Protein AF-0000000067282959 (afdb_homodimer)

InterPro domains:
  IPR001647 DNA-binding HTH domain, TetR-type [PF00440] (21-67)
  IPR001647 DNA-binding HTH domain, TetR-type [PR00455] (21-34)
  IPR001647 DNA-binding HTH domain, TetR-type [PR00455] (42-65)
  IPR001647 DNA-binding HTH domain, TetR-type [PS50977] (15-75)
  IPR009057 Homedomain-like superfamily [SSF46689] (12-81)
  IPR023772 DNA-binding HTH domain, TetR-type, conserved site [PS01081] (33-63)
  IPR036271 Tetracyclin repressor-like, C-terminal domain superfamily [SSF48498] (87-200)
  IPR039536 Transcriptional regulator TetR, C-terminal, Proteobacteria type [PF14246] (91-198)
  IPR050109 HTH-type, TetR-like transcriptional regulator [PTHR30055] (11-174)

pLDDT: mean 89.41, std 13.39, range [33.91, 98.31]

Nearest PDB structures (foldseek):
  5gpa-assembly1_A  TM=7.848E-01  e=2.564E-06  Halalkalibacterium halodurans C-125
  3ppb-assembly1_B  TM=7.524E-01  e=2.164E-05  Shewanella loihica PV-4
  2g3b-assembly1_B  TM=7.820E-01  e=7.244E-04  Rhodococcus jostii RHA1
  3qkx-assembly1_A  TM=7.216E-01  e=2.281E-04  Haemophilus influenzae
  4m3g-assembly1_A-2  TM=6.776E-01  e=3.114E-04  Mycobacterium tuberculosis H37Rv

Secondary structure (DSSP, 8-state):
--HHHHHHHH---HHHHHHHHHHHHHHHHHHHTTTT--HHHHHHHHTS-HHHHHHH-SSHHHHHHHHHHHHHHHHHHHHH-SS---S-HHHHHHHHHHHHHHHHHH-HHHHHHHHHHHHHTTT-HHHHHHHIIIIIHHHHHHHHHHHHT-GGG--S-HHHHHHHHHHHHHHHHIIIIIS--TTTS---HHHHHHHHHHHHHHHHHT-/--HHHHHHHH---HHHHHHHHHHHHHHHHHHHTTTT--HHHHHHHHTS-HHHHHHH-SSHHHHHHHHHHHHHHHHHHHHH-SS---S-HHHHHHHHHHHHHHHHHH-HHHHHHHHHHHHHTTT-HHHHHHHIIIIIHHHHHHHHHHHHT-GGG--S-HHHHHHHHHHHHHHHHIIIIIS--TTTS---HHHHHHHHHHHHHHHHHT-

Organism: NCBI:txid741277

Foldseek 3Di:
DVVVVCVVVVPPDPVNLLVLLLVLLLVQCLVQNLVGDALCSSCVSSVHDSVSSCVNAVGSLSSLLVSLLVVQVVLCCQQCNPDHQDDDLLVSLLSSLVSNLVVLQPCVSVLSNVVRCVVCCVVPVPSVVSNCVRHVVVQLVVQLVSVVVCCLLVDPRSSVLSCVSVVLSVVVSCCCPSVVCCVVDNDDSSVVSVVSSVVSVVSNVVD/DVVVVVVVVVPPDPVNLLVLLLVLLLVQCLVQNLVGHALCSSCVSSVHDSVSSCVNAVGSLSSLLVSLLVVQVVLCCQLCNPDHQDDDLLVSLLSSLVSNLVCLQPCVSVLSNVVRCVVCCVVPVPSVVSNCVRHVVVQLVVQLVSVVVCCLLVDPRSSVLSCVSVVLSVVVSCCCPSVVCCVVDPDDSSVVSVVSSVVSVVSNVVD

Solvent-accessible surface area (backbone atoms only — not comparable to full-atom values): 21634 Å² total; per-residue (Å²): 121,69,67,61,54,52,58,60,66,63,59,59,44,73,65,60,52,48,49,35,41,45,51,14,37,51,53,37,36,68,74,43,30,73,86,64,40,46,68,62,55,22,14,59,62,32,72,48,51,54,67,58,48,39,72,76,26,81,41,68,66,53,42,51,49,51,45,49,43,50,54,24,52,55,51,47,38,70,36,58,44,92,53,82,90,73,70,60,66,69,59,44,51,48,50,37,54,52,40,42,53,52,51,61,71,68,34,60,67,57,54,52,46,48,22,45,46,50,36,39,10,82,83,35,45,68,62,22,29,48,46,36,62,48,42,50,44,54,52,41,52,51,44,18,52,55,49,59,72,39,66,76,44,58,66,91,50,32,61,41,50,27,48,38,57,51,17,20,55,51,35,48,47,40,44,36,59,56,27,51,17,40,86,78,65,66,73,64,69,63,52,46,53,50,51,53,50,50,45,48,50,22,33,39,56,46,105,121,69,67,60,54,55,60,60,67,63,61,59,46,73,64,59,52,47,49,35,42,46,52,14,37,50,54,37,35,66,73,42,32,72,85,64,40,47,68,63,57,22,14,59,62,32,72,47,50,54,67,58,48,40,73,77,27,81,43,68,65,53,42,50,49,52,44,49,44,51,54,25,52,54,50,48,39,69,36,58,44,91,53,82,89,72,73,60,65,68,58,45,50,50,51,36,52,52,39,41,54,52,51,61,72,69,34,61,67,56,53,52,46,48,23,47,45,49,35,40,11,82,85,35,44,68,61,22,30,46,47,36,62,47,43,50,44,54,53,41,51,52,44,17,52,53,50,60,72,38,66,75,42,61,64,91,51,32,61,42,49,27,47,39,57,51,16,19,53,51,36,48,45,40,44,37,59,59,27,51,17,40,85,80,63,68,73,66,68,63,52,46,51,50,50,51,51,51,45,46,50,24,33,39,55,44,104

Radius of gyration: 24.62 Å; Cα contacts (8 Å, |Δi|>4): 498; chains: 2; bounding box: 97×61×43 Å

Structure (mmCIF, N/CA/C/O backbone):
data_AF-0000000067282959-model_v1
#
loop_
_entity.id
_entity.type
_entity.pdbx_description
1 polymer 'Regulatory protein TetR'
#
loop_
_atom_site.group_PDB
_atom_site.id
_atom_site.type_symbol
_atom_site.label_atom_id
_atom_site.label_alt_id
_atom_site.label_comp_id
_atom_site.label_asym_id
_atom_site.label_entity_id
_atom_site.label_seq_id
_atom_site.pdbx_PDB_ins_code
_atom_site.Cartn_x
_atom_site.Cartn_y
_atom_site.Cartn_z
_atom_site.occupancy
_atom_site.B_iso_or_equiv
_atom_site.auth_seq_id
_atom_site.auth_comp_id
_atom_site.auth_asym_id
_atom_site.auth_atom_id
_atom_site.pdbx_PDB_model_num
ATOM 1 N N . MET A 1 1 ? -53 25.094 -0.575 1 33.97 1 MET A N 1
ATOM 2 C CA . MET A 1 1 ? -51.969 25.016 -1.603 1 33.97 1 MET A CA 1
ATOM 3 C C . MET A 1 1 ? -50.594 24.984 -0.975 1 33.97 1 MET A C 1
ATOM 5 O O . MET A 1 1 ? -49.625 24.578 -1.612 1 33.97 1 MET A O 1
ATOM 9 N N . ILE A 1 2 ? -50.281 25.75 0.121 1 44.06 2 ILE A N 1
ATOM 10 C CA . ILE A 1 2 ? -49.062 25.891 0.924 1 44.06 2 ILE A CA 1
ATOM 11 C C . ILE A 1 2 ? -48.781 24.562 1.648 1 44.06 2 ILE A C 1
ATOM 13 O O . ILE A 1 2 ? -47.625 24.281 2.014 1 44.06 2 ILE A O 1
ATOM 17 N N . ARG A 1 3 ? -49.812 23.953 2.193 1 44.62 3 ARG A N 1
ATOM 18 C CA . ARG A 1 3 ? -49.562 22.75 2.973 1 44.62 3 ARG A CA 1
ATOM 19 C C . ARG A 1 3 ? -48.906 21.672 2.119 1 44.62 3 ARG A C 1
ATOM 21 O O . ARG A 1 3 ? -48.25 20.766 2.643 1 44.62 3 ARG A O 1
ATOM 28 N N . ALA A 1 4 ? -49.375 21.516 0.912 1 46.69 4 ALA A N 1
ATOM 29 C CA . ALA A 1 4 ? -48.906 20.453 0.039 1 46.69 4 ALA A CA 1
ATOM 30 C C . ALA A 1 4 ? -47.406 20.625 -0.295 1 46.69 4 ALA A C 1
ATOM 32 O O . ALA A 1 4 ? -46.719 19.656 -0.626 1 46.69 4 ALA A O 1
ATOM 33 N N . LYS A 1 5 ? -46.906 21.891 -0.565 1 44.25 5 LYS A N 1
ATOM 34 C CA . LYS A 1 5 ? -45.5 22.141 -0.796 1 44.25 5 LYS A CA 1
ATOM 35 C C . LYS A 1 5 ? -44.656 21.688 0.404 1 44.25 5 LYS A C 1
ATOM 37 O O . LYS A 1 5 ? -43.469 21.438 0.275 1 44.25 5 LYS A O 1
ATOM 42 N N . THR A 1 6 ? -45.125 21.984 1.667 1 42.59 6 THR A N 1
ATOM 43 C CA . THR A 1 6 ? -44.406 21.625 2.887 1 42.59 6 THR A CA 1
ATOM 44 C C . THR A 1 6 ? -44.219 20.125 2.977 1 42.59 6 THR A C 1
ATOM 46 O O . THR A 1 6 ? -43.156 19.656 3.43 1 42.59 6 THR A O 1
ATOM 49 N N . ASN A 1 7 ? -45.25 19.328 2.697 1 42.03 7 ASN A N 1
ATOM 50 C CA . ASN A 1 7 ? -45.125 17.875 2.77 1 42.03 7 ASN A CA 1
ATOM 51 C C . ASN A 1 7 ? -44.156 17.328 1.727 1 42.03 7 ASN A C 1
ATOM 53 O O . ASN A 1 7 ? -43.625 16.234 1.89 1 42.03 7 ASN A O 1
ATOM 57 N N . GLU A 1 8 ? -44.25 17.781 0.452 1 39.84 8 GLU A N 1
ATOM 58 C CA . GLU A 1 8 ? -43.438 17.344 -0.681 1 39.84 8 GLU A CA 1
ATOM 59 C C . GLU A 1 8 ? -41.969 17.672 -0.462 1 39.84 8 GLU A C 1
ATOM 61 O O . GLU A 1 8 ? -41.094 16.953 -0.921 1 39.84 8 GLU A O 1
ATOM 66 N N . MET A 1 9 ? -41.5 18.984 -0.172 1 39.31 9 MET A N 1
ATOM 67 C CA . MET A 1 9 ? -40.156 19.391 0.233 1 39.31 9 MET A CA 1
ATOM 68 C C . MET A 1 9 ? -39.688 18.578 1.428 1 39.31 9 MET A C 1
ATOM 70 O O . MET A 1 9 ? -38.469 18.547 1.721 1 39.31 9 MET A O 1
ATOM 74 N N . GLU A 1 10 ? -40.531 18.312 2.484 1 41.09 10 GLU A N 1
ATOM 75 C CA . GLU A 1 10 ? -40.219 17.562 3.699 1 41.09 10 GLU A CA 1
ATOM 76 C C . GLU A 1 10 ? -39.438 16.281 3.375 1 41.09 10 GLU A C 1
ATOM 78 O O . GLU A 1 10 ? -38.5 15.922 4.082 1 41.09 10 GLU A O 1
ATOM 83 N N . ARG A 1 11 ? -40.281 15.32 2.631 1 40.22 11 ARG A N 1
ATOM 84 C CA . ARG A 1 11 ? -39.688 14.008 2.436 1 40.22 11 ARG A CA 1
ATOM 85 C C . ARG A 1 11 ? -38.531 14.07 1.45 1 40.22 11 ARG A C 1
ATOM 87 O O . ARG A 1 11 ? -38.688 13.758 0.269 1 40.22 11 ARG A O 1
ATOM 94 N N . GLU A 1 12 ? -38.094 15.094 0.81 1 46.28 12 GLU A N 1
ATOM 95 C CA . GLU A 1 12 ? -36.781 14.922 0.191 1 46.28 12 GLU A CA 1
ATOM 96 C C . GLU A 1 12 ? -36.062 13.68 0.729 1 46.28 12 GLU A C 1
ATOM 98 O O . GLU A 1 12 ? -35.75 13.609 1.916 1 46.28 12 GLU A O 1
ATOM 103 N N . SER A 1 13 ? -36.312 12.594 0.156 1 57.47 13 SER A N 1
ATOM 104 C CA . SER A 1 13 ? -36.188 11.18 0.492 1 57.47 13 SER A CA 1
ATOM 105 C C . SER A 1 13 ? -34.812 10.883 1.084 1 57.47 13 SER A C 1
ATOM 107 O O . SER A 1 13 ? -33.844 11.578 0.791 1 57.47 13 SER A O 1
ATOM 109 N N . SER A 1 14 ? -34.906 10.141 2.209 1 77.12 14 SER A N 1
ATOM 110 C CA . SER A 1 14 ? -33.875 9.625 3.105 1 77.12 14 SER A CA 1
ATOM 111 C C . SER A 1 14 ? -32.625 9.211 2.334 1 77.12 14 SER A C 1
ATOM 113 O O . SER A 1 14 ? -31.516 9.617 2.67 1 77.12 14 SER A O 1
ATOM 115 N N . PRO A 1 15 ? -33.031 8.82 1.094 1 81.06 15 PRO A N 1
ATOM 116 C CA . PRO A 1 15 ? -31.828 8.359 0.393 1 81.06 15 PRO A CA 1
ATOM 117 C C . PRO A 1 15 ? -31.109 9.477 -0.344 1 81.06 15 PRO A C 1
ATOM 119 O O . PRO A 1 15 ? -29.875 9.484 -0.413 1 81.06 15 PRO A O 1
ATOM 122 N N . GLU A 1 16 ? -31.812 10.484 -0.873 1 87.44 16 GLU A N 1
ATOM 123 C CA . GLU A 1 16 ? -31.203 11.594 -1.593 1 87.44 16 GLU A CA 1
ATOM 124 C C . GLU A 1 16 ? -30.406 12.492 -0.647 1 87.44 16 GLU A C 1
ATOM 126 O O . GLU A 1 16 ? -29.312 12.945 -0.984 1 87.44 16 GLU A O 1
ATOM 131 N N . LYS A 1 17 ? -31.016 12.734 0.451 1 90.5 17 LYS A N 1
ATOM 132 C CA . LYS A 1 17 ? -30.344 13.562 1.444 1 90.5 17 LYS A CA 1
ATOM 133 C C . LYS A 1 17 ? -29.062 12.883 1.946 1 90.5 17 LYS A C 1
ATOM 135 O O . LYS A 1 17 ? -28.047 13.547 2.152 1 90.5 17 LYS A O 1
ATOM 140 N N . VAL A 1 18 ? -29.234 11.617 2.117 1 93 18 VAL A N 1
ATOM 141 C CA . VAL A 1 18 ? -28.078 10.852 2.564 1 93 18 VAL A CA 1
ATOM 142 C C . VAL A 1 18 ? -26.938 10.969 1.545 1 93 18 VAL A C 1
ATOM 144 O O . VAL A 1 18 ? -25.797 11.211 1.911 1 93 18 VAL A O 1
ATOM 147 N N . GLU A 1 19 ? -27.297 10.891 0.319 1 93.31 19 GLU A N 1
ATOM 148 C CA . GLU A 1 19 ? -26.297 10.992 -0.741 1 93.31 19 GLU A CA 1
ATOM 149 C C . GLU A 1 19 ? -25.688 12.391 -0.786 1 93.31 19 GLU A C 1
ATOM 151 O O . GLU A 1 19 ? -24.484 12.531 -0.993 1 93.31 19 GLU A O 1
ATOM 156 N N . GLN A 1 20 ? -26.438 13.32 -0.613 1 94.31 20 GLN A N 1
ATOM 157 C CA . GLN A 1 20 ? -25.969 14.703 -0.584 1 94.31 20 GLN A CA 1
ATOM 158 C C . GLN A 1 20 ? -24.984 14.922 0.562 1 94.31 20 GLN A C 1
ATOM 160 O O . GLN A 1 20 ? -23.953 15.57 0.381 1 94.31 20 GLN A O 1
ATOM 165 N N . ILE A 1 21 ? -25.375 14.406 1.649 1 96 21 ILE A N 1
ATOM 166 C CA . ILE A 1 21 ? -24.531 14.555 2.828 1 96 21 ILE A CA 1
ATOM 167 C C . ILE A 1 21 ? -23.203 13.82 2.607 1 96 21 ILE A C 1
ATOM 169 O O . ILE A 1 21 ? -22.141 14.359 2.906 1 96 21 ILE A O 1
ATOM 173 N N . LEU A 1 22 ? -23.297 12.648 2.076 1 95.31 22 LEU A N 1
ATOM 174 C CA . LEU A 1 22 ? -22.078 11.867 1.842 1 95.31 22 LEU A CA 1
ATOM 175 C C . LEU A 1 22 ? -21.188 12.547 0.82 1 95.31 22 LEU A C 1
ATOM 177 O O . LEU A 1 22 ? -19.953 12.531 0.961 1 95.31 22 LEU A O 1
ATOM 181 N N . GLN A 1 23 ? -21.75 13.164 -0.131 1 94.62 23 GLN A N 1
ATOM 182 C CA . GLN A 1 23 ? -20.969 13.891 -1.121 1 94.62 23 GLN A CA 1
ATOM 183 C C . GLN A 1 23 ? -20.297 15.117 -0.501 1 94.62 23 GLN A C 1
ATOM 185 O O . GLN A 1 23 ? -19.141 15.406 -0.779 1 94.62 23 GLN A O 1
ATOM 190 N N . GLY A 1 24 ? -21.031 15.82 0.273 1 95.44 24 GLY A N 1
ATOM 191 C CA . GLY A 1 24 ? -20.453 16.938 1.002 1 95.44 24 GLY A CA 1
ATOM 192 C C . GLY A 1 24 ? -19.344 16.516 1.946 1 95.44 24 GLY A C 1
ATOM 193 O O . GLY A 1 24 ? -18.312 17.188 2.045 1 95.44 24 GLY A O 1
ATOM 194 N N . ALA A 1 25 ? -19.578 15.422 2.621 1 95.81 25 ALA A N 1
ATOM 195 C CA . ALA A 1 25 ? -18.562 14.875 3.525 1 95.81 25 ALA A CA 1
ATOM 196 C C . ALA A 1 25 ? -17.281 14.523 2.771 1 95.81 25 ALA A C 1
ATOM 198 O O . ALA A 1 25 ? -16.188 14.844 3.227 1 95.81 25 ALA A O 1
ATOM 199 N N . MET A 1 26 ? -17.469 13.867 1.649 1 94.25 26 MET A N 1
ATOM 200 C CA . MET A 1 26 ? -16.328 13.508 0.814 1 94.25 26 MET A CA 1
ATOM 201 C C . MET A 1 26 ? -15.5 14.742 0.462 1 94.25 26 MET A C 1
ATOM 203 O O . MET A 1 26 ? -14.281 14.75 0.615 1 94.25 26 MET A O 1
ATOM 207 N N . GLN A 1 27 ? -16.125 15.742 0.069 1 94.19 27 GLN A N 1
ATOM 208 C CA . GLN A 1 27 ? -15.445 16.984 -0.304 1 94.19 27 GLN A CA 1
ATOM 209 C C . GLN A 1 27 ? -14.664 17.562 0.873 1 94.19 27 GLN A C 1
ATOM 211 O O . GLN A 1 27 ? -13.508 17.953 0.723 1 94.19 27 GLN A O 1
ATOM 216 N N . GLU A 1 28 ? -15.289 17.594 2.033 1 95.38 28 GLU A N 1
ATOM 217 C CA . GLU A 1 28 ? -14.664 18.188 3.213 1 95.38 28 GLU A CA 1
ATOM 218 C C . GLU A 1 28 ? -13.5 17.344 3.711 1 95.38 28 GLU A C 1
ATOM 220 O O . GLU A 1 28 ? -12.438 17.875 4.055 1 95.38 28 GLU A O 1
ATOM 225 N N . PHE A 1 29 ? -13.688 16.031 3.717 1 93.12 29 PHE A N 1
ATOM 226 C CA . PHE A 1 29 ? -12.625 15.133 4.168 1 93.12 29 PHE A CA 1
ATOM 227 C C . PHE A 1 29 ? -11.422 15.203 3.227 1 93.12 29 PHE A C 1
ATOM 229 O O . PHE A 1 29 ? -10.273 15.148 3.67 1 93.12 29 PHE A O 1
ATOM 236 N N . LEU A 1 30 ? -11.68 15.336 1.94 1 91.25 30 LEU A N 1
ATOM 237 C CA . LEU A 1 30 ? -10.594 15.414 0.968 1 91.25 30 LEU A CA 1
ATOM 238 C C . LEU A 1 30 ? -9.844 16.734 1.099 1 91.25 30 LEU A C 1
ATOM 240 O O . LEU A 1 30 ? -8.617 16.781 0.959 1 91.25 30 LEU A O 1
ATOM 244 N N . ALA A 1 31 ? -10.57 17.766 1.458 1 89.44 31 ALA A N 1
ATOM 245 C CA . ALA A 1 31 ? -9.992 19.109 1.501 1 89.44 31 ALA A CA 1
ATOM 246 C C . ALA A 1 31 ? -9.266 19.344 2.82 1 89.44 31 ALA A C 1
ATOM 248 O O . ALA A 1 31 ? -8.227 20.016 2.852 1 89.44 31 ALA A O 1
ATOM 249 N N . HIS A 1 32 ? -9.82 18.766 3.953 1 89.5 32 HIS A N 1
ATOM 250 C CA . HIS A 1 32 ? -9.352 19.219 5.258 1 89.5 32 HIS A CA 1
ATOM 251 C C . HIS A 1 32 ? -8.883 18.047 6.109 1 89.5 32 HIS A C 1
ATOM 253 O O . HIS A 1 32 ? -8.359 18.234 7.211 1 89.5 32 HIS A O 1
ATOM 259 N N . GLY A 1 33 ? -9 16.891 5.547 1 88.12 33 GLY A N 1
ATOM 260 C CA . GLY A 1 33 ? -8.734 15.734 6.391 1 88.12 33 GLY A CA 1
ATOM 261 C C . GLY A 1 33 ? -9.828 15.477 7.41 1 88.12 33 GLY A C 1
ATOM 262 O O . GLY A 1 33 ? -10.82 16.203 7.457 1 88.12 33 GLY A O 1
ATOM 263 N N . PHE A 1 34 ? -9.625 14.406 8.164 1 88.56 34 PHE A N 1
ATOM 264 C CA . PHE A 1 34 ? -10.625 14.023 9.156 1 88.56 34 PHE A CA 1
ATOM 265 C C . PHE A 1 34 ? -10.648 15.023 10.305 1 88.56 34 PHE A C 1
ATOM 267 O O . PHE A 1 34 ? -11.711 15.492 10.703 1 88.56 34 PHE A O 1
ATOM 274 N N . ALA A 1 35 ? -9.492 15.312 10.766 1 85.56 35 ALA A N 1
ATOM 275 C CA . ALA A 1 35 ? -9.398 16.219 11.922 1 85.56 35 ALA A CA 1
ATOM 276 C C . ALA A 1 35 ? -9.883 17.609 11.562 1 85.56 35 ALA A C 1
ATOM 278 O O . ALA A 1 35 ? -10.578 18.266 12.352 1 85.56 35 ALA A O 1
ATOM 279 N N . GLY A 1 36 ? -9.625 18.016 10.391 1 89.12 36 GLY A N 1
ATOM 280 C CA . GLY A 1 36 ? -9.93 19.391 9.984 1 89.12 36 GLY A CA 1
ATOM 281 C C . GLY A 1 36 ? -11.367 19.562 9.516 1 89.12 36 GLY A C 1
ATOM 282 O O . GLY A 1 36 ? -11.797 20.688 9.25 1 89.12 36 GLY A O 1
ATOM 283 N N . THR A 1 37 ? -12.031 18.5 9.438 1 94.44 37 THR A N 1
ATOM 284 C CA . THR A 1 37 ? -13.414 18.547 9 1 94.44 37 THR A CA 1
ATOM 285 C C . THR A 1 37 ? -14.359 18.641 10.195 1 94.44 37 THR A C 1
ATOM 287 O O . THR A 1 37 ? -14.141 18 11.219 1 94.44 37 THR A O 1
ATOM 290 N N . SER A 1 38 ? -15.406 19.516 10.039 1 95.5 38 SER A N 1
ATOM 291 C CA . SER A 1 38 ? -16.453 19.594 11.055 1 95.5 38 SER A CA 1
ATOM 292 C C . SER A 1 38 ? -17.812 19.281 10.461 1 95.5 38 SER A C 1
ATOM 294 O O . SER A 1 38 ? -18.016 19.375 9.25 1 95.5 38 SER A O 1
ATOM 296 N N . MET A 1 39 ? -18.703 18.938 11.406 1 96.19 39 MET A N 1
ATOM 297 C CA . MET A 1 39 ? -20.062 18.656 10.961 1 96.19 39 MET A CA 1
ATOM 298 C C . MET A 1 39 ? -20.719 19.906 10.375 1 96.19 39 MET A C 1
ATOM 300 O O . MET A 1 39 ? -21.531 19.812 9.453 1 96.19 39 MET A O 1
ATOM 304 N N . ASP A 1 40 ? -20.312 21.031 10.828 1 96.62 40 ASP A N 1
ATOM 305 C CA . ASP A 1 40 ? -20.797 22.297 10.281 1 96.62 40 ASP A CA 1
ATOM 306 C C . ASP A 1 40 ? -20.344 22.484 8.836 1 96.62 40 ASP A C 1
ATOM 308 O O . ASP A 1 40 ? -21.125 22.875 7.973 1 96.62 40 ASP A O 1
ATOM 312 N N . ARG A 1 41 ? -19.125 22.234 8.57 1 96.5 41 ARG A N 1
ATOM 313 C CA . ARG A 1 41 ? -18.578 22.344 7.227 1 96.5 41 ARG A CA 1
ATOM 314 C C . ARG A 1 41 ? -19.266 21.359 6.273 1 96.5 41 ARG A C 1
ATOM 316 O O . ARG A 1 41 ? -19.547 21.703 5.121 1 96.5 41 ARG A O 1
ATOM 323 N N . VAL A 1 42 ? -19.484 20.156 6.785 1 97.5 42 VAL A N 1
ATOM 324 C CA . VAL A 1 42 ? -20.141 19.141 5.973 1 97.5 42 VAL A CA 1
ATOM 325 C C . VAL A 1 42 ? -21.547 19.594 5.613 1 97.5 42 VAL A C 1
ATOM 327 O O . VAL A 1 42 ? -21.984 19.453 4.465 1 97.5 42 VAL A O 1
ATOM 330 N N . ALA A 1 43 ? -22.234 20.094 6.594 1 97.31 43 ALA A N 1
ATOM 331 C CA . ALA A 1 43 ? -23.594 20.594 6.371 1 97.31 43 ALA A CA 1
ATOM 332 C C . ALA A 1 43 ? -23.609 21.672 5.297 1 97.31 43 ALA A C 1
ATOM 334 O O . ALA A 1 43 ? -24.438 21.641 4.383 1 97.31 43 ALA A O 1
ATOM 335 N N . ALA A 1 44 ? -22.719 22.594 5.402 1 97.62 44 ALA A N 1
ATOM 336 C CA . ALA A 1 44 ? -22.609 23.688 4.441 1 97.62 44 ALA A CA 1
ATOM 337 C C . ALA A 1 44 ? -22.297 23.156 3.043 1 97.62 44 ALA A C 1
ATOM 339 O O . ALA A 1 44 ? -22.938 23.547 2.066 1 97.62 44 ALA A O 1
ATOM 340 N N . ALA A 1 45 ? -21.391 22.266 2.938 1 96.75 45 ALA A N 1
ATOM 341 C CA . ALA A 1 45 ? -20.984 21.688 1.655 1 96.75 45 ALA A CA 1
ATOM 342 C C . ALA A 1 45 ? -22.109 20.891 1.025 1 96.75 45 ALA A C 1
ATOM 344 O O . ALA A 1 45 ? -22.25 20.859 -0.199 1 96.75 45 ALA A O 1
ATOM 345 N N . ALA A 1 46 ? -22.844 20.219 1.847 1 96.31 46 ALA A N 1
ATOM 346 C CA . ALA A 1 46 ? -23.922 19.359 1.392 1 96.31 46 ALA A CA 1
ATOM 347 C C . ALA A 1 46 ? -25.172 20.172 1.08 1 96.31 46 ALA A C 1
ATOM 349 O O . ALA A 1 46 ? -26.109 19.672 0.448 1 96.31 46 ALA A O 1
ATOM 350 N N . GLY A 1 47 ? -25.234 21.375 1.514 1 96.38 47 GLY A N 1
ATOM 351 C CA . GLY A 1 47 ? -26.406 22.219 1.309 1 96.38 47 GLY A CA 1
ATOM 352 C C . GLY A 1 47 ? -27.594 21.812 2.16 1 96.38 47 GLY A C 1
ATOM 353 O O . GLY A 1 47 ? -28.734 21.828 1.693 1 96.38 47 GLY A O 1
ATOM 354 N N . VAL A 1 48 ? -27.312 21.328 3.326 1 95.69 48 VAL A N 1
ATOM 355 C CA . VAL A 1 48 ? -28.359 20.938 4.266 1 95.69 48 VAL A CA 1
ATOM 356 C C . VAL A 1 48 ? -28.078 21.547 5.637 1 95.69 48 VAL A C 1
ATOM 358 O O . VAL A 1 48 ? -27.016 22.141 5.855 1 95.69 48 VAL A O 1
ATOM 361 N N . SER A 1 49 ? -29.047 21.406 6.504 1 94.5 49 SER A N 1
ATOM 362 C CA . SER A 1 49 ? -28.859 21.922 7.855 1 94.5 49 SER A CA 1
ATOM 363 C C . SER A 1 49 ? -28 20.969 8.688 1 94.5 49 SER A C 1
ATOM 365 O O . SER A 1 49 ? -27.922 19.781 8.398 1 94.5 49 SER A O 1
ATOM 367 N N . LYS A 1 50 ? -27.359 21.531 9.695 1 94.75 50 LYS A N 1
ATOM 368 C CA . LYS A 1 50 ? -26.609 20.703 10.656 1 94.75 50 LYS A CA 1
ATOM 369 C C . LYS A 1 50 ? -27.516 19.656 11.297 1 94.75 50 LYS A C 1
ATOM 371 O O . LYS A 1 50 ? -27.094 18.516 11.492 1 94.75 50 LYS A O 1
ATOM 376 N N . ALA A 1 51 ? -28.7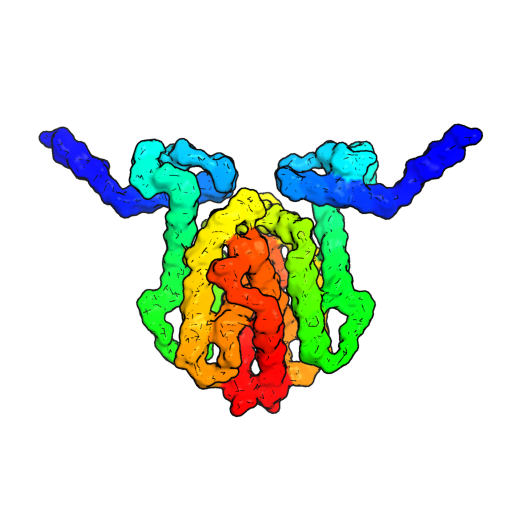19 20.062 11.617 1 94.25 51 ALA A N 1
ATOM 377 C CA . ALA A 1 51 ? -29.688 19.141 12.227 1 94.25 51 ALA A CA 1
ATOM 378 C C . ALA A 1 51 ? -29.969 17.953 11.312 1 94.25 51 ALA A C 1
ATOM 380 O O . ALA A 1 51 ? -30.109 16.828 11.781 1 94.25 51 ALA A O 1
ATOM 381 N N . THR A 1 52 ? -30.047 18.219 10.078 1 93.88 52 THR A N 1
ATOM 382 C CA . THR A 1 52 ? -30.281 17.172 9.102 1 93.88 52 THR A CA 1
ATOM 383 C C . THR A 1 52 ? -29.109 16.203 9.062 1 93.88 52 THR A C 1
ATOM 385 O O . THR A 1 52 ? -29.312 14.977 9.016 1 93.88 52 THR A O 1
ATOM 388 N N . VAL A 1 53 ? -27.844 16.656 9.07 1 95.69 53 VAL A N 1
ATOM 389 C CA . VAL A 1 53 ? -26.656 15.805 9.062 1 95.69 53 VAL A CA 1
ATOM 390 C C . VAL A 1 53 ? -26.656 14.93 10.312 1 95.69 53 VAL A C 1
ATOM 392 O O . VAL A 1 53 ? -26.453 13.711 10.227 1 95.69 53 VAL A O 1
ATOM 395 N N . TYR A 1 54 ? -27 15.555 11.438 1 94.94 54 TYR A N 1
ATOM 396 C CA . TYR A 1 54 ? -26.953 14.844 12.711 1 94.94 54 TYR A CA 1
ATOM 397 C C . TYR A 1 54 ? -28.078 13.82 12.805 1 94.94 54 TYR A C 1
ATOM 399 O O . TYR A 1 54 ? -27.922 12.773 13.445 1 94.94 54 TYR A O 1
ATOM 407 N N . SER A 1 55 ? -29.141 14.141 12.203 1 94.06 55 SER A N 1
ATOM 408 C CA . SER A 1 55 ? -30.266 13.219 12.234 1 94.06 55 SER A CA 1
ATOM 409 C C . SER A 1 55 ? -29.938 11.922 11.5 1 94.06 55 SER A C 1
ATOM 411 O O . SER A 1 55 ? -30.422 10.852 11.867 1 94.06 55 SER A O 1
ATOM 413 N N . HIS A 1 56 ? -29.062 12.039 10.547 1 94.19 56 HIS A N 1
ATOM 414 C CA . HIS A 1 56 ? -28.719 10.867 9.742 1 94.19 56 HIS A CA 1
ATOM 415 C C . HIS A 1 56 ? -27.453 10.195 10.25 1 94.19 56 HIS A C 1
ATOM 417 O O . HIS A 1 56 ? -27.297 8.977 10.141 1 94.19 56 HIS A O 1
ATOM 423 N N . PHE A 1 57 ? -26.469 11.156 10.672 1 94.25 57 PHE A N 1
ATOM 424 C CA . PHE A 1 57 ? -25.156 10.641 11.047 1 94.25 57 PHE A CA 1
ATOM 425 C C . PHE A 1 57 ? -24.766 11.148 12.43 1 94.25 57 PHE A C 1
ATOM 427 O O . PHE A 1 57 ? -24.562 12.352 12.625 1 94.25 57 PHE A O 1
ATOM 434 N N . ALA A 1 58 ? -25.094 10.664 13.461 1 92.31 58 ALA A N 1
ATOM 435 C CA . ALA A 1 58 ? -24.906 10.969 14.883 1 92.31 58 ALA A CA 1
ATOM 436 C C . ALA A 1 58 ? -23.656 11.82 15.109 1 92.31 58 ALA A C 1
ATOM 438 O O . ALA A 1 58 ? -23.719 12.836 15.797 1 92.31 58 ALA A O 1
ATOM 439 N N . ASP A 1 59 ? -22.5 11.422 14.523 1 94 59 ASP A N 1
ATOM 440 C CA . ASP A 1 59 ? -21.25 12.141 14.711 1 94 59 ASP A CA 1
ATOM 441 C C . ASP A 1 59 ? -20.328 11.992 13.5 1 94 59 ASP A C 1
ATOM 443 O O . ASP A 1 59 ? -20.703 11.336 12.523 1 94 59 ASP A O 1
ATOM 447 N N . LYS A 1 60 ? -19.25 12.625 13.562 1 94 60 LYS A N 1
ATOM 448 C CA . LYS A 1 60 ? -18.297 12.648 12.453 1 94 60 LYS A CA 1
ATOM 449 C C . LYS A 1 60 ? -17.781 11.25 12.141 1 94 60 LYS A C 1
ATOM 451 O O . LYS A 1 60 ? -17.594 10.891 10.977 1 94 60 LYS A O 1
ATOM 456 N N . GLU A 1 61 ? -17.547 10.523 13.164 1 91.94 61 GLU A N 1
ATOM 457 C CA . GLU A 1 61 ? -17.062 9.156 12.969 1 91.94 61 GLU A CA 1
ATOM 458 C C . GLU A 1 61 ? -18.094 8.297 12.25 1 91.94 61 GLU A C 1
ATOM 460 O O . GLU A 1 61 ? -17.75 7.531 11.352 1 91.94 61 GLU A O 1
ATOM 465 N N . GLY A 1 62 ? -19.234 8.438 12.711 1 93.44 62 GLY A N 1
ATOM 466 C CA . GLY A 1 62 ? -20.312 7.727 12.039 1 93.44 62 GLY A CA 1
ATOM 467 C C . GLY A 1 62 ? -20.469 8.117 10.586 1 93.44 62 GLY A C 1
ATOM 468 O O . GLY A 1 62 ? -20.719 7.27 9.727 1 93.44 62 GLY A O 1
ATOM 469 N N . LEU A 1 63 ? -20.375 9.375 10.328 1 95 63 LEU A N 1
ATOM 470 C CA . LEU A 1 63 ? -20.438 9.875 8.961 1 95 63 LEU A CA 1
ATOM 471 C C . LEU A 1 63 ? -19.297 9.32 8.125 1 95 63 LEU A C 1
ATOM 473 O O . LEU A 1 63 ? -19.5 8.883 6.988 1 95 63 LEU A O 1
ATOM 477 N N . PHE A 1 64 ? -18.188 9.32 8.672 1 92.38 64 PHE A N 1
ATOM 478 C CA . PHE A 1 64 ? -17.016 8.812 7.988 1 92.38 64 PHE A CA 1
ATOM 479 C C . PHE A 1 64 ? -17.172 7.328 7.672 1 92.38 64 PHE A C 1
ATOM 481 O O . PHE A 1 64 ? -16.875 6.891 6.555 1 92.38 64 PHE A O 1
ATOM 488 N N . LYS A 1 65 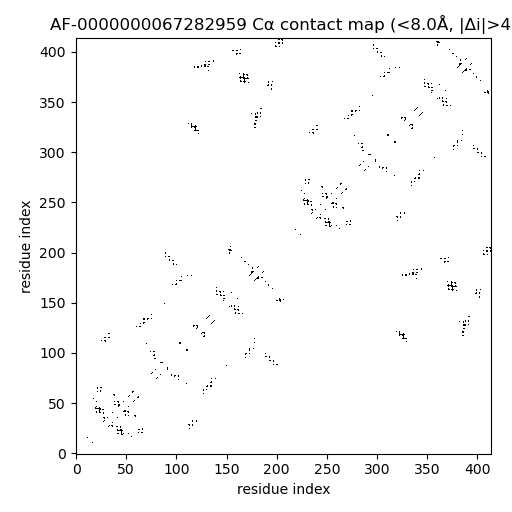? -17.594 6.617 8.617 1 92.5 65 LYS A N 1
ATOM 489 C CA . LYS A 1 65 ? -17.844 5.191 8.445 1 92.5 65 LYS A CA 1
ATOM 490 C C . LYS A 1 65 ? -18.844 4.934 7.32 1 92.5 65 LYS A C 1
ATOM 492 O O . LYS A 1 65 ? -18.625 4.066 6.473 1 92.5 65 LYS A O 1
ATOM 497 N N . ALA A 1 66 ? -19.859 5.648 7.328 1 93.94 66 ALA A N 1
ATOM 498 C CA . ALA A 1 66 ? -20.891 5.492 6.301 1 93.94 66 ALA A CA 1
ATOM 499 C C . ALA A 1 66 ? -20.328 5.793 4.914 1 93.94 66 ALA A C 1
ATOM 501 O O . ALA A 1 66 ? -20.672 5.125 3.939 1 93.94 66 ALA A O 1
ATOM 502 N N . LEU A 1 67 ? -19.531 6.781 4.855 1 93.88 67 LEU A N 1
ATOM 503 C CA . LEU A 1 67 ? -18.891 7.145 3.592 1 93.88 67 LEU A CA 1
ATOM 504 C C . LEU A 1 67 ? -18 6.012 3.088 1 93.88 67 LEU A C 1
ATOM 506 O O . LEU A 1 67 ? -18.078 5.641 1.915 1 93.88 67 LEU A O 1
ATOM 510 N N . ILE A 1 68 ? -17.219 5.418 3.926 1 91.88 68 ILE A N 1
ATOM 511 C CA . ILE A 1 68 ? -16.328 4.324 3.564 1 91.88 68 ILE A CA 1
ATOM 512 C C . ILE A 1 68 ? -17.141 3.117 3.107 1 91.88 68 ILE A C 1
ATOM 514 O O . ILE A 1 68 ? -16.812 2.479 2.105 1 91.88 68 ILE A O 1
ATOM 518 N N . GLU A 1 69 ? -18.125 2.863 3.848 1 92.31 69 GLU A N 1
ATOM 519 C CA . GLU A 1 69 ? -18.969 1.72 3.516 1 92.31 69 GLU A CA 1
ATOM 520 C C . GLU A 1 69 ? -19.641 1.897 2.15 1 92.31 69 GLU A C 1
ATOM 522 O O . GLU A 1 69 ? -19.75 0.94 1.383 1 92.31 69 GLU A O 1
ATOM 527 N N . ARG A 1 70 ? -20.016 3.092 1.921 1 91.31 70 ARG A N 1
ATOM 528 C CA . ARG A 1 70 ? -20.609 3.389 0.618 1 91.31 70 ARG A CA 1
ATOM 529 C C . ARG A 1 70 ? -19.578 3.193 -0.499 1 91.31 70 ARG A C 1
ATOM 531 O O . ARG A 1 70 ? -19.891 2.588 -1.528 1 91.31 70 ARG A O 1
ATOM 538 N N . LEU A 1 71 ? -18.438 3.693 -0.339 1 89.62 71 LEU A N 1
ATOM 539 C CA . LEU A 1 71 ? -17.359 3.549 -1.324 1 89.62 71 LEU A CA 1
ATOM 540 C C . LEU A 1 71 ? -17 2.08 -1.52 1 89.62 71 LEU A C 1
ATOM 542 O O . LEU A 1 71 ? -16.797 1.632 -2.65 1 89.62 71 LEU A O 1
ATOM 546 N N . ALA A 1 72 ? -16.953 1.397 -0.422 1 89.88 72 ALA A N 1
ATOM 547 C CA . ALA A 1 72 ? -16.594 -0.02 -0.443 1 89.88 72 ALA A CA 1
ATOM 548 C C . ALA A 1 72 ? -17.625 -0.831 -1.225 1 89.88 72 ALA A C 1
ATOM 550 O O . ALA A 1 72 ? -17.266 -1.674 -2.051 1 89.88 72 ALA A O 1
ATOM 551 N N . ARG A 1 73 ? -18.828 -0.582 -0.974 1 89.5 73 ARG A N 1
ATOM 552 C CA . ARG A 1 73 ? -19.906 -1.311 -1.642 1 89.5 73 ARG A CA 1
ATOM 553 C C . ARG A 1 73 ? -19.891 -1.051 -3.145 1 89.5 73 ARG A C 1
ATOM 555 O O . ARG A 1 73 ? -20.031 -1.98 -3.941 1 89.5 73 ARG A O 1
ATOM 562 N N . LYS A 1 74 ? -19.734 0.144 -3.461 1 88.75 74 LYS A N 1
ATOM 563 C CA . LYS A 1 74 ? -19.688 0.518 -4.871 1 88.75 74 LYS A CA 1
ATOM 564 C C . LYS A 1 74 ? -18.516 -0.168 -5.582 1 88.75 74 LYS A C 1
ATOM 566 O O . LYS A 1 74 ? -18.703 -0.743 -6.66 1 88.75 74 LYS A O 1
ATOM 571 N N . LYS A 1 75 ? -17.422 -0.155 -4.996 1 88.88 75 LYS A N 1
ATOM 572 C CA . LYS A 1 75 ? -16.219 -0.739 -5.605 1 88.88 75 LYS A CA 1
ATOM 573 C C . LYS A 1 75 ? -16.344 -2.258 -5.695 1 88.88 75 LYS A C 1
ATOM 575 O O . LYS A 1 75 ? -15.977 -2.855 -6.711 1 88.88 75 LYS A O 1
ATOM 580 N N . PHE A 1 76 ? -16.828 -2.836 -4.664 1 89.75 76 PHE A N 1
ATOM 581 C CA . PHE A 1 76 ? -17 -4.281 -4.637 1 89.75 76 PHE A CA 1
ATOM 582 C C . PHE A 1 76 ? -17.922 -4.734 -5.766 1 89.75 76 PHE A C 1
ATOM 584 O O . PHE A 1 76 ? -17.609 -5.688 -6.48 1 89.75 76 PHE A O 1
ATOM 591 N N . GLN A 1 77 ? -18.906 -3.973 -5.941 1 89.06 77 GLN A N 1
ATOM 592 C CA . GLN A 1 77 ? -19.875 -4.309 -6.977 1 89.06 77 GLN A CA 1
ATOM 593 C C . GLN A 1 77 ? -19.281 -4.148 -8.367 1 89.06 77 GLN A C 1
ATOM 595 O O . GLN A 1 77 ? -19.562 -4.949 -9.266 1 89.06 77 GLN A O 1
ATOM 600 N N . LEU A 1 78 ? -18.5 -3.197 -8.508 1 87.44 78 LEU A N 1
ATOM 601 C CA . LEU A 1 78 ? -17.875 -2.934 -9.805 1 87.44 78 LEU A CA 1
ATOM 602 C C . LEU A 1 78 ? -16.844 -4.004 -10.141 1 87.44 78 LEU A C 1
ATOM 604 O O . LEU A 1 78 ? -16.656 -4.348 -11.312 1 87.44 78 LEU A O 1
ATOM 608 N N . ILE A 1 79 ? -16.25 -4.574 -9.172 1 87.75 79 ILE A N 1
ATOM 609 C CA . ILE A 1 79 ? -15.148 -5.512 -9.383 1 87.75 79 ILE A CA 1
ATOM 610 C C . ILE A 1 79 ? -15.695 -6.934 -9.469 1 87.75 79 ILE A C 1
ATOM 612 O O . ILE A 1 79 ? -15.352 -7.68 -10.391 1 87.75 79 ILE A O 1
ATOM 616 N N . PHE A 1 80 ? -16.547 -7.289 -8.555 1 86.44 80 PHE A N 1
ATOM 617 C CA . PHE A 1 80 ? -17 -8.672 -8.461 1 86.44 80 PHE A CA 1
ATOM 618 C C . PHE A 1 80 ? -18.359 -8.844 -9.125 1 86.44 80 PHE A C 1
ATOM 620 O O . PHE A 1 80 ? -18.75 -9.961 -9.461 1 86.44 80 PHE A O 1
ATOM 627 N N . GLY A 1 81 ? -18.922 -7.758 -9.461 1 78.56 81 GLY A N 1
ATOM 628 C CA . GLY A 1 81 ? -20.25 -7.824 -10.055 1 78.56 81 GLY A CA 1
ATOM 629 C C . GLY A 1 81 ? -21.312 -8.289 -9.086 1 78.56 81 GLY A C 1
ATOM 630 O O . GLY A 1 81 ? -21.047 -8.492 -7.902 1 78.56 81 GLY A O 1
ATOM 631 N N . SER A 1 82 ? -22.484 -8.234 -9.648 1 73.88 82 SER A N 1
ATOM 632 C CA . SER A 1 82 ? -23.641 -8.648 -8.859 1 73.88 82 SER A CA 1
ATOM 633 C C . SER A 1 82 ? -23.984 -10.109 -9.133 1 73.88 82 SER A C 1
ATOM 635 O O . SER A 1 82 ? -24.797 -10.703 -8.414 1 73.88 82 SER A O 1
ATOM 637 N N . GLU A 1 83 ? -23.375 -10.57 -10.125 1 70.38 83 GLU A N 1
ATOM 638 C CA . GLU A 1 83 ? -23.656 -11.945 -10.523 1 70.38 83 GLU A CA 1
ATOM 639 C C . GLU A 1 83 ? -22.5 -12.867 -10.125 1 70.38 83 GLU A C 1
ATOM 641 O O . GLU A 1 83 ? -21.359 -12.43 -10.008 1 70.38 83 GLU A O 1
ATOM 646 N N . PRO A 1 84 ? -22.984 -14.148 -9.891 1 74.75 84 PRO A N 1
ATOM 647 C CA . PRO A 1 84 ? -21.922 -15.125 -9.625 1 74.75 84 PRO A CA 1
ATOM 648 C C . PRO A 1 84 ? -20.875 -15.18 -10.734 1 74.75 84 PRO A C 1
ATOM 650 O O . PRO A 1 84 ? -21.203 -15.016 -11.914 1 74.75 84 PRO A O 1
ATOM 653 N N . LEU A 1 85 ? -19.672 -15.312 -10.305 1 79.38 85 LEU A N 1
ATOM 654 C CA . LEU A 1 85 ? -18.562 -15.453 -11.242 1 79.38 85 LEU A CA 1
ATOM 655 C C . LEU A 1 85 ? -18.625 -16.797 -11.961 1 79.38 85 LEU A C 1
ATOM 657 O O . LEU A 1 85 ? -18.531 -17.844 -11.32 1 79.38 85 LEU A O 1
ATOM 661 N N . GLU A 1 86 ? -18.984 -16.797 -13.242 1 83.06 86 GLU A N 1
ATOM 662 C CA . GLU A 1 86 ? -19.125 -18.016 -14.016 1 83.06 86 GLU A CA 1
ATOM 663 C C . GLU A 1 86 ? -18.062 -18.109 -15.109 1 83.06 86 GLU A C 1
ATOM 665 O O . GLU A 1 86 ? -17.625 -17.078 -15.641 1 83.06 86 GLU A O 1
ATOM 670 N N . GLY A 1 87 ? -17.578 -19.328 -15.289 1 89.62 87 GLY A N 1
ATOM 671 C CA . GLY A 1 87 ? -16.594 -19.531 -16.328 1 89.62 87 GLY A CA 1
ATOM 672 C C . GLY A 1 87 ? -15.375 -20.297 -15.859 1 89.62 87 GLY A C 1
ATOM 673 O O . GLY A 1 87 ? -15.352 -20.812 -14.742 1 89.62 87 GLY A O 1
ATOM 674 N N . GLU A 1 88 ? -14.438 -20.547 -16.844 1 94.06 88 GLU A N 1
ATOM 675 C CA . GLU A 1 88 ? -13.164 -21.156 -16.469 1 94.06 88 GLU A CA 1
ATOM 676 C C . GLU A 1 88 ? -12.445 -20.344 -15.414 1 94.06 88 GLU A C 1
ATOM 678 O O . GLU A 1 88 ? -12.312 -19.125 -15.547 1 94.06 88 GLU A O 1
ATOM 683 N N . PRO A 1 89 ? -12.023 -20.938 -14.328 1 94.56 89 PRO A N 1
ATOM 684 C CA . PRO A 1 89 ? -11.547 -20.219 -13.141 1 94.56 89 PRO A CA 1
ATOM 685 C C . PRO A 1 89 ? -10.422 -19.234 -13.469 1 94.56 89 PRO A C 1
ATOM 687 O O . PRO A 1 89 ? -10.422 -18.109 -12.961 1 94.56 89 PRO A O 1
ATOM 690 N N . LEU A 1 90 ? -9.477 -19.656 -14.305 1 96 90 LEU A N 1
ATOM 691 C CA . LEU A 1 90 ? -8.359 -18.766 -14.609 1 96 90 LEU A CA 1
ATOM 692 C C . LEU A 1 90 ? -8.828 -17.562 -15.414 1 96 90 LEU A C 1
ATOM 694 O O . LEU A 1 90 ? -8.32 -16.453 -15.25 1 96 90 LEU A O 1
ATOM 698 N N . GLU A 1 91 ? -9.781 -17.75 -16.25 1 95.56 91 GLU A N 1
ATOM 699 C CA . GLU A 1 91 ? -10.352 -16.641 -17.016 1 95.56 91 GLU A CA 1
ATOM 700 C C . GLU A 1 91 ? -11.148 -15.695 -16.125 1 95.56 91 GLU A C 1
ATOM 702 O O . GLU A 1 91 ? -11.102 -14.484 -16.312 1 95.56 91 GLU A O 1
ATOM 707 N N . VAL A 1 92 ? -11.844 -16.266 -15.227 1 94.75 92 VAL A N 1
ATOM 708 C CA . VAL A 1 92 ? -12.617 -15.469 -14.273 1 94.75 92 VAL A CA 1
ATOM 709 C C . VAL A 1 92 ? -11.664 -14.617 -13.43 1 94.75 92 VAL A C 1
ATOM 711 O O . VAL A 1 92 ? -11.883 -13.414 -13.258 1 94.75 92 VAL A O 1
ATOM 714 N N . LEU A 1 93 ? -10.617 -15.219 -12.961 1 96.06 93 LEU A N 1
ATOM 715 C CA . LEU A 1 93 ? -9.648 -14.508 -12.133 1 96.06 93 LEU A CA 1
ATOM 716 C C . LEU A 1 93 ? -8.938 -13.422 -12.938 1 96.06 93 LEU A C 1
ATOM 718 O O . LEU A 1 93 ? -8.672 -12.336 -12.414 1 96.06 93 LEU A 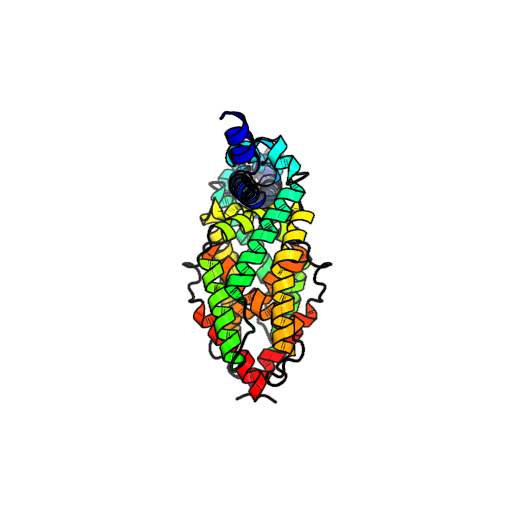O 1
ATOM 722 N N . ARG A 1 94 ? -8.688 -13.672 -14.195 1 96.62 94 ARG A N 1
ATOM 723 C CA . ARG A 1 94 ? -8.117 -12.656 -15.07 1 96.62 94 ARG A CA 1
ATOM 724 C C . ARG A 1 94 ? -9.062 -11.461 -15.203 1 96.62 94 ARG A C 1
ATOM 726 O O . ARG A 1 94 ? -8.625 -10.312 -15.094 1 96.62 94 ARG A O 1
ATOM 733 N N . GLN A 1 95 ? -10.281 -11.719 -15.398 1 94.81 95 GLN A N 1
ATOM 734 C CA . GLN A 1 95 ? -11.273 -10.664 -15.578 1 94.81 95 GLN A CA 1
ATOM 735 C C . GLN A 1 95 ? -11.43 -9.836 -14.305 1 94.81 95 GLN A C 1
ATOM 737 O O . GLN A 1 95 ? -11.492 -8.602 -14.367 1 94.81 95 GLN A O 1
ATOM 742 N N . VAL A 1 96 ? -11.516 -10.492 -13.219 1 95 96 VAL A N 1
ATOM 743 C CA . VAL A 1 96 ? -11.672 -9.82 -11.93 1 95 96 VAL A CA 1
ATOM 744 C C . VAL A 1 96 ? -10.445 -8.953 -11.648 1 95 96 VAL A C 1
ATOM 746 O O . VAL A 1 96 ? -10.578 -7.801 -11.219 1 95 96 VAL A O 1
ATOM 749 N N . GLY A 1 97 ? -9.258 -9.539 -11.852 1 96.62 97 GLY A N 1
ATOM 750 C CA . GLY A 1 97 ? -8.039 -8.773 -11.664 1 96.62 97 GLY A CA 1
ATOM 751 C C . GLY A 1 97 ? -7.949 -7.559 -12.562 1 96.62 97 GLY A C 1
ATOM 752 O O . GLY A 1 97 ? -7.555 -6.48 -12.125 1 96.62 97 GLY A O 1
ATOM 753 N N . THR A 1 98 ? -8.32 -7.719 -13.812 1 96.12 98 THR A N 1
ATOM 754 C CA . THR A 1 98 ? -8.297 -6.633 -14.789 1 96.12 98 THR A CA 1
ATOM 755 C C . THR A 1 98 ? -9.273 -5.531 -14.398 1 96.12 98 THR A C 1
ATOM 757 O O . THR A 1 98 ? -8.93 -4.352 -14.414 1 96.12 98 THR A O 1
ATOM 760 N N . ARG A 1 99 ? -10.438 -5.898 -14 1 94.38 99 ARG A N 1
ATOM 761 C CA . ARG A 1 99 ? -11.445 -4.938 -13.562 1 94.38 99 ARG A CA 1
ATOM 762 C C . ARG A 1 99 ? -10.977 -4.188 -12.32 1 94.38 99 ARG A C 1
ATOM 764 O O . ARG A 1 99 ? -11.195 -2.98 -12.195 1 94.38 99 ARG A O 1
ATOM 771 N N . ALA A 1 100 ? -10.414 -4.898 -11.422 1 94.94 100 ALA A N 1
ATOM 772 C CA . ALA A 1 100 ? -9.922 -4.285 -10.195 1 94.94 100 ALA A CA 1
ATOM 773 C C . ALA A 1 100 ? -8.891 -3.199 -10.492 1 94.94 100 ALA A C 1
ATOM 775 O O . ALA A 1 100 ? -8.984 -2.084 -9.977 1 94.94 100 ALA A O 1
ATOM 776 N N . LEU A 1 101 ? -7.93 -3.512 -11.352 1 94.94 101 LEU A N 1
ATOM 777 C CA . LEU A 1 101 ? -6.906 -2.537 -11.711 1 94.94 101 LEU A CA 1
ATOM 778 C C . LEU A 1 101 ? -7.52 -1.336 -12.422 1 94.94 101 LEU A C 1
ATOM 780 O O . LEU A 1 101 ? -7.156 -0.192 -12.141 1 94.94 101 LEU A O 1
ATOM 784 N N . GLU A 1 102 ? -8.414 -1.598 -13.289 1 93.38 102 GLU A N 1
ATOM 785 C CA . GLU A 1 102 ? -9.078 -0.532 -14.039 1 93.38 102 GLU A CA 1
ATOM 786 C C . GLU A 1 102 ? -9.852 0.396 -13.109 1 93.38 102 GLU A C 1
ATOM 788 O O . GLU A 1 102 ? -9.781 1.619 -13.242 1 93.38 102 GLU A O 1
ATOM 793 N N . GLN A 1 103 ? -10.531 -0.21 -12.211 1 91.44 103 GLN A N 1
ATOM 794 C CA . GLN A 1 103 ? -11.336 0.577 -11.281 1 91.44 103 GLN A CA 1
ATOM 795 C C . GLN A 1 103 ? -10.453 1.402 -10.352 1 91.44 103 GLN A C 1
ATOM 797 O O . GLN A 1 103 ? -10.781 2.547 -10.031 1 91.44 103 GLN A O 1
ATOM 802 N N . MET A 1 104 ? -9.398 0.867 -9.906 1 91.81 104 MET A N 1
ATOM 803 C CA . MET A 1 104 ? -8.477 1.613 -9.055 1 91.81 104 MET A CA 1
ATOM 804 C C . MET A 1 104 ? -7.84 2.768 -9.812 1 91.81 104 MET A C 1
ATOM 806 O O . MET A 1 104 ? -7.633 3.846 -9.258 1 91.81 104 MET A O 1
ATOM 810 N N . SER A 1 105 ? -7.59 2.604 -11.039 1 90.75 105 SER A N 1
ATOM 811 C CA . SER A 1 105 ? -6.875 3.592 -11.844 1 90.75 105 SER A CA 1
ATOM 812 C C . SER A 1 105 ? -7.797 4.73 -12.266 1 90.75 105 SER A C 1
ATOM 814 O O . SER A 1 105 ? -7.34 5.855 -12.492 1 90.75 105 SER A O 1
ATOM 816 N N . THR A 1 106 ? -9.031 4.48 -12.344 1 89.75 106 THR A N 1
ATOM 817 C CA . THR A 1 106 ? -9.93 5.473 -12.914 1 89.75 106 THR A CA 1
ATOM 818 C C . THR A 1 106 ? -10.664 6.242 -11.812 1 89.75 106 THR A C 1
ATOM 820 O O . THR A 1 106 ? -11.242 7.301 -12.07 1 89.75 106 THR A O 1
ATOM 823 N N . ASP A 1 107 ? -10.602 5.746 -10.656 1 88 107 ASP A N 1
ATOM 824 C CA . ASP A 1 107 ? -11.336 6.363 -9.555 1 88 107 ASP A CA 1
ATOM 825 C C . ASP A 1 107 ? -10.422 7.285 -8.742 1 88 107 ASP A C 1
ATOM 827 O O . ASP A 1 107 ? -9.953 6.91 -7.664 1 88 107 ASP A O 1
ATOM 831 N N . GLN A 1 108 ? -10.336 8.5 -9.156 1 86.12 108 GLN A N 1
ATOM 832 C CA . GLN A 1 108 ? -9.43 9.469 -8.539 1 86.12 108 GLN A CA 1
ATOM 833 C C . GLN A 1 108 ? -9.906 9.852 -7.137 1 86.12 108 GLN A C 1
ATOM 835 O O . GLN A 1 108 ? -9.094 10.109 -6.25 1 86.12 108 GLN A O 1
ATOM 840 N N . GLU A 1 109 ? -11.117 9.883 -7.035 1 85.5 109 GLU A N 1
ATOM 841 C CA . GLU A 1 109 ? -11.672 10.219 -5.73 1 85.5 109 GLU A CA 1
ATOM 842 C C . GLU A 1 109 ? -11.32 9.156 -4.691 1 85.5 109 GLU A C 1
ATOM 844 O O . GLU A 1 109 ? -10.992 9.484 -3.549 1 85.5 109 GLU A O 1
ATOM 849 N N . HIS A 1 110 ? -11.383 7.992 -5.156 1 84.5 110 HIS A N 1
ATOM 850 C CA . HIS A 1 110 ? -11.016 6.895 -4.27 1 84.5 110 HIS A CA 1
ATOM 851 C C . HIS A 1 110 ? -9.539 6.977 -3.877 1 84.5 110 HIS A C 1
ATOM 853 O O . HIS A 1 110 ? -9.195 6.828 -2.701 1 84.5 110 HIS A O 1
ATOM 859 N N . SER A 1 111 ? -8.711 7.273 -4.797 1 88 111 SER A N 1
ATOM 860 C CA . SER A 1 111 ? -7.281 7.398 -4.523 1 88 111 SER A CA 1
ATOM 861 C C . SER A 1 111 ? -7 8.531 -3.539 1 88 111 SER A C 1
ATOM 863 O O . SER A 1 111 ? -6.191 8.375 -2.621 1 88 111 SER A O 1
ATOM 865 N N . ALA A 1 112 ? -7.684 9.594 -3.773 1 88.69 112 ALA A N 1
ATOM 866 C CA . ALA A 1 112 ? -7.52 10.734 -2.885 1 88.69 112 ALA A CA 1
ATOM 867 C C . ALA A 1 112 ? -7.988 10.406 -1.471 1 88.69 112 ALA A C 1
ATOM 869 O O . ALA A 1 112 ? -7.344 10.781 -0.49 1 88.69 112 ALA A O 1
ATOM 870 N N . PHE A 1 113 ? -9.055 9.734 -1.438 1 86.88 113 PHE A N 1
ATOM 871 C CA . PHE A 1 113 ? -9.609 9.375 -0.138 1 86.88 113 PHE A CA 1
ATOM 872 C C . PHE A 1 113 ? -8.695 8.406 0.592 1 86.88 113 PHE A C 1
ATOM 874 O O . PHE A 1 113 ? -8.492 8.523 1.803 1 86.88 113 PHE A O 1
ATOM 881 N N . MET A 1 114 ? -8.062 7.465 -0.118 1 88.38 114 MET A N 1
ATOM 882 C CA . MET A 1 114 ? -7.137 6.504 0.475 1 88.38 114 MET A CA 1
ATOM 883 C C . MET A 1 114 ? -5.895 7.207 1.007 1 88.38 114 MET A C 1
ATOM 885 O O . MET A 1 114 ? -5.355 6.82 2.045 1 88.38 114 MET A O 1
ATOM 889 N N . ARG A 1 115 ? -5.469 8.211 0.345 1 89.25 115 ARG A N 1
ATOM 890 C CA . ARG A 1 115 ? -4.348 9.008 0.827 1 89.25 115 ARG A CA 1
ATOM 891 C C . ARG A 1 115 ? -4.648 9.609 2.195 1 89.25 115 ARG A C 1
ATOM 893 O O . ARG A 1 115 ? -3.826 9.523 3.109 1 89.25 115 ARG A O 1
ATOM 900 N N . VAL A 1 116 ? -5.82 10.164 2.248 1 87.31 116 VAL A N 1
ATOM 901 C CA . VAL A 1 116 ? -6.227 10.797 3.496 1 87.31 116 VAL A CA 1
ATOM 902 C C . VAL A 1 116 ? -6.309 9.75 4.605 1 87.31 116 VAL A C 1
ATOM 904 O O . VAL A 1 116 ? -5.801 9.969 5.707 1 87.31 116 VAL A O 1
ATOM 907 N N . LEU A 1 117 ? -6.906 8.664 4.254 1 90.56 117 LEU A N 1
ATOM 908 C CA . LEU A 1 117 ? -7.125 7.617 5.246 1 90.56 117 LEU A CA 1
ATOM 909 C C . LEU A 1 117 ? -5.797 7.059 5.75 1 90.56 117 LEU A C 1
ATOM 911 O O . LEU A 1 117 ? -5.582 6.961 6.957 1 90.56 117 LEU A O 1
ATOM 915 N N . ILE A 1 118 ? -4.895 6.746 4.879 1 91.88 118 ILE A N 1
ATOM 916 C CA . ILE A 1 118 ? -3.598 6.191 5.254 1 91.88 118 ILE A CA 1
ATOM 917 C C . ILE A 1 118 ? -2.799 7.234 6.031 1 91.88 118 ILE A C 1
ATOM 919 O O . ILE A 1 118 ? -2.219 6.93 7.078 1 91.88 118 ILE A O 1
ATOM 923 N N . GLY A 1 119 ? -2.861 8.398 5.562 1 88.38 119 GLY A N 1
ATOM 924 C CA . 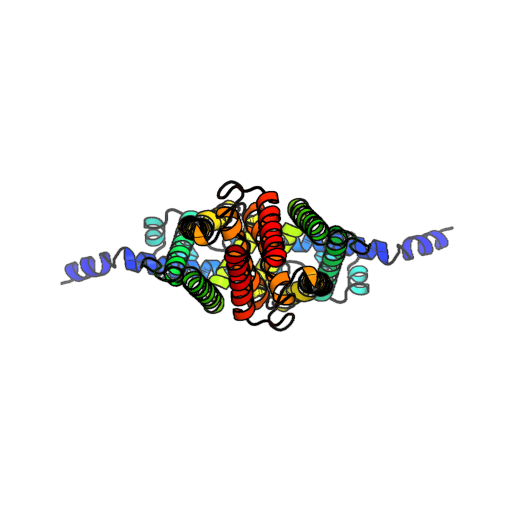GLY A 1 119 ? -2.141 9.477 6.223 1 88.38 119 GLY A CA 1
ATOM 925 C C . GLY A 1 119 ? -2.592 9.711 7.652 1 88.38 119 GLY A C 1
ATOM 926 O O . GLY A 1 119 ? -1.786 10.07 8.508 1 88.38 119 GLY A O 1
ATOM 927 N N . GLU A 1 120 ? -3.84 9.414 7.875 1 86.69 120 GLU A N 1
ATOM 928 C CA . GLU A 1 120 ? -4.41 9.703 9.188 1 86.69 120 GLU A CA 1
ATOM 929 C C . GLU A 1 120 ? -4.5 8.445 10.039 1 86.69 120 GLU A C 1
ATOM 931 O O . GLU A 1 120 ? -4.926 8.5 11.195 1 86.69 120 GLU A O 1
ATOM 936 N N . SER A 1 121 ? -4.074 7.422 9.555 1 92.12 121 SER A N 1
ATOM 937 C CA . SER A 1 121 ? -4.277 6.133 10.211 1 92.12 121 SER A CA 1
ATOM 938 C C . SER A 1 121 ? -3.541 6.066 11.539 1 92.12 121 SER A C 1
ATOM 940 O O . SER A 1 121 ? -3.965 5.359 12.461 1 92.12 121 SER A O 1
ATOM 942 N N . GLY A 1 122 ? -2.434 6.738 11.656 1 89.06 122 GLY A N 1
ATOM 943 C CA . GLY A 1 122 ? -1.708 6.762 12.922 1 89.06 122 GLY A CA 1
ATOM 944 C C . GLY A 1 122 ? -2.459 7.477 14.023 1 89.06 122 GLY A C 1
ATOM 945 O O . GLY A 1 122 ? -2.457 7.027 15.172 1 89.06 122 GLY A O 1
ATOM 946 N N . ARG A 1 123 ? -3.088 8.547 13.656 1 87.81 123 ARG A N 1
ATOM 947 C CA . ARG A 1 123 ? -3.816 9.367 14.617 1 87.81 123 ARG A CA 1
ATOM 948 C C . ARG A 1 123 ? -5.215 8.812 14.867 1 87.81 123 ARG A C 1
ATOM 950 O O . ARG A 1 123 ? -5.773 8.992 15.953 1 87.81 123 ARG A O 1
ATOM 957 N N . PHE A 1 124 ? -5.746 8.141 13.953 1 90.56 124 PHE A N 1
ATOM 958 C CA . PHE A 1 124 ? -7.113 7.629 14.031 1 90.56 124 PHE A CA 1
ATOM 959 C C . PHE A 1 124 ? -7.168 6.16 13.625 1 90.56 124 PHE A C 1
ATOM 961 O O . PHE A 1 124 ? -7.785 5.812 12.617 1 90.56 124 PHE A O 1
ATOM 968 N N . PRO A 1 125 ? -6.668 5.336 14.445 1 93.56 125 PRO A N 1
ATOM 969 C CA . PRO A 1 125 ? -6.637 3.908 14.117 1 93.56 125 PRO A CA 1
ATOM 970 C C . PRO A 1 125 ? -8.023 3.332 13.867 1 93.56 125 PRO A C 1
ATOM 972 O O . PRO A 1 125 ? -8.18 2.43 13.039 1 93.56 125 PRO A O 1
ATOM 975 N N . GLU A 1 126 ? -8.992 3.848 14.484 1 92.75 126 GLU A N 1
ATOM 976 C CA . GLU A 1 126 ? -10.352 3.328 14.344 1 92.75 126 GLU A CA 1
ATOM 977 C C . GLU A 1 126 ? -10.891 3.568 12.93 1 92.75 126 GLU A C 1
ATOM 979 O O . GLU A 1 126 ? -11.633 2.746 12.398 1 92.75 126 GLU A O 1
ATOM 984 N N . LEU A 1 127 ? -10.547 4.672 12.367 1 90.56 127 LEU A N 1
ATOM 985 C CA . LEU A 1 127 ? -10.969 4.977 11 1 90.56 127 LEU A CA 1
ATOM 986 C C . LEU A 1 127 ? -10.297 4.039 10.008 1 90.56 127 LEU A C 1
ATOM 988 O O . LEU A 1 127 ? -10.93 3.592 9.047 1 90.56 127 LEU A O 1
ATOM 992 N N . ALA A 1 128 ? -9.047 3.797 10.273 1 94.19 128 ALA A N 1
ATOM 993 C CA . ALA A 1 128 ? -8.32 2.848 9.438 1 94.19 128 ALA A CA 1
ATOM 994 C C . ALA A 1 128 ? -8.938 1.455 9.516 1 94.19 128 ALA A C 1
ATOM 996 O O . ALA A 1 128 ? -9.086 0.772 8.5 1 94.19 128 ALA A O 1
ATOM 997 N N . GLN A 1 129 ? -9.359 1.118 10.68 1 96.31 129 GLN A N 1
ATOM 998 C CA . GLN A 1 129 ? -9.953 -0.199 10.891 1 96.31 129 GLN A CA 1
ATOM 999 C C . GLN A 1 129 ? -11.289 -0.324 10.164 1 96.31 129 GLN A C 1
ATOM 1001 O O . GLN A 1 129 ? -11.648 -1.406 9.695 1 96.31 129 GLN A O 1
ATOM 1006 N N . ILE A 1 130 ? -11.953 0.73 10.062 1 93.19 130 ILE A N 1
ATOM 1007 C CA . ILE A 1 130 ? -13.203 0.72 9.312 1 93.19 130 ILE A CA 1
ATOM 1008 C C . ILE A 1 130 ? -12.922 0.38 7.848 1 93.19 130 ILE A C 1
ATOM 1010 O O . ILE A 1 130 ? -13.664 -0.382 7.227 1 93.19 130 ILE A O 1
ATOM 1014 N N . CYS A 1 131 ? -11.906 0.937 7.309 1 93.25 131 CYS A N 1
ATOM 1015 C CA . CYS A 1 131 ? -11.516 0.631 5.938 1 93.25 131 CYS A CA 1
ATOM 1016 C C . CYS A 1 131 ? -11.188 -0.849 5.781 1 93.25 131 CYS A C 1
ATOM 1018 O O . CYS A 1 131 ? -11.656 -1.499 4.848 1 93.25 131 CYS A O 1
ATOM 1020 N N . VAL A 1 132 ? -10.414 -1.376 6.723 1 96.69 132 VAL A N 1
ATOM 1021 C CA . VAL A 1 132 ? -10.047 -2.787 6.68 1 96.69 132 VAL A CA 1
ATOM 1022 C C . VAL A 1 132 ? -11.297 -3.652 6.742 1 96.69 132 VAL A C 1
ATOM 1024 O O . VAL A 1 132 ? -11.469 -4.574 5.941 1 96.69 132 VAL A O 1
ATOM 1027 N N . ASN A 1 133 ? -12.188 -3.295 7.574 1 96.31 133 ASN A N 1
ATOM 1028 C CA . ASN A 1 133 ? -13.391 -4.078 7.816 1 96.31 133 ASN A CA 1
ATOM 1029 C C . ASN A 1 133 ? -14.359 -4 6.641 1 96.31 133 ASN A C 1
ATOM 1031 O O . ASN A 1 133 ? -15.047 -4.977 6.332 1 96.31 133 ASN A O 1
ATOM 1035 N N . SER A 1 134 ? -14.375 -2.889 6.023 1 93.81 134 SER A N 1
ATOM 1036 C CA . SER A 1 134 ? -15.461 -2.648 5.082 1 93.81 134 SER A CA 1
ATOM 1037 C C . SER A 1 134 ? -14.984 -2.773 3.641 1 93.81 134 SER A C 1
ATOM 1039 O O . SER A 1 134 ? -15.781 -2.99 2.73 1 93.81 134 SER A O 1
ATOM 1041 N N . MET A 1 135 ? -13.734 -2.617 3.449 1 93.31 135 MET A N 1
ATOM 1042 C CA . MET A 1 135 ? -13.234 -2.598 2.078 1 93.31 135 MET A CA 1
ATOM 1043 C C . MET A 1 135 ? -12.328 -3.795 1.813 1 93.31 135 MET A C 1
ATOM 1045 O O . MET A 1 135 ? -12.594 -4.602 0.92 1 93.31 135 MET A O 1
ATOM 1049 N N . ILE A 1 136 ? -11.375 -4.051 2.633 1 96.06 136 ILE A N 1
ATOM 1050 C CA . ILE A 1 136 ? -10.344 -5.055 2.375 1 96.06 136 ILE A CA 1
ATOM 1051 C C . ILE A 1 136 ? -10.883 -6.441 2.715 1 96.06 136 ILE A C 1
ATOM 1053 O O . ILE A 1 136 ? -10.844 -7.352 1.883 1 96.06 136 ILE A O 1
ATOM 1057 N N . LYS A 1 137 ? -11.469 -6.559 3.871 1 97.19 137 LYS A N 1
ATOM 1058 C CA . LYS A 1 137 ? -11.891 -7.859 4.379 1 97.19 137 LYS A CA 1
ATOM 1059 C C . LYS A 1 137 ? -12.938 -8.492 3.463 1 97.19 137 LYS A C 1
ATOM 1061 O O . LYS A 1 137 ? -12.789 -9.648 3.055 1 97.19 137 LYS A O 1
ATOM 1066 N N . PRO A 1 138 ? -13.945 -7.785 3.061 1 95.38 138 PRO A N 1
ATOM 1067 C CA . PRO A 1 138 ? -14.93 -8.422 2.186 1 95.38 138 PRO A CA 1
ATOM 1068 C C . PRO A 1 138 ? -14.328 -8.898 0.866 1 95.38 138 PRO A C 1
ATOM 1070 O O . PRO A 1 138 ? -14.719 -9.945 0.347 1 95.38 138 PRO A O 1
ATOM 1073 N N . THR A 1 139 ? -13.406 -8.148 0.329 1 95.38 139 THR A N 1
ATOM 1074 C CA . THR A 1 139 ? -12.734 -8.531 -0.911 1 95.38 139 THR A CA 1
ATOM 1075 C C . THR A 1 139 ? -11.914 -9.805 -0.715 1 95.38 139 THR A C 1
ATOM 1077 O O . THR A 1 139 ? -12 -10.734 -1.521 1 95.38 139 THR A O 1
ATOM 1080 N N . LEU A 1 140 ? -11.219 -9.859 0.356 1 97.12 140 LEU A N 1
ATOM 1081 C CA . LEU A 1 140 ? -10.398 -11.023 0.658 1 97.12 140 LEU A CA 1
ATOM 1082 C C . LEU A 1 140 ? -11.258 -12.25 0.921 1 97.12 140 LEU A C 1
ATOM 1084 O O . LEU A 1 140 ? -10.922 -13.359 0.493 1 97.12 140 LEU A O 1
ATOM 1088 N N . VAL A 1 141 ? -12.344 -12.039 1.631 1 96.44 141 VAL A N 1
ATOM 1089 C CA . VAL A 1 141 ? -13.258 -13.133 1.926 1 96.44 141 VAL A CA 1
ATOM 1090 C C . VAL A 1 141 ? -13.844 -13.68 0.627 1 96.44 141 VAL A C 1
ATOM 1092 O O . VAL A 1 141 ? -13.906 -14.898 0.429 1 96.44 141 VAL A O 1
ATOM 1095 N N . ALA A 1 142 ? -14.242 -12.805 -0.263 1 94.38 142 ALA A N 1
ATOM 1096 C CA . ALA A 1 142 ? -14.805 -13.219 -1.546 1 94.38 142 ALA A CA 1
ATOM 1097 C C . ALA A 1 142 ? -13.773 -13.969 -2.381 1 94.38 142 ALA A C 1
ATOM 1099 O O . ALA A 1 142 ? -14.07 -15.008 -2.967 1 94.38 142 ALA A O 1
ATOM 1100 N N . LEU A 1 143 ? -12.562 -13.484 -2.459 1 95.38 143 LEU A N 1
ATOM 1101 C CA . LEU A 1 143 ? -11.5 -14.109 -3.234 1 95.38 143 LEU A CA 1
ATOM 1102 C C . LEU A 1 143 ? -11.125 -15.469 -2.646 1 95.38 143 LEU A C 1
ATOM 1104 O O . LEU A 1 143 ? -10.961 -16.438 -3.383 1 95.38 143 LEU A O 1
ATOM 1108 N N . LYS A 1 144 ? -10.984 -15.477 -1.335 1 96.69 144 LYS A N 1
ATOM 1109 C CA . LYS A 1 144 ? -10.688 -16.734 -0.648 1 96.69 144 LYS A CA 1
ATOM 1110 C C . LYS A 1 144 ? -11.742 -17.781 -0.948 1 96.69 144 LYS A C 1
ATOM 1112 O O . LYS A 1 144 ? -11.414 -18.938 -1.251 1 96.69 144 LYS A O 1
ATOM 1117 N N . LYS A 1 145 ? -12.984 -17.406 -0.78 1 95.5 145 LYS A N 1
ATOM 1118 C CA . LYS A 1 145 ? -14.086 -18.328 -1.032 1 95.5 145 LYS A CA 1
ATOM 1119 C C . LYS A 1 145 ? -14.062 -18.828 -2.471 1 95.5 145 LYS A C 1
ATOM 1121 O O . LYS A 1 145 ? -14.25 -20.031 -2.715 1 95.5 145 LYS A O 1
ATOM 1126 N N . TYR A 1 146 ? -13.805 -17.969 -3.404 1 94.69 146 TYR A N 1
ATOM 1127 C CA . TYR A 1 146 ? -13.734 -18.359 -4.809 1 94.69 146 TYR A CA 1
ATOM 1128 C C . TYR A 1 146 ? -12.602 -19.344 -5.043 1 94.69 146 TYR A C 1
ATOM 1130 O O . TYR A 1 146 ? -12.797 -20.391 -5.668 1 94.69 146 TYR A O 1
ATOM 1138 N N . LEU A 1 147 ? -11.445 -19.062 -4.562 1 95.38 147 LEU A N 1
ATOM 1139 C CA . LEU A 1 147 ? -10.273 -19.922 -4.73 1 95.38 147 LEU A CA 1
ATOM 1140 C C . LEU A 1 147 ? -10.5 -21.281 -4.09 1 95.38 147 LEU A C 1
ATOM 1142 O O . LEU A 1 147 ? -10.156 -22.312 -4.676 1 95.38 147 LEU A O 1
ATOM 1146 N N . ALA A 1 148 ? -11.109 -21.266 -2.941 1 95.56 148 ALA A N 1
ATOM 1147 C CA . ALA A 1 148 ? -11.359 -22.5 -2.199 1 95.56 148 ALA A CA 1
ATOM 1148 C C . ALA A 1 148 ? -12.398 -23.359 -2.906 1 95.56 148 ALA A C 1
ATOM 1150 O O . ALA A 1 148 ? -12.391 -24.594 -2.779 1 95.56 148 ALA A O 1
ATOM 1151 N N . SER A 1 149 ? -13.273 -22.766 -3.648 1 94.94 149 SER A N 1
ATOM 1152 C CA . SER A 1 149 ? -14.344 -23.484 -4.324 1 94.94 149 SER A CA 1
ATOM 1153 C C . SER A 1 149 ? -13.859 -24.109 -5.633 1 94.94 149 SER A C 1
ATOM 1155 O O . SER A 1 149 ? -14.609 -24.828 -6.301 1 94.94 149 SER A O 1
ATOM 1157 N N . HIS A 1 150 ? -12.688 -23.922 -6 1 94.56 150 HIS A N 1
ATOM 1158 C CA . HIS A 1 150 ? -12.086 -24.5 -7.199 1 94.56 150 HIS A CA 1
ATOM 1159 C C . HIS A 1 150 ? -10.836 -25.297 -6.863 1 94.56 150 HIS A C 1
ATOM 1161 O O . HIS A 1 150 ? -9.719 -24.875 -7.148 1 94.56 150 HIS A O 1
ATOM 1167 N N . PRO A 1 151 ? -11.086 -26.484 -6.43 1 93.12 151 PRO A N 1
ATOM 1168 C CA . PRO A 1 151 ? -9.969 -27.328 -5.988 1 93.12 151 PRO A CA 1
ATOM 1169 C C . PRO A 1 151 ? -9.023 -27.688 -7.129 1 93.12 151 PRO A C 1
ATOM 1171 O O . PRO A 1 151 ? -7.875 -28.062 -6.883 1 93.12 151 PRO A O 1
ATOM 1174 N N . GLU A 1 152 ? -9.438 -27.547 -8.297 1 91.94 152 GLU A N 1
ATOM 1175 C CA . GLU A 1 152 ? -8.602 -27.828 -9.453 1 91.94 152 GLU A CA 1
ATOM 1176 C C . GLU A 1 152 ? -7.414 -26.875 -9.531 1 91.94 152 GLU A C 1
ATOM 1178 O O . GLU A 1 152 ? -6.426 -27.156 -10.211 1 91.94 152 GLU A O 1
ATOM 1183 N N . LEU A 1 153 ? -7.438 -25.781 -8.805 1 93.06 153 LEU A N 1
ATOM 1184 C CA . LEU A 1 153 ? -6.348 -24.812 -8.797 1 93.06 153 LEU A CA 1
ATOM 1185 C C . LEU A 1 153 ? -5.219 -25.281 -7.879 1 93.06 153 LEU A C 1
ATOM 1187 O O . LEU A 1 153 ? -4.109 -24.734 -7.938 1 93.06 153 LEU A O 1
ATOM 1191 N N . LYS A 1 154 ? -5.48 -26.234 -7.008 1 93 154 LYS A N 1
ATOM 1192 C CA . LYS A 1 154 ? -4.492 -26.859 -6.141 1 93 154 LYS A CA 1
ATOM 1193 C C . LYS A 1 154 ? -3.785 -25.828 -5.27 1 93 154 LYS A C 1
ATOM 1195 O O . LYS A 1 154 ? -2.557 -25.844 -5.148 1 93 154 LYS A O 1
ATOM 1200 N N . ILE A 1 155 ? -4.586 -24.953 -4.797 1 93.81 155 ILE A N 1
ATOM 1201 C CA . ILE A 1 155 ? -4.07 -23.922 -3.893 1 93.81 155 ILE A CA 1
ATOM 1202 C C . ILE A 1 155 ? -4.082 -24.453 -2.461 1 93.81 155 ILE A C 1
ATOM 1204 O O . ILE A 1 155 ? -5.141 -24.781 -1.916 1 93.81 155 ILE A O 1
ATOM 1208 N N . ARG A 1 156 ? -2.869 -24.531 -1.867 1 94.38 156 ARG A N 1
ATOM 1209 C CA . ARG A 1 156 ? -2.721 -25.094 -0.531 1 94.38 156 ARG A CA 1
ATOM 1210 C C . ARG A 1 156 ? -3.328 -24.188 0.524 1 94.38 156 ARG A C 1
ATOM 1212 O O . ARG A 1 156 ? -3.959 -24.656 1.475 1 94.38 156 ARG A O 1
ATOM 1219 N N . ASP A 1 157 ? -3.211 -22.906 0.433 1 97.25 157 ASP A N 1
ATOM 1220 C CA . ASP A 1 157 ? -3.688 -21.891 1.37 1 97.25 157 ASP A CA 1
ATOM 1221 C C . ASP A 1 157 ? -4.445 -20.781 0.643 1 97.25 157 ASP A C 1
ATOM 1223 O O . ASP A 1 157 ? -3.883 -19.719 0.368 1 97.25 157 ASP A O 1
ATOM 1227 N N . PRO A 1 158 ? -5.738 -20.984 0.406 1 97.38 158 PRO A N 1
ATOM 1228 C CA . PRO A 1 158 ? -6.527 -20.031 -0.363 1 97.38 158 PRO A CA 1
ATOM 1229 C C . PRO A 1 158 ? -6.562 -18.641 0.284 1 97.38 158 PRO A C 1
ATOM 1231 O O . PRO A 1 158 ? -6.664 -17.625 -0.416 1 97.38 158 PRO A O 1
ATOM 1234 N N . GLU A 1 159 ? -6.516 -18.578 1.586 1 98.19 159 GLU A N 1
ATOM 1235 C CA . GLU A 1 159 ? -6.516 -17.297 2.275 1 98.19 159 GLU A CA 1
ATOM 1236 C C . GLU A 1 159 ? -5.246 -16.5 1.979 1 98.19 159 GLU A C 1
ATOM 1238 O O . GLU A 1 159 ? -5.305 -15.32 1.639 1 98.19 159 GLU A O 1
ATOM 1243 N N . ALA A 1 160 ? -4.113 -17.141 2.088 1 98.31 160 ALA A N 1
ATOM 1244 C CA . ALA A 1 160 ? -2.838 -16.484 1.793 1 98.31 160 ALA A CA 1
ATOM 1245 C C . ALA A 1 160 ? -2.74 -16.125 0.316 1 98.31 160 ALA A C 1
ATOM 1247 O O . ALA A 1 160 ? -2.213 -15.062 -0.03 1 98.31 160 ALA A O 1
ATOM 1248 N N . MET A 1 161 ? -3.266 -17 -0.534 1 97.81 161 MET A N 1
ATOM 1249 C CA . MET A 1 161 ? -3.262 -16.719 -1.967 1 97.81 161 MET A CA 1
ATOM 1250 C C . MET A 1 161 ? -4.082 -15.469 -2.277 1 97.81 161 MET A C 1
ATOM 1252 O O . MET A 1 161 ? -3.66 -14.625 -3.064 1 97.81 161 MET A O 1
ATOM 1256 N N . ALA A 1 162 ? -5.219 -15.344 -1.631 1 97.94 162 ALA A N 1
ATOM 1257 C CA . ALA A 1 162 ? -6.059 -14.164 -1.809 1 97.94 162 ALA A CA 1
ATOM 1258 C C . ALA A 1 162 ? -5.305 -12.891 -1.431 1 97.94 162 ALA A C 1
ATOM 1260 O O . ALA A 1 162 ? -5.398 -11.875 -2.127 1 97.94 162 ALA A O 1
ATOM 1261 N N . ARG A 1 163 ? -4.516 -12.945 -0.369 1 98.31 163 ARG A N 1
ATOM 1262 C CA . ARG A 1 163 ? -3.725 -11.812 0.087 1 98.31 163 ARG A CA 1
ATOM 1263 C C . ARG A 1 163 ? -2.65 -11.445 -0.934 1 98.31 163 ARG A C 1
ATOM 1265 O O . ARG A 1 163 ? -2.395 -10.266 -1.179 1 98.31 163 ARG A O 1
ATOM 1272 N N . ILE A 1 164 ? -2.043 -12.438 -1.481 1 98.31 164 ILE A N 1
ATOM 1273 C CA . ILE A 1 164 ? -0.981 -12.219 -2.457 1 98.31 164 ILE A CA 1
ATOM 1274 C C . ILE A 1 164 ? -1.557 -11.555 -3.703 1 98.31 164 ILE A C 1
ATOM 1276 O O . ILE A 1 164 ? -1.02 -10.547 -4.184 1 98.31 164 ILE A O 1
ATOM 1280 N N . LEU A 1 165 ? -2.678 -12.078 -4.199 1 98.06 165 LEU A N 1
ATOM 1281 C CA . LEU A 1 165 ? -3.291 -11.555 -5.414 1 98.06 165 LEU A CA 1
ATOM 1282 C C . LEU A 1 165 ? -3.771 -10.117 -5.199 1 98.06 165 LEU A C 1
ATOM 1284 O O . LEU A 1 165 ? -3.406 -9.219 -5.957 1 98.06 165 LEU A O 1
ATOM 1288 N N . LEU A 1 166 ? -4.492 -9.898 -4.156 1 97.5 166 LEU A N 1
ATOM 1289 C CA . LEU A 1 166 ? -5.004 -8.562 -3.859 1 97.5 166 LEU A CA 1
ATOM 1290 C C . LEU A 1 166 ? -3.863 -7.598 -3.566 1 97.5 166 LEU A C 1
ATOM 1292 O O . LEU A 1 166 ? -3.842 -6.48 -4.086 1 97.5 166 LEU A O 1
ATOM 1296 N N . GLY A 1 167 ? -2.967 -8.062 -2.734 1 97.88 167 GLY A N 1
ATOM 1297 C CA . GLY A 1 167 ? -1.854 -7.215 -2.34 1 97.88 167 GLY A CA 1
ATOM 1298 C C . GLY A 1 167 ? -1.008 -6.754 -3.514 1 97.88 167 GLY A C 1
ATOM 1299 O O . GLY A 1 167 ? -0.579 -5.602 -3.562 1 97.88 167 GLY A O 1
ATOM 1300 N N . SER A 1 168 ? -0.769 -7.621 -4.441 1 98.06 168 SER A N 1
ATOM 1301 C CA . SER A 1 168 ? -0.003 -7.285 -5.637 1 98.06 168 SER A CA 1
ATOM 1302 C C . SER A 1 168 ? -0.688 -6.188 -6.441 1 98.06 168 SER A C 1
ATOM 1304 O O . SER A 1 168 ? -0.044 -5.223 -6.859 1 98.06 168 SER A O 1
ATOM 1306 N N . LEU A 1 169 ? -1.955 -6.293 -6.609 1 97.75 169 LEU A N 1
ATOM 1307 C CA . LEU A 1 169 ? -2.693 -5.336 -7.43 1 97.75 169 LEU A CA 1
ATOM 1308 C C . LEU A 1 169 ? -2.781 -3.982 -6.734 1 97.75 169 LEU A C 1
ATOM 1310 O O . LEU A 1 169 ? -2.59 -2.941 -7.367 1 97.75 169 LEU A O 1
ATOM 1314 N N . VAL A 1 170 ? -3.043 -4.02 -5.473 1 96.38 170 VAL A N 1
ATOM 1315 C CA . VAL A 1 170 ? -3.189 -2.775 -4.723 1 96.38 170 VAL A CA 1
ATOM 1316 C C . VAL A 1 170 ? -1.843 -2.061 -4.641 1 96.38 170 VAL A C 1
ATOM 1318 O O . VAL A 1 170 ? -1.768 -0.844 -4.832 1 96.38 170 VAL A O 1
ATOM 1321 N N . HIS A 1 171 ? -0.829 -2.822 -4.352 1 96.81 171 HIS A N 1
ATOM 1322 C CA . HIS A 1 171 ? 0.493 -2.207 -4.289 1 96.81 171 HIS A CA 1
ATOM 1323 C C . HIS A 1 171 ? 0.896 -1.636 -5.645 1 96.81 171 HIS A C 1
ATOM 1325 O O . HIS A 1 171 ? 1.547 -0.591 -5.715 1 96.81 171 HIS A O 1
ATOM 1331 N N . PHE A 1 172 ? 0.61 -2.328 -6.703 1 97.56 172 PHE A N 1
ATOM 1332 C CA . PHE A 1 172 ? 0.872 -1.821 -8.047 1 97.56 172 PHE A CA 1
ATOM 1333 C C . PHE A 1 172 ? 0.204 -0.467 -8.25 1 97.56 172 PHE A C 1
ATOM 1335 O O . PHE A 1 172 ? 0.843 0.484 -8.703 1 97.56 172 PHE A O 1
ATOM 1342 N N . HIS A 1 173 ? -1.028 -0.408 -7.906 1 95.94 173 HIS A N 1
ATOM 1343 C CA . HIS A 1 173 ? -1.787 0.831 -8.031 1 95.94 173 HIS A CA 1
ATOM 1344 C C . HIS A 1 173 ? -1.166 1.946 -7.199 1 95.94 173 HIS A C 1
ATOM 1346 O O . HIS A 1 173 ? -1 3.068 -7.68 1 95.94 173 HIS A O 1
ATOM 1352 N N . ILE A 1 174 ? -0.847 1.655 -5.988 1 94.88 174 ILE A N 1
ATOM 1353 C CA . ILE A 1 174 ? -0.259 2.645 -5.094 1 94.88 174 ILE A CA 1
ATOM 1354 C C . ILE A 1 174 ? 1.047 3.168 -5.688 1 94.88 174 ILE A C 1
ATOM 1356 O O . ILE A 1 174 ? 1.254 4.379 -5.777 1 94.88 174 ILE A O 1
ATOM 1360 N N . THR A 1 175 ? 1.913 2.303 -6.145 1 96.12 175 THR A N 1
ATOM 1361 C CA . THR A 1 175 ? 3.223 2.68 -6.664 1 96.12 175 THR A CA 1
ATOM 1362 C C . THR A 1 175 ? 3.086 3.484 -7.953 1 96.12 175 THR A C 1
ATOM 1364 O O . THR A 1 175 ? 3.713 4.535 -8.102 1 96.12 175 THR A O 1
ATOM 1367 N N . GLN A 1 176 ? 2.227 3.041 -8.805 1 95.56 176 GLN A N 1
ATOM 1368 C CA . GLN A 1 176 ? 2.104 3.648 -10.133 1 95.56 176 GLN A CA 1
ATOM 1369 C C . GLN A 1 176 ? 1.359 4.98 -10.055 1 95.56 176 GLN A C 1
ATOM 1371 O O . GLN A 1 176 ? 1.763 5.957 -10.688 1 95.56 176 GLN A O 1
ATOM 1376 N N . GLU A 1 177 ? 0.302 5.031 -9.234 1 93.88 177 GLU A N 1
ATOM 1377 C CA . GLU A 1 177 ? -0.608 6.164 -9.352 1 93.88 177 GLU A CA 1
ATOM 1378 C C . GLU A 1 177 ? -0.601 7.012 -8.078 1 93.88 177 GLU A C 1
ATOM 1380 O O . GLU A 1 177 ? -0.458 8.234 -8.141 1 93.88 177 GLU A O 1
ATOM 1385 N N . VAL A 1 178 ? -0.693 6.398 -6.945 1 93.38 178 VAL A N 1
ATOM 1386 C CA . VAL A 1 178 ? -0.774 7.141 -5.691 1 93.38 178 VAL A CA 1
ATOM 1387 C C . VAL A 1 178 ? 0.562 7.824 -5.41 1 93.38 178 VAL A C 1
ATOM 1389 O O . VAL A 1 178 ? 0.599 9.008 -5.059 1 93.38 178 VAL A O 1
ATOM 1392 N N . LEU A 1 179 ? 1.67 7.109 -5.648 1 94.75 179 LEU A N 1
ATOM 1393 C CA . LEU A 1 179 ? 3.002 7.645 -5.391 1 94.75 179 LEU A CA 1
ATOM 1394 C C . LEU A 1 179 ? 3.613 8.219 -6.668 1 94.75 179 LEU A C 1
ATOM 1396 O O . LEU A 1 179 ? 4.793 8.578 -6.688 1 94.75 179 LEU A O 1
ATOM 1400 N N . HIS A 1 180 ? 2.857 8.164 -7.738 1 95.69 180 HIS A N 1
ATOM 1401 C CA . HIS A 1 180 ? 3.26 8.797 -8.992 1 95.69 180 HIS A CA 1
ATOM 1402 C C . HIS A 1 180 ? 4.531 8.156 -9.547 1 95.69 180 HIS A C 1
ATOM 1404 O O . HIS A 1 180 ? 5.434 8.867 -10 1 95.69 180 HIS A O 1
ATOM 1410 N N . GLY A 1 181 ? 4.594 6.824 -9.5 1 97.25 181 GLY A N 1
ATOM 1411 C CA . GLY A 1 181 ? 5.805 6.125 -9.898 1 97.25 181 GLY A CA 1
ATOM 1412 C C . GLY A 1 181 ? 5.746 5.586 -11.312 1 97.25 181 GLY A C 1
ATOM 1413 O O . GLY A 1 181 ? 6.68 4.918 -11.766 1 97.25 181 GLY A O 1
ATOM 1414 N N . GLU A 1 182 ? 4.727 5.918 -12.078 1 96.44 182 GLU A N 1
ATOM 1415 C CA . GLU A 1 182 ? 4.496 5.301 -13.375 1 96.44 182 GLU A CA 1
ATOM 1416 C C . GLU A 1 182 ? 5.652 5.586 -14.336 1 96.44 182 GLU A C 1
ATOM 1418 O O . GLU A 1 182 ? 6.035 4.727 -15.133 1 96.44 182 GLU A O 1
ATOM 1423 N N . ASN A 1 183 ? 6.25 6.738 -14.227 1 96.75 183 ASN A N 1
ATOM 1424 C CA . ASN A 1 183 ? 7.328 7.098 -15.141 1 96.75 183 ASN A CA 1
ATOM 1425 C C . ASN A 1 183 ? 8.688 6.66 -14.594 1 96.75 183 ASN A C 1
ATOM 1427 O O . ASN A 1 183 ? 9.68 6.668 -15.328 1 96.75 183 ASN A O 1
ATOM 1431 N N . ILE A 1 184 ? 8.75 6.316 -13.414 1 97.75 184 ILE A N 1
ATOM 1432 C CA . ILE A 1 184 ? 9.992 5.898 -12.781 1 97.75 184 ILE A CA 1
ATOM 1433 C C . ILE A 1 184 ? 10.195 4.395 -12.961 1 97.75 184 ILE A C 1
ATOM 1435 O O . ILE A 1 184 ? 11.289 3.943 -13.297 1 97.75 184 ILE A O 1
ATOM 1439 N N . ILE A 1 185 ? 9.148 3.666 -12.703 1 97.5 185 ILE A N 1
ATOM 1440 C CA . ILE A 1 185 ? 9.141 2.225 -12.922 1 97.5 185 ILE A CA 1
ATOM 1441 C C . ILE A 1 185 ? 7.965 1.842 -13.82 1 97.5 185 ILE A C 1
ATOM 1443 O O . ILE A 1 185 ? 7.02 1.194 -13.359 1 97.5 185 ILE A O 1
ATOM 1447 N N . PRO A 1 186 ? 8.078 2.166 -15.055 1 97.19 186 PRO A N 1
ATOM 1448 C CA . PRO A 1 186 ? 6.949 1.922 -15.953 1 97.19 186 PRO A CA 1
ATOM 1449 C C . PRO A 1 186 ? 6.645 0.437 -16.125 1 97.19 186 PRO A C 1
ATOM 1451 O O . PRO A 1 186 ? 7.566 -0.376 -16.25 1 97.19 186 PRO A O 1
ATOM 1454 N N . MET A 1 187 ? 5.367 0.121 -16.094 1 97.5 187 MET A N 1
ATOM 1455 C CA . MET A 1 187 ? 4.871 -1.227 -16.359 1 97.5 187 MET A CA 1
ATOM 1456 C C . MET A 1 187 ? 3.367 -1.211 -16.609 1 97.5 187 MET A C 1
ATOM 1458 O O . MET A 1 187 ? 2.615 -0.567 -15.883 1 97.5 187 MET A O 1
ATOM 1462 N N . LYS A 1 188 ? 3.002 -1.948 -17.625 1 96.69 188 LYS A N 1
ATOM 1463 C CA . LYS A 1 188 ? 1.567 -2.121 -17.844 1 96.69 188 LYS A CA 1
ATOM 1464 C C . LYS A 1 188 ? 0.978 -3.117 -16.844 1 96.69 188 LYS A C 1
ATOM 1466 O O . LYS A 1 188 ? 1.605 -4.129 -16.531 1 96.69 188 LYS A O 1
ATOM 1471 N N . GLY A 1 189 ? -0.27 -2.793 -16.375 1 97 189 GLY A N 1
ATOM 1472 C CA . GLY A 1 189 ? -0.943 -3.639 -15.406 1 97 189 GLY A CA 1
ATOM 1473 C C . GLY A 1 189 ? -1.213 -5.039 -15.922 1 97 189 GLY A C 1
ATOM 1474 O O . GLY A 1 189 ? -1.273 -5.992 -15.133 1 97 18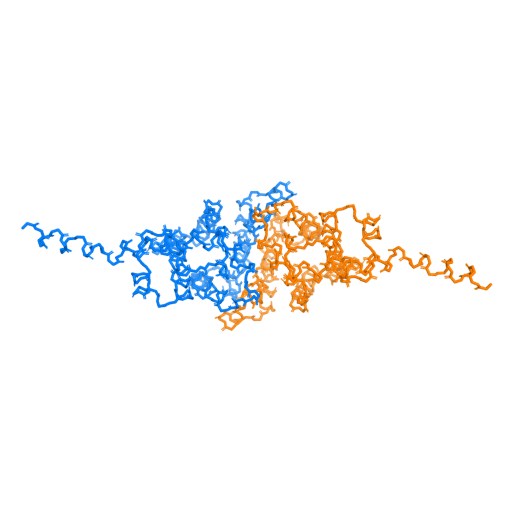9 GLY A O 1
ATOM 1475 N N . ASP A 1 190 ? -1.334 -5.207 -17.219 1 97.25 190 ASP A N 1
ATOM 1476 C CA . ASP A 1 190 ? -1.614 -6.512 -17.812 1 97.25 190 ASP A CA 1
ATOM 1477 C C . ASP A 1 190 ? -0.488 -7.5 -17.516 1 97.25 190 ASP A C 1
ATOM 1479 O O . ASP A 1 190 ? -0.727 -8.703 -17.406 1 97.25 190 ASP A O 1
ATOM 1483 N N . ARG A 1 191 ? 0.707 -7.016 -17.438 1 98 191 ARG A N 1
ATOM 1484 C CA . ARG A 1 191 ? 1.838 -7.898 -17.172 1 98 191 ARG A CA 1
ATOM 1485 C C . ARG A 1 191 ? 1.729 -8.516 -15.773 1 98 191 ARG A C 1
ATOM 1487 O O . ARG A 1 191 ? 2.121 -9.664 -15.562 1 98 191 ARG A O 1
ATOM 1494 N N . ILE A 1 192 ? 1.255 -7.758 -14.805 1 98.06 192 ILE A N 1
ATOM 1495 C CA . ILE A 1 192 ? 1.036 -8.273 -13.461 1 98.06 192 ILE A CA 1
ATOM 1496 C C . ILE A 1 192 ? -0.025 -9.375 -13.492 1 98.06 192 ILE A C 1
ATOM 1498 O O . ILE A 1 192 ? 0.17 -10.453 -12.93 1 98.06 192 ILE A O 1
ATOM 1502 N N . ILE A 1 193 ? -1.085 -9.102 -14.188 1 98.06 193 ILE A N 1
ATOM 1503 C CA . ILE A 1 193 ? -2.189 -10.047 -14.297 1 98.06 193 ILE A CA 1
ATOM 1504 C C . ILE A 1 193 ? -1.713 -11.312 -14.992 1 98.06 193 ILE A C 1
ATOM 1506 O O . ILE A 1 193 ? -1.989 -12.43 -14.531 1 98.06 193 ILE A O 1
ATOM 1510 N N . ASP A 1 194 ? -1 -11.148 -16.078 1 97.88 194 ASP A N 1
ATOM 1511 C CA . ASP A 1 194 ? -0.481 -12.289 -16.812 1 97.88 194 ASP A CA 1
ATOM 1512 C C . ASP A 1 194 ? 0.402 -13.172 -15.938 1 97.88 194 ASP A C 1
ATOM 1514 O O . ASP A 1 194 ? 0.304 -14.398 -15.977 1 97.88 194 ASP A O 1
ATOM 1518 N N . THR A 1 195 ? 1.248 -12.57 -15.211 1 97.44 195 THR A N 1
ATOM 1519 C CA . THR A 1 195 ? 2.172 -13.305 -14.352 1 97.44 195 THR A CA 1
ATOM 1520 C C . THR A 1 195 ? 1.419 -14.031 -13.242 1 97.44 195 THR A C 1
ATOM 1522 O O . THR A 1 195 ? 1.753 -15.172 -12.898 1 97.44 195 THR A O 1
ATOM 1525 N N . MET A 1 196 ? 0.42 -13.383 -12.664 1 96.81 196 MET A N 1
ATOM 1526 C CA . MET A 1 196 ? -0.412 -14.031 -11.648 1 96.81 196 MET A CA 1
ATOM 1527 C C . MET A 1 196 ? -1.103 -15.266 -12.219 1 96.81 196 MET A C 1
ATOM 1529 O O . MET A 1 196 ? -1.11 -16.328 -11.586 1 96.81 196 MET A O 1
ATOM 1533 N N . ILE A 1 197 ? -1.659 -15.109 -13.391 1 96.12 197 ILE A N 1
ATOM 1534 C CA . ILE A 1 197 ? -2.377 -16.203 -14.031 1 96.12 197 ILE A CA 1
ATOM 1535 C C . ILE A 1 197 ? -1.401 -17.328 -14.375 1 96.12 197 ILE A C 1
ATOM 1537 O O . ILE A 1 197 ? -1.718 -18.5 -14.211 1 96.12 197 ILE A O 1
ATOM 1541 N N . ASP A 1 198 ? -0.241 -16.969 -14.836 1 94.44 198 ASP A N 1
ATOM 1542 C CA . ASP A 1 198 ? 0.796 -17.953 -15.125 1 94.44 198 ASP A CA 1
ATOM 1543 C C . ASP A 1 198 ? 1.139 -18.781 -13.891 1 94.44 198 ASP A C 1
ATOM 1545 O O . ASP A 1 198 ? 1.293 -20 -13.969 1 94.44 198 ASP A O 1
ATOM 1549 N N . LEU A 1 199 ? 1.259 -18.156 -12.773 1 92.12 199 LEU A N 1
ATOM 1550 C CA . LEU A 1 199 ? 1.581 -18.828 -11.516 1 92.12 199 LEU A CA 1
ATOM 1551 C C . LEU A 1 199 ? 0.47 -19.797 -11.117 1 92.12 199 LEU A C 1
ATOM 1553 O O . LEU A 1 199 ? 0.743 -20.922 -10.703 1 92.12 199 LEU A O 1
ATOM 1557 N N . LEU A 1 200 ? -0.733 -19.328 -11.258 1 93 200 LEU A N 1
ATOM 1558 C CA . LEU A 1 200 ? -1.872 -20.172 -10.922 1 93 200 LEU A CA 1
ATOM 1559 C C . LEU A 1 200 ? -1.971 -21.359 -11.875 1 93 200 LEU A C 1
ATOM 1561 O O . LEU A 1 200 ? -2.32 -22.469 -11.461 1 93 200 LEU A O 1
ATOM 1565 N N . GLU A 1 201 ? -1.674 -21.078 -13.102 1 91.38 201 GLU A N 1
ATOM 1566 C CA . GLU A 1 201 ? -1.705 -22.141 -14.102 1 91.38 201 GLU A CA 1
ATOM 1567 C C . GLU A 1 201 ? -0.661 -23.219 -13.797 1 91.38 201 GLU A C 1
ATOM 1569 O O . GLU A 1 201 ? -0.935 -24.406 -13.93 1 91.38 201 GLU A O 1
ATOM 1574 N N . LYS A 1 202 ? 0.472 -22.859 -13.516 1 86.19 202 LYS A N 1
ATOM 1575 C CA . LYS A 1 202 ? 1.547 -23.797 -13.203 1 86.19 202 LYS A CA 1
ATOM 1576 C C . LYS A 1 202 ? 1.218 -24.609 -11.953 1 86.19 202 LYS A C 1
ATOM 1578 O O . LYS A 1 202 ? 1.648 -25.766 -11.828 1 86.19 202 LYS A O 1
ATOM 1583 N N . SER A 1 203 ? 0.531 -23.938 -11.016 1 79.5 203 SER A N 1
ATOM 1584 C CA . SER A 1 203 ? 0.091 -24.672 -9.828 1 79.5 203 SER A CA 1
ATOM 1585 C C . SER A 1 203 ? -0.832 -25.828 -10.203 1 79.5 203 SER A C 1
ATOM 1587 O O . SER A 1 203 ? -0.802 -26.875 -9.562 1 79.5 203 SER A O 1
ATOM 1589 N N . VAL A 1 204 ? -1.604 -25.609 -11.18 1 78.75 204 VAL A N 1
ATOM 1590 C CA . VAL A 1 204 ? -2.537 -26.625 -11.656 1 78.75 204 VAL A CA 1
ATOM 1591 C C . VAL A 1 204 ? -1.765 -27.766 -12.32 1 78.75 204 VAL A C 1
ATOM 1593 O O . VAL A 1 204 ? -2.074 -28.938 -12.109 1 78.75 204 VAL A O 1
ATOM 1596 N N . ARG A 1 205 ? -0.708 -27.391 -12.977 1 76.19 205 ARG A N 1
ATOM 1597 C CA . ARG A 1 205 ? 0.03 -28.375 -13.766 1 76.19 205 ARG A CA 1
ATOM 1598 C C . ARG A 1 205 ? 1.004 -29.156 -12.891 1 76.19 205 ARG A C 1
ATOM 1600 O O . ARG A 1 205 ? 1.365 -30.297 -13.219 1 76.19 205 ARG A O 1
ATOM 1607 N N . ALA A 1 206 ? 1.656 -28.516 -11.914 1 66.75 206 ALA A N 1
ATOM 1608 C CA . ALA A 1 206 ? 2.676 -29.141 -11.078 1 66.75 206 ALA A CA 1
ATOM 1609 C C . ALA A 1 206 ? 2.082 -30.266 -10.242 1 66.75 206 ALA A C 1
ATOM 1611 O O . ALA A 1 206 ? 2.816 -31.062 -9.648 1 66.75 206 ALA A O 1
ATOM 1612 N N . SER A 1 207 ? 0.689 -30.562 -10.117 1 52.47 207 SER A N 1
ATOM 1613 C CA . SER A 1 207 ? 0.168 -31.734 -9.414 1 52.47 207 SER A CA 1
ATOM 1614 C C . SER A 1 207 ? 0.115 -32.969 -10.336 1 52.47 207 SER A C 1
ATOM 1616 O O . SER A 1 207 ? -0.135 -32.812 -11.539 1 52.47 207 SER A O 1
ATOM 1618 N N . MET B 1 1 ? 45.531 28.266 24.297 1 33.91 1 MET B N 1
ATOM 1619 C CA . MET B 1 1 ? 44.688 27.219 24.828 1 33.91 1 MET B CA 1
ATOM 1620 C C . MET B 1 1 ? 43.25 27.328 24.281 1 33.91 1 MET B C 1
ATOM 1622 O O . MET B 1 1 ? 42.5 26.359 24.266 1 33.91 1 MET B O 1
ATOM 1626 N N . ILE B 1 2 ? 42.625 28.547 24.125 1 44.22 2 ILE B N 1
ATOM 1627 C CA . ILE B 1 2 ? 41.344 28.906 23.578 1 44.22 2 ILE B CA 1
ATOM 1628 C C . ILE B 1 2 ? 41.281 28.578 22.094 1 44.22 2 ILE B C 1
ATOM 1630 O O . ILE B 1 2 ? 40.188 28.375 21.531 1 44.22 2 ILE B O 1
ATOM 1634 N N . ARG B 1 3 ? 42.344 28.859 21.359 1 44.84 3 ARG B N 1
ATOM 1635 C CA . ARG B 1 3 ? 42.25 28.672 19.922 1 44.84 3 ARG B CA 1
ATOM 1636 C C . ARG B 1 3 ? 42 27.203 19.578 1 44.84 3 ARG B C 1
ATOM 1638 O O . ARG B 1 3 ? 41.5 26.891 18.5 1 44.84 3 ARG B O 1
ATOM 1645 N N . ALA B 1 4 ? 42.594 26.312 20.281 1 46.38 4 ALA B N 1
ATOM 1646 C CA . ALA B 1 4 ? 42.5 24.891 19.984 1 46.38 4 ALA B CA 1
ATOM 1647 C C . ALA B 1 4 ? 41.062 24.391 20.172 1 46.38 4 ALA B C 1
ATOM 1649 O O . ALA B 1 4 ? 40.688 23.359 19.609 1 46.38 4 ALA B O 1
ATOM 1650 N N . LYS B 1 5 ? 40.312 24.875 21.234 1 44.47 5 LYS B N 1
ATOM 1651 C CA . LYS B 1 5 ? 38.938 24.484 21.406 1 44.47 5 LYS B CA 1
ATOM 1652 C C . LYS B 1 5 ? 38.094 24.891 20.203 1 44.47 5 LYS B C 1
ATOM 1654 O O . LYS B 1 5 ? 37 24.359 19.984 1 44.47 5 LYS B O 1
ATOM 1659 N N . THR B 1 6 ? 38.281 26.109 19.625 1 42.72 6 THR B N 1
ATOM 1660 C CA . THR B 1 6 ? 37.562 26.609 18.469 1 42.72 6 THR B CA 1
ATOM 1661 C C . THR B 1 6 ? 37.719 25.672 17.281 1 42.72 6 THR B C 1
ATOM 1663 O O . THR B 1 6 ? 36.75 25.453 16.531 1 42.72 6 THR B O 1
ATOM 1666 N N . ASN B 1 7 ? 38.938 25.203 17 1 41.72 7 ASN B N 1
ATOM 1667 C CA . ASN B 1 7 ? 39.188 24.312 15.859 1 41.72 7 ASN B CA 1
ATOM 1668 C C . ASN B 1 7 ? 38.469 22.969 16.047 1 41.72 7 ASN B C 1
ATOM 1670 O O . ASN B 1 7 ? 38.219 22.266 15.07 1 41.72 7 ASN B O 1
ATOM 1674 N N . GLU B 1 8 ? 38.562 22.328 17.234 1 39.47 8 GLU B N 1
ATOM 1675 C CA . GLU B 1 8 ? 38 21.031 17.578 1 39.47 8 GLU B CA 1
ATOM 1676 C C . GLU B 1 8 ? 36.469 21.062 17.516 1 39.47 8 GLU B C 1
ATOM 1678 O O . GLU B 1 8 ? 35.844 20.031 17.234 1 39.47 8 GLU B O 1
ATOM 1683 N N . MET B 1 9 ? 35.688 21.984 18.203 1 39.12 9 MET B N 1
ATOM 1684 C CA . MET B 1 9 ? 34.281 22.219 18.078 1 39.12 9 MET B CA 1
ATOM 1685 C C . MET B 1 9 ? 33.875 22.438 16.625 1 39.12 9 MET B C 1
ATOM 1687 O O . MET B 1 9 ? 32.688 22.359 16.281 1 39.12 9 MET B O 1
ATOM 1691 N N . GLU B 1 10 ? 34.656 23.219 15.789 1 40.78 10 GLU B N 1
ATOM 1692 C CA . GLU B 1 10 ? 34.406 23.531 14.391 1 40.78 10 GLU B CA 1
ATOM 1693 C C . GLU B 1 10 ? 34 22.281 13.609 1 40.78 10 GLU B C 1
ATOM 1695 O O . GLU B 1 10 ? 33.094 22.344 12.773 1 40.78 10 GLU B O 1
ATOM 1700 N N . ARG B 1 11 ? 35.125 21.312 13.469 1 40.03 11 ARG B N 1
ATOM 1701 C CA . ARG B 1 11 ? 34.875 20.203 12.562 1 40.03 11 ARG B CA 1
ATOM 1702 C C . ARG B 1 11 ? 33.844 19.234 13.156 1 40.03 11 ARG B C 1
ATOM 1704 O O . ARG B 1 11 ? 34.219 18.203 13.719 1 40.03 11 ARG B O 1
ATOM 1711 N N . GLU B 1 12 ? 33.25 19.312 14.289 1 45.88 12 GLU B N 1
ATOM 1712 C CA . GLU B 1 12 ? 32.125 18.438 14.469 1 45.88 12 GLU B CA 1
ATOM 1713 C C . GLU B 1 12 ? 31.656 17.844 13.141 1 45.88 12 GLU B C 1
ATOM 1715 O O . GLU B 1 12 ? 31.234 18.578 12.242 1 45.88 12 GLU B O 1
ATOM 1720 N N . SER B 1 13 ? 32.188 16.766 12.789 1 57.28 13 SER B N 1
ATOM 1721 C CA . SER B 1 13 ? 32.344 16.047 11.531 1 57.28 13 SER B CA 1
ATOM 1722 C C . SER B 1 13 ? 31.016 15.961 10.773 1 57.28 13 SER B C 1
ATOM 1724 O O . SER B 1 13 ? 29.938 15.977 11.383 1 57.28 13 SER B O 1
ATOM 1726 N N . SER B 1 14 ? 31.141 16.328 9.469 1 76.81 14 SER B N 1
ATOM 1727 C CA . SER B 1 14 ? 30.172 16.406 8.375 1 76.81 14 SER B CA 1
ATOM 1728 C C . SER B 1 14 ? 29.141 15.281 8.461 1 76.81 14 SER B C 1
ATOM 1730 O O . SER B 1 14 ? 27.938 15.531 8.414 1 76.81 14 SER B O 1
ATOM 1732 N N . PRO B 1 15 ? 29.75 14.227 9.07 1 80.75 15 PRO B N 1
ATOM 1733 C CA . PRO B 1 15 ? 28.766 13.141 9.078 1 80.75 15 PRO B CA 1
ATOM 1734 C C . PRO B 1 15 ? 27.875 13.156 10.32 1 80.75 15 PRO B C 1
ATOM 1736 O O . PRO B 1 15 ? 26.688 12.828 10.242 1 80.75 15 PRO B O 1
ATOM 1739 N N . GLU B 1 16 ? 28.375 13.586 11.492 1 87.44 16 GLU B N 1
ATOM 1740 C CA . GLU B 1 16 ? 27.594 13.625 12.727 1 87.44 16 GLU B CA 1
ATOM 1741 C C . GLU B 1 16 ? 26.516 14.711 12.656 1 87.44 16 GLU B C 1
ATOM 1743 O O . GLU B 1 16 ? 25.391 14.5 13.094 1 87.44 16 GLU B O 1
ATOM 1748 N N . LYS B 1 17 ? 26.938 15.812 12.156 1 90.44 17 LYS B N 1
ATOM 1749 C CA . LYS B 1 17 ? 26 16.906 12.016 1 90.44 17 LYS B CA 1
ATOM 1750 C C . LYS B 1 17 ? 24.875 16.547 11.055 1 90.44 17 LYS B C 1
ATOM 1752 O O . LYS B 1 17 ? 23.703 16.875 11.289 1 90.44 17 LYS B O 1
ATOM 1757 N N . VAL B 1 18 ? 25.312 15.898 10.023 1 92.94 18 VAL B N 1
ATOM 1758 C CA . VAL B 1 18 ? 24.328 15.461 9.047 1 92.94 18 VAL B CA 1
ATOM 1759 C C . VAL B 1 18 ? 23.312 14.531 9.703 1 92.94 18 VAL B C 1
ATOM 1761 O O . VAL B 1 18 ? 22.094 14.688 9.516 1 92.94 18 VAL B O 1
ATOM 1764 N N . GLU B 1 19 ? 23.797 13.672 10.516 1 93.31 19 GLU B N 1
ATOM 1765 C CA . GLU B 1 19 ? 22.922 12.734 11.195 1 93.31 19 GLU B CA 1
ATOM 1766 C C . GLU B 1 19 ? 22 13.453 12.18 1 93.31 19 GLU B C 1
ATOM 1768 O O . GLU B 1 19 ? 20.828 13.117 12.305 1 93.31 19 GLU B O 1
ATOM 1773 N N . GLN B 1 20 ? 22.5 14.352 12.828 1 94.31 20 GLN B N 1
ATOM 1774 C CA . GLN B 1 20 ? 21.719 15.148 13.766 1 94.31 20 GLN B CA 1
ATOM 1775 C C . GLN B 1 20 ? 20.594 15.898 13.055 1 94.31 20 GLN B C 1
ATOM 1777 O O . GLN B 1 20 ? 19.469 15.938 13.539 1 94.31 20 GLN B O 1
ATOM 1782 N N . ILE B 1 21 ? 20.969 16.453 11.977 1 96 21 ILE B N 1
ATOM 1783 C CA . ILE B 1 21 ? 20 17.203 11.195 1 96 21 ILE B CA 1
ATOM 1784 C C . ILE B 1 21 ? 18.906 16.266 10.68 1 96 21 ILE B C 1
ATOM 1786 O O . ILE B 1 21 ? 17.719 16.578 10.758 1 96 21 ILE B O 1
ATOM 1790 N N . LEU B 1 22 ? 19.328 15.141 10.195 1 95.38 22 LEU B N 1
ATOM 1791 C CA . LEU B 1 22 ? 18.359 14.18 9.656 1 95.38 22 LEU B CA 1
ATOM 1792 C C . LEU B 1 22 ? 17.438 13.664 10.75 1 95.38 22 LEU B C 1
ATOM 1794 O O . LEU B 1 22 ? 16.25 13.477 10.523 1 95.38 22 LEU B O 1
ATOM 1798 N N . GLN B 1 23 ? 17.953 13.508 11.898 1 94.62 23 GLN B N 1
ATOM 1799 C CA . GLN B 1 23 ? 17.125 13.078 13.023 1 94.62 23 GLN B CA 1
ATOM 1800 C C . GLN B 1 23 ? 16.125 14.156 13.422 1 94.62 23 GLN B C 1
ATOM 1802 O O . GLN B 1 23 ? 14.961 13.867 13.703 1 94.62 23 GLN B O 1
ATOM 1807 N N . GLY B 1 24 ? 16.594 15.352 13.484 1 95.44 24 GLY B N 1
ATOM 1808 C CA . GLY B 1 24 ? 15.688 16.469 13.742 1 95.44 24 GLY B CA 1
ATOM 1809 C C . GLY B 1 24 ? 14.609 16.609 12.68 1 95.44 24 GLY B C 1
ATOM 1810 O O . GLY B 1 24 ? 13.453 16.891 13 1 95.44 24 GLY B O 1
ATOM 1811 N N . ALA B 1 25 ? 15.023 16.453 11.453 1 95.81 25 ALA B N 1
ATOM 1812 C CA . ALA B 1 25 ? 14.086 16.516 10.336 1 95.81 25 ALA B CA 1
ATOM 1813 C C . ALA B 1 25 ? 13.008 15.445 10.461 1 95.81 25 ALA B C 1
ATOM 1815 O O . ALA B 1 25 ? 11.82 15.727 10.273 1 95.81 25 ALA B O 1
ATOM 1816 N N . MET B 1 26 ? 13.453 14.258 10.773 1 94.31 26 MET B N 1
ATOM 1817 C CA . MET B 1 26 ? 12.523 13.148 10.961 1 94.31 26 MET B CA 1
ATOM 1818 C C . MET B 1 26 ? 11.469 13.5 12.016 1 94.31 26 MET B C 1
ATOM 1820 O O . MET B 1 26 ? 10.273 13.32 11.781 1 94.31 26 MET B O 1
ATOM 1824 N N . GLN B 1 27 ? 11.883 14.008 13.07 1 94.25 27 GLN B N 1
ATOM 1825 C CA . GLN B 1 27 ? 10.977 14.375 14.156 1 94.25 27 GLN B CA 1
ATOM 1826 C C . GLN B 1 27 ? 9.969 15.422 13.695 1 94.25 27 GLN B C 1
ATOM 1828 O O . GLN B 1 27 ? 8.766 15.289 13.961 1 94.25 27 GLN B O 1
ATOM 1833 N N . GLU B 1 28 ? 10.43 16.438 12.992 1 95.38 28 GLU B N 1
ATOM 1834 C CA . GLU B 1 28 ? 9.57 17.531 12.562 1 95.38 28 GLU B CA 1
ATOM 1835 C C . GLU B 1 28 ? 8.594 17.062 11.484 1 95.38 28 GLU B C 1
ATOM 1837 O O . GLU B 1 28 ? 7.41 17.406 11.523 1 95.38 28 GLU B O 1
ATOM 1842 N N . PHE B 1 29 ? 9.078 16.266 10.539 1 93.19 29 PHE B N 1
ATOM 1843 C CA . PHE B 1 29 ? 8.219 15.758 9.477 1 93.19 29 PHE B CA 1
ATOM 1844 C C . PHE B 1 29 ? 7.141 14.836 10.039 1 93.19 29 PHE B C 1
ATOM 1846 O O . PHE B 1 29 ? 5.996 14.852 9.578 1 93.19 29 PHE B O 1
ATOM 1853 N N . LEU B 1 30 ? 7.488 14.055 11.031 1 91.25 30 LEU B N 1
ATOM 1854 C CA . LEU B 1 30 ? 6.523 13.148 11.648 1 91.25 30 LEU B CA 1
ATOM 1855 C C . LEU B 1 30 ? 5.477 13.922 12.438 1 91.25 30 LEU B C 1
ATOM 1857 O O . LEU B 1 30 ? 4.297 13.562 12.438 1 91.25 30 LEU B O 1
ATOM 1861 N N . ALA B 1 31 ? 5.898 15.016 13.023 1 89.38 31 ALA B N 1
ATOM 1862 C CA . ALA B 1 31 ? 5.02 15.781 13.906 1 89.38 31 ALA B CA 1
ATOM 1863 C C . ALA B 1 31 ? 4.125 16.719 13.109 1 89.38 31 ALA B C 1
ATOM 1865 O O . ALA B 1 31 ? 2.963 16.938 13.461 1 89.38 31 ALA B O 1
ATOM 1866 N N . HIS B 1 32 ? 4.684 17.297 11.977 1 89.56 32 HIS B N 1
ATOM 1867 C CA . HIS B 1 32 ? 3.99 18.422 11.367 1 89.56 32 HIS B CA 1
ATOM 1868 C C . HIS B 1 32 ? 3.727 18.172 9.883 1 89.56 32 HIS B C 1
ATOM 1870 O O . HIS B 1 32 ? 3.072 18.984 9.219 1 89.56 32 HIS B O 1
ATOM 1876 N N . GLY B 1 33 ? 4.168 17.047 9.438 1 88.12 33 GLY B N 1
ATOM 1877 C CA . GLY B 1 33 ? 4.098 16.859 8 1 88.12 33 GLY B CA 1
ATOM 1878 C C . GLY B 1 33 ? 5.113 17.688 7.234 1 88.12 33 GLY B C 1
ATOM 1879 O O . GLY B 1 33 ? 5.895 18.422 7.836 1 88.12 33 GLY B O 1
ATOM 1880 N N . PHE B 1 34 ? 5.086 17.5 5.926 1 88.69 34 PHE B N 1
ATOM 1881 C CA . PHE B 1 34 ? 6.039 18.203 5.082 1 88.69 34 PHE B CA 1
ATOM 1882 C C . PHE B 1 34 ? 5.707 19.688 5.023 1 88.69 34 PHE B C 1
ATOM 1884 O O . PHE B 1 34 ? 6.586 20.531 5.203 1 88.69 34 PHE B O 1
ATOM 1891 N N . ALA B 1 35 ? 4.473 19.938 4.801 1 85.75 35 ALA B N 1
ATOM 1892 C CA . ALA B 1 35 ? 4.055 21.328 4.664 1 85.75 35 ALA B CA 1
ATOM 1893 C C . ALA B 1 35 ? 4.234 22.094 5.977 1 85.75 35 ALA B C 1
ATOM 1895 O O . ALA B 1 35 ? 4.668 23.25 5.977 1 85.75 35 ALA B O 1
ATOM 1896 N N . GLY B 1 36 ? 4 21.453 7.039 1 89.19 36 GLY B N 1
ATOM 1897 C CA . GLY B 1 36 ? 4.016 22.109 8.336 1 89.19 36 GLY B CA 1
ATOM 1898 C C . GLY B 1 36 ? 5.406 22.219 8.93 1 89.19 36 GLY B C 1
ATOM 1899 O O . GLY B 1 36 ? 5.594 22.844 9.977 1 89.19 36 GLY B O 1
ATOM 1900 N N . THR B 1 37 ? 6.301 21.625 8.281 1 94.44 37 THR B N 1
ATOM 1901 C CA . THR B 1 37 ? 7.676 21.656 8.766 1 94.44 37 THR B CA 1
ATOM 1902 C C . THR B 1 37 ? 8.445 22.812 8.117 1 94.44 37 THR B C 1
ATOM 1904 O O . THR B 1 37 ? 8.281 23.078 6.926 1 94.44 37 THR B O 1
ATOM 1907 N N . SER B 1 38 ? 9.273 23.5 8.961 1 95.44 38 SER B N 1
ATOM 1908 C CA . SER B 1 38 ? 10.156 24.547 8.438 1 95.44 38 SER B CA 1
ATOM 1909 C C . SER B 1 38 ? 11.617 24.234 8.758 1 95.44 38 SER B C 1
ATOM 1911 O O . SER B 1 38 ? 11.906 23.453 9.664 1 95.44 38 SER B O 1
ATOM 1913 N N . MET B 1 39 ? 12.453 24.891 7.957 1 96.12 39 MET B N 1
ATOM 1914 C CA . MET B 1 39 ? 13.875 24.719 8.195 1 96.12 39 MET B CA 1
ATOM 1915 C C . MET B 1 39 ? 14.273 25.234 9.57 1 96.12 39 MET B C 1
ATOM 1917 O O . MET B 1 39 ? 15.172 24.703 10.211 1 96.12 39 MET B O 1
ATOM 1921 N N . ASP B 1 40 ? 13.57 26.203 10.039 1 96.62 40 ASP B N 1
ATOM 1922 C CA . ASP B 1 40 ? 13.797 26.75 11.375 1 96.62 40 ASP B CA 1
ATOM 1923 C C . ASP B 1 40 ? 13.461 25.703 12.445 1 96.62 40 ASP B C 1
ATOM 1925 O O . ASP B 1 40 ? 14.219 25.516 13.398 1 96.62 40 ASP B O 1
ATOM 1929 N N . ARG B 1 41 ? 12.383 25.062 12.328 1 96.56 41 ARG B N 1
ATOM 1930 C CA . ARG B 1 41 ? 11.969 24.031 13.266 1 96.56 41 ARG B CA 1
ATOM 1931 C C . ARG B 1 41 ? 12.953 22.859 13.273 1 96.56 41 ARG B C 1
ATOM 1933 O O . ARG B 1 41 ? 13.258 22.312 14.328 1 96.56 41 ARG B O 1
ATOM 1940 N N . VAL B 1 42 ? 13.398 22.5 12.07 1 97.5 42 VAL B N 1
ATOM 1941 C CA . VAL B 1 42 ? 14.359 21.422 11.945 1 97.5 42 VAL B CA 1
ATOM 1942 C C . VAL B 1 42 ? 15.648 21.781 12.672 1 97.5 42 VAL B C 1
ATOM 1944 O O . VAL B 1 42 ? 16.203 20.953 13.398 1 97.5 42 VAL B O 1
ATOM 1947 N N . ALA B 1 43 ? 16.094 22.984 12.445 1 97.31 43 ALA B N 1
ATOM 1948 C CA . ALA B 1 43 ? 17.312 23.453 13.102 1 97.31 43 ALA B CA 1
ATOM 1949 C C . ALA B 1 43 ? 17.188 23.375 14.617 1 97.31 43 ALA B C 1
ATOM 1951 O O . ALA B 1 43 ? 18.078 22.875 15.305 1 97.31 43 ALA B O 1
ATOM 1952 N N . ALA B 1 44 ? 16.094 23.828 15.109 1 97.62 44 ALA B N 1
ATOM 1953 C CA . ALA B 1 44 ? 15.82 23.812 16.547 1 97.62 44 ALA B CA 1
ATOM 1954 C C . ALA B 1 44 ? 15.789 22.375 17.078 1 97.62 44 ALA B C 1
ATOM 1956 O O . ALA B 1 44 ? 16.406 22.078 18.094 1 97.62 44 ALA B O 1
ATOM 1957 N N . ALA B 1 45 ? 15.133 21.516 16.406 1 96.75 45 ALA B N 1
ATOM 1958 C CA . ALA B 1 45 ? 15 20.125 16.812 1 96.75 45 ALA B CA 1
ATOM 1959 C C . ALA B 1 45 ? 16.344 19.406 16.781 1 96.75 45 ALA B C 1
ATOM 1961 O O . ALA B 1 45 ? 16.625 18.531 17.594 1 96.75 45 ALA B O 1
ATOM 1962 N N . ALA B 1 46 ? 17.125 19.734 15.82 1 96.31 46 ALA B N 1
ATOM 1963 C CA . ALA B 1 46 ? 18.422 19.109 15.609 1 96.31 46 ALA B CA 1
ATOM 1964 C C . ALA B 1 46 ? 19.484 19.703 16.547 1 96.31 46 ALA B C 1
ATOM 1966 O O . ALA B 1 46 ? 20.562 19.141 16.703 1 96.31 46 ALA B O 1
ATOM 1967 N N . GLY B 1 47 ? 19.203 20.812 17.141 1 96.38 47 GLY B N 1
ATOM 1968 C CA . GLY B 1 47 ? 20.156 21.469 18 1 96.38 47 GLY B CA 1
ATOM 1969 C C . GLY B 1 47 ? 21.312 22.109 17.25 1 96.38 47 GLY B C 1
ATOM 1970 O O . GLY B 1 47 ? 22.469 22.047 17.703 1 96.38 47 GLY B O 1
ATOM 1971 N N . VAL B 1 48 ? 21.047 22.578 16.094 1 95.69 48 VAL B N 1
ATOM 1972 C CA . VAL B 1 48 ? 22.047 23.25 15.273 1 95.69 48 VAL B CA 1
ATOM 1973 C C . VAL B 1 48 ? 21.5 24.578 14.758 1 95.69 48 VAL B C 1
ATOM 1975 O O . VAL B 1 48 ? 20.312 24.875 14.93 1 95.69 48 VAL B O 1
ATOM 1978 N N . SER B 1 49 ? 22.375 25.344 14.18 1 94.5 49 SER B N 1
ATOM 1979 C CA . SER B 1 49 ? 21.922 26.625 13.617 1 94.5 49 SER B CA 1
ATOM 1980 C C . SER B 1 49 ? 21.25 26.422 12.273 1 94.5 49 SER B C 1
ATOM 1982 O O . SER B 1 49 ? 21.484 25.422 11.594 1 94.5 49 SER B O 1
ATOM 1984 N N . LYS B 1 50 ? 20.391 27.375 11.914 1 94.69 50 LYS B N 1
ATOM 1985 C CA . LYS B 1 50 ? 19.766 27.359 10.602 1 94.69 50 LYS B CA 1
ATOM 1986 C C . LYS B 1 50 ? 20.812 27.359 9.492 1 94.69 50 LYS B C 1
ATOM 1988 O O . LYS B 1 50 ? 20.672 26.672 8.484 1 94.69 50 LYS B O 1
ATOM 1993 N N . ALA B 1 51 ? 21.859 28.125 9.695 1 94.19 51 ALA B N 1
ATOM 1994 C CA . ALA B 1 51 ? 22.938 28.219 8.719 1 94.19 51 ALA B CA 1
ATOM 1995 C C . ALA B 1 51 ? 23.594 26.844 8.508 1 94.19 51 ALA B C 1
ATOM 1997 O O . ALA B 1 51 ? 23.953 26.484 7.383 1 94.19 51 ALA B O 1
ATOM 1998 N N . THR B 1 52 ? 23.719 26.156 9.555 1 93.94 52 THR B N 1
ATOM 1999 C CA . THR B 1 52 ? 24.297 24.812 9.477 1 93.94 52 THR B CA 1
ATOM 2000 C C . THR B 1 52 ? 23.406 23.875 8.672 1 93.94 52 THR B C 1
ATOM 2002 O O . THR B 1 52 ? 23.891 23.109 7.844 1 93.94 52 THR B O 1
ATOM 2005 N N . VAL B 1 53 ? 22.078 23.875 8.867 1 95.62 53 VAL B N 1
ATOM 2006 C CA . VAL B 1 53 ? 21.125 23.047 8.125 1 95.62 53 VAL B CA 1
ATOM 2007 C C . VAL B 1 53 ? 21.203 23.391 6.637 1 95.62 53 VAL B C 1
ATOM 2009 O O . VAL B 1 53 ? 21.312 22.5 5.793 1 95.62 53 VAL B O 1
ATOM 2012 N N . TYR B 1 54 ? 21.281 24.688 6.363 1 94.88 54 TYR B N 1
ATOM 2013 C CA . TYR B 1 54 ? 21.281 25.141 4.977 1 94.88 54 TYR B CA 1
ATOM 2014 C C . TYR B 1 54 ? 22.609 24.828 4.293 1 94.88 54 TYR B C 1
ATOM 2016 O O . TYR B 1 54 ? 22.641 24.594 3.082 1 94.88 54 TYR B O 1
ATOM 2024 N N . SER B 1 55 ? 23.625 24.844 5.043 1 93.94 55 SER B N 1
ATOM 2025 C CA . SER B 1 55 ? 24.938 24.531 4.469 1 93.94 55 SER B CA 1
ATOM 2026 C C . SER B 1 55 ? 25 23.078 3.992 1 93.94 55 SER B C 1
ATOM 2028 O O . SER B 1 55 ? 25.688 22.781 3.02 1 93.94 55 SER B O 1
ATOM 2030 N N . HIS B 1 56 ? 24.219 22.25 4.625 1 94.12 56 HIS B N 1
ATOM 2031 C CA . HIS B 1 56 ? 24.234 20.844 4.285 1 94.12 56 HIS B CA 1
ATOM 2032 C C . HIS B 1 56 ? 23.109 20.484 3.322 1 94.12 56 HIS B C 1
ATOM 2034 O O . HIS B 1 56 ? 23.25 19.594 2.488 1 94.12 56 HIS B O 1
ATOM 2040 N N . PHE B 1 57 ? 21.922 21.188 3.633 1 94.31 57 PHE B N 1
ATOM 2041 C CA . PHE B 1 57 ? 20.734 20.844 2.85 1 94.31 57 PHE B CA 1
ATOM 2042 C C . PHE B 1 57 ? 20.109 22.109 2.256 1 94.31 57 PHE B C 1
ATOM 2044 O O . PHE B 1 57 ? 19.641 22.984 2.988 1 94.31 57 PHE B O 1
ATOM 2051 N N . ALA B 1 58 ? 20.297 22.531 1.176 1 92 58 ALA B N 1
ATOM 2052 C CA . ALA B 1 58 ? 19.891 23.719 0.438 1 92 58 ALA B CA 1
ATOM 2053 C C . ALA B 1 58 ? 18.469 24.141 0.782 1 92 58 ALA B C 1
ATOM 2055 O O . ALA B 1 58 ? 18.203 25.312 1.073 1 92 58 ALA B O 1
ATOM 2056 N N . ASP B 1 59 ? 17.531 23.188 0.762 1 93.94 59 ASP B N 1
ATOM 2057 C CA . ASP B 1 59 ? 16.125 23.5 1.03 1 93.94 59 ASP B CA 1
ATOM 2058 C C . ASP B 1 59 ? 15.406 22.297 1.649 1 93.94 59 ASP B C 1
ATOM 2060 O O . ASP B 1 59 ? 16.016 21.25 1.867 1 93.94 59 ASP B O 1
ATOM 2064 N N . LYS B 1 60 ? 14.219 22.516 1.965 1 94 60 LYS B N 1
ATOM 2065 C CA . LYS B 1 60 ? 13.414 21.5 2.641 1 94 60 LYS B CA 1
ATOM 2066 C C . LYS B 1 60 ? 13.273 20.25 1.778 1 94 60 LYS B C 1
ATOM 2068 O O . LYS B 1 60 ? 13.305 19.125 2.289 1 94 60 LYS B O 1
ATOM 2073 N N . GLU B 1 61 ? 13.109 20.469 0.524 1 91.94 61 GLU B N 1
ATOM 2074 C CA . GLU B 1 61 ? 12.984 19.344 -0.387 1 91.94 61 GLU B CA 1
ATOM 2075 C C . GLU B 1 61 ? 14.266 18.5 -0.417 1 91.94 61 GLU B C 1
ATOM 2077 O O . GLU B 1 61 ? 14.211 17.281 -0.396 1 91.94 61 GLU B O 1
ATOM 2082 N N . GLY B 1 62 ? 15.289 19.203 -0.518 1 93.44 62 GLY B N 1
ATOM 2083 C CA . GLY B 1 62 ? 16.562 18.5 -0.462 1 93.44 62 GLY B CA 1
ATOM 2084 C C . GLY B 1 62 ? 16.781 17.734 0.83 1 93.44 62 GLY B C 1
ATOM 2085 O O . GLY B 1 62 ? 17.312 16.625 0.819 1 93.44 62 GLY B O 1
ATOM 2086 N N . LEU B 1 63 ? 16.422 18.344 1.906 1 95 63 LEU B N 1
ATOM 2087 C CA . LEU B 1 63 ? 16.5 17.688 3.209 1 95 63 LEU B CA 1
ATOM 2088 C C . LEU B 1 63 ? 15.617 16.453 3.252 1 95 63 LEU B C 1
ATOM 2090 O O . LEU B 1 63 ? 16.031 15.398 3.729 1 95 63 LEU B O 1
ATOM 2094 N N . PHE B 1 64 ? 14.492 16.594 2.76 1 92.44 64 PHE B N 1
ATOM 2095 C CA . PHE B 1 64 ? 13.547 15.484 2.73 1 92.44 64 PHE B CA 1
ATOM 2096 C C . PHE B 1 64 ? 14.086 14.336 1.885 1 92.44 64 PHE B C 1
ATOM 2098 O O . PHE B 1 64 ? 14.016 13.172 2.295 1 92.44 64 PHE B O 1
ATOM 2105 N N . LYS B 1 65 ? 14.57 14.664 0.773 1 92.62 65 LYS B N 1
ATOM 2106 C CA . LYS B 1 65 ? 15.164 13.672 -0.12 1 92.62 65 LYS B CA 1
ATOM 2107 C C . LYS B 1 65 ? 16.312 12.93 0.561 1 92.62 65 LYS B C 1
ATOM 2109 O O . LYS B 1 65 ? 16.391 11.703 0.484 1 92.62 65 LYS B O 1
ATOM 2114 N N . ALA B 1 66 ? 17.109 13.641 1.184 1 94 66 ALA B N 1
ATOM 2115 C CA . ALA B 1 66 ? 18.25 13.031 1.875 1 94 66 ALA B CA 1
ATOM 2116 C C . ALA B 1 66 ? 17.781 12.086 2.979 1 94 66 ALA B C 1
ATOM 2118 O O . ALA B 1 66 ? 18.375 11.031 3.193 1 94 66 ALA B O 1
ATOM 2119 N N . LEU B 1 67 ? 16.781 12.5 3.658 1 93.94 67 LEU B N 1
ATOM 2120 C CA . LEU B 1 67 ? 16.219 11.664 4.715 1 93.94 67 LEU B CA 1
ATOM 2121 C C . LEU B 1 67 ? 15.672 10.359 4.145 1 93.94 67 LEU B C 1
ATOM 2123 O O . LEU B 1 67 ? 15.953 9.281 4.676 1 93.94 67 LEU B O 1
ATOM 2127 N N . ILE B 1 68 ? 14.969 10.398 3.062 1 92.06 68 ILE B N 1
ATOM 2128 C CA . ILE B 1 68 ? 14.406 9.211 2.422 1 92.06 68 ILE B CA 1
ATOM 2129 C C . ILE B 1 68 ? 15.531 8.297 1.944 1 92.06 68 ILE B C 1
ATOM 2131 O O . ILE B 1 68 ? 15.461 7.078 2.129 1 92.06 68 ILE B O 1
ATOM 2135 N N . GLU B 1 69 ? 16.469 8.914 1.356 1 92.44 69 GLU B N 1
ATOM 2136 C CA . GLU B 1 69 ? 17.594 8.133 0.839 1 92.44 69 GLU B CA 1
ATOM 2137 C C . GLU B 1 69 ? 18.328 7.406 1.964 1 92.44 69 GLU B C 1
ATOM 2139 O O . GLU B 1 69 ? 18.734 6.258 1.803 1 92.44 69 GLU B O 1
ATOM 2144 N N . ARG B 1 70 ? 18.438 8.094 3.027 1 91.44 70 ARG B N 1
ATOM 2145 C CA . ARG B 1 70 ? 19.062 7.477 4.191 1 91.44 70 ARG B CA 1
ATOM 2146 C C . ARG B 1 70 ? 18.234 6.301 4.699 1 91.44 70 ARG B C 1
ATOM 2148 O O . ARG B 1 70 ? 18.781 5.234 4.988 1 91.44 70 ARG B O 1
ATOM 2155 N N . LEU B 1 71 ? 17 6.473 4.832 1 89.81 71 LEU B N 1
ATOM 2156 C CA . LEU B 1 71 ? 16.109 5.41 5.285 1 89.81 71 LEU B CA 1
ATOM 2157 C C . LEU B 1 71 ? 16.109 4.234 4.312 1 89.81 71 LEU B C 1
ATOM 2159 O O . LEU B 1 71 ? 16.141 3.078 4.734 1 89.81 71 LEU B O 1
ATOM 2163 N N . ALA B 1 72 ? 16.109 4.582 3.07 1 90.12 72 ALA B N 1
ATOM 2164 C CA . ALA B 1 72 ? 16.109 3.566 2.018 1 90.12 72 ALA B CA 1
ATOM 2165 C C . ALA B 1 72 ? 17.375 2.717 2.064 1 90.12 72 ALA B C 1
ATOM 2167 O O . ALA B 1 72 ? 17.297 1.488 1.972 1 90.12 72 ALA B O 1
ATOM 2168 N N . ARG B 1 73 ? 18.453 3.336 2.199 1 89.6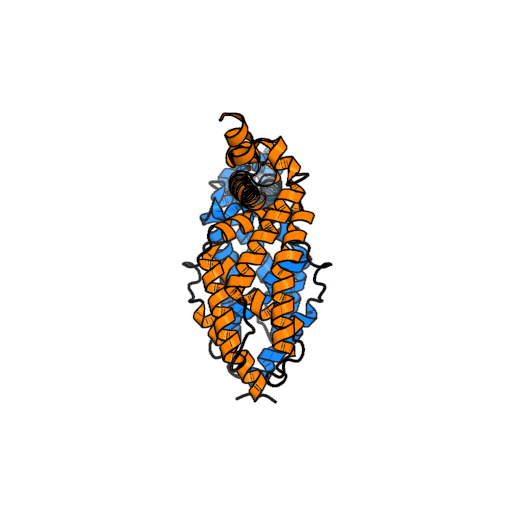9 73 ARG B N 1
ATOM 2169 C CA . ARG B 1 73 ? 19.734 2.633 2.234 1 89.69 73 ARG B CA 1
ATOM 2170 C C . ARG B 1 73 ? 19.812 1.705 3.441 1 89.69 73 ARG B C 1
ATOM 2172 O O . ARG B 1 73 ? 20.25 0.561 3.324 1 89.69 73 ARG B O 1
ATOM 2179 N N . LYS B 1 74 ? 19.406 2.211 4.508 1 88.88 74 LYS B N 1
ATOM 2180 C CA . LYS B 1 74 ? 19.422 1.415 5.73 1 88.88 74 LYS B CA 1
ATOM 2181 C C . LYS B 1 74 ? 18.531 0.183 5.594 1 88.88 74 LYS B C 1
ATOM 2183 O O . LYS B 1 74 ? 18.938 -0.929 5.922 1 88.88 74 LYS B O 1
ATOM 2188 N N . LYS B 1 75 ? 17.391 0.358 5.098 1 89.12 75 LYS B N 1
ATOM 2189 C CA . LYS B 1 75 ? 16.438 -0.739 4.961 1 89.12 75 LYS B CA 1
ATOM 2190 C C . LYS B 1 75 ? 16.922 -1.757 3.93 1 89.12 75 LYS B C 1
ATOM 2192 O O . LYS B 1 75 ? 16.812 -2.967 4.148 1 89.12 75 LYS B O 1
ATOM 2197 N N . PHE B 1 76 ? 17.406 -1.262 2.854 1 90 76 PHE B N 1
ATOM 2198 C CA . PHE B 1 76 ? 17.922 -2.133 1.802 1 90 76 PHE B CA 1
ATOM 2199 C C . PHE B 1 76 ? 19.031 -3.033 2.334 1 90 76 PHE B C 1
ATOM 2201 O O . PHE B 1 76 ? 19.016 -4.242 2.094 1 90 76 PHE B O 1
ATOM 2208 N N . GLN B 1 77 ? 19.828 -2.439 3.109 1 89.25 77 GLN B N 1
ATOM 2209 C CA . GLN B 1 77 ? 20.953 -3.182 3.668 1 89.25 77 GLN B CA 1
ATOM 2210 C C . GLN B 1 77 ? 20.469 -4.23 4.668 1 89.25 77 GLN B C 1
ATOM 2212 O O . GLN B 1 77 ? 21.016 -5.336 4.723 1 89.25 77 GLN B O 1
ATOM 2217 N N . LEU B 1 78 ? 19.5 -3.902 5.375 1 87.62 78 LEU B N 1
ATOM 2218 C CA . LEU B 1 78 ? 18.984 -4.816 6.383 1 87.62 78 LEU B CA 1
ATOM 2219 C C . LEU B 1 78 ? 18.266 -5.992 5.727 1 87.62 78 LEU B C 1
ATOM 2221 O O . LEU B 1 78 ? 18.281 -7.109 6.25 1 87.62 78 LEU B O 1
ATOM 2225 N N . ILE B 1 79 ? 17.719 -5.789 4.594 1 87.94 79 ILE B N 1
ATOM 2226 C CA . ILE B 1 79 ? 16.891 -6.805 3.941 1 87.94 79 ILE B CA 1
ATOM 2227 C C . ILE B 1 79 ? 17.766 -7.664 3.027 1 87.94 79 ILE B C 1
ATOM 2229 O O . ILE B 1 79 ? 17.703 -8.891 3.074 1 87.94 79 ILE B O 1
ATOM 2233 N N . PHE B 1 80 ? 18.578 -7.035 2.238 1 86.75 80 PHE B N 1
ATOM 2234 C CA . PHE B 1 80 ? 19.328 -7.758 1.222 1 86.75 80 PHE B CA 1
ATOM 2235 C C . PHE B 1 80 ? 20.75 -8.039 1.699 1 86.75 80 PHE B C 1
ATOM 2237 O O . PHE B 1 80 ? 21.422 -8.914 1.156 1 86.75 80 PHE B O 1
ATOM 2244 N N . GLY B 1 81 ? 21.094 -7.434 2.771 1 78.94 81 GLY B N 1
ATOM 2245 C CA . GLY B 1 81 ? 22.438 -7.602 3.275 1 78.94 81 GLY B CA 1
ATOM 2246 C C . GLY B 1 81 ? 23.484 -6.949 2.398 1 78.94 81 GLY B C 1
ATOM 2247 O O . GLY B 1 81 ? 23.156 -6.289 1.411 1 78.94 81 GLY B O 1
ATOM 2248 N N . SER B 1 82 ? 24.656 -7.039 2.934 1 74.56 82 SER B N 1
ATOM 2249 C CA . SER B 1 82 ? 25.797 -6.465 2.219 1 74.56 82 SER B CA 1
ATOM 2250 C C . SER B 1 82 ? 26.516 -7.52 1.385 1 74.56 82 SER B C 1
ATOM 2252 O O . SER B 1 82 ? 27.344 -7.188 0.536 1 74.56 82 SER B O 1
ATOM 2254 N N . GLU B 1 83 ? 26.125 -8.688 1.665 1 70.88 83 GLU B N 1
ATOM 2255 C CA . GLU B 1 83 ? 26.75 -9.797 0.955 1 70.88 83 GLU B CA 1
ATOM 2256 C C . GLU B 1 83 ? 25.828 -10.367 -0.112 1 70.88 83 GLU B C 1
ATOM 2258 O O . GLU B 1 83 ? 24.594 -10.258 0.002 1 70.88 83 GLU B O 1
ATOM 2263 N N . PRO B 1 84 ? 26.562 -10.906 -1.145 1 75.5 84 PRO B N 1
ATOM 2264 C CA . PRO B 1 84 ? 25.75 -11.586 -2.152 1 75.5 84 PRO B CA 1
ATOM 2265 C C . PRO B 1 84 ? 24.859 -12.672 -1.555 1 75.5 84 PRO B C 1
ATOM 2267 O O . PRO B 1 84 ? 25.25 -13.352 -0.608 1 75.5 84 PRO B O 1
ATOM 2270 N N . LEU B 1 85 ? 23.672 -12.711 -2.078 1 79.94 85 LEU B N 1
ATOM 2271 C CA . LEU B 1 85 ? 22.734 -13.75 -1.672 1 79.94 85 LEU B CA 1
ATOM 2272 C C . LEU B 1 85 ? 23.188 -15.117 -2.16 1 79.94 85 LEU B C 1
ATOM 2274 O O . LEU B 1 85 ? 23.281 -15.352 -3.365 1 79.94 85 LEU B O 1
ATOM 2278 N N . GLU B 1 86 ? 23.672 -15.953 -1.236 1 83.62 86 GLU B N 1
ATOM 2279 C CA . GLU B 1 86 ? 24.172 -17.281 -1.588 1 83.62 86 GLU B CA 1
ATOM 2280 C C . GLU B 1 86 ? 23.281 -18.375 -1.021 1 83.62 86 GLU B C 1
ATOM 2282 O O . GLU B 1 86 ? 22.688 -18.219 0.046 1 83.62 86 GLU B O 1
ATOM 2287 N N . GLY B 1 87 ? 23.125 -19.422 -1.834 1 89.94 87 GLY B N 1
ATOM 2288 C CA . GLY B 1 87 ? 22.344 -20.562 -1.376 1 89.94 87 GLY B CA 1
ATOM 2289 C C . GLY B 1 87 ? 21.297 -21 -2.379 1 89.94 87 GLY B C 1
ATOM 2290 O O . GLY B 1 87 ? 21.281 -20.531 -3.518 1 89.94 87 GLY B O 1
ATOM 2291 N N . GLU B 1 88 ? 20.547 -22.078 -1.995 1 94.19 88 GLU B N 1
ATOM 2292 C CA . GLU B 1 88 ? 19.422 -22.516 -2.82 1 94.19 88 GLU B CA 1
ATOM 2293 C C . GLU B 1 88 ? 18.422 -21.391 -3.016 1 94.19 88 GLU B C 1
ATOM 2295 O O . GLU B 1 88 ? 18.016 -20.734 -2.053 1 94.19 88 GLU B O 1
ATOM 2300 N N . PRO B 1 89 ? 18.047 -21.094 -4.238 1 94.62 89 PRO B N 1
ATOM 2301 C CA . PRO B 1 89 ? 17.281 -19.875 -4.566 1 94.62 89 PRO B CA 1
ATOM 2302 C C . PRO B 1 89 ? 16 -19.734 -3.748 1 94.62 89 PRO B C 1
ATOM 2304 O O . PRO B 1 89 ? 15.68 -18.656 -3.27 1 94.62 89 PRO B O 1
ATOM 2307 N N . LEU B 1 90 ? 15.281 -20.828 -3.578 1 96.06 90 LEU B N 1
ATOM 2308 C CA . LEU B 1 90 ? 14.023 -20.75 -2.84 1 96.06 90 LEU B CA 1
ATOM 2309 C C . LEU B 1 90 ? 14.281 -20.453 -1.366 1 96.06 90 LEU B C 1
ATOM 2311 O O . LEU B 1 90 ? 13.508 -19.734 -0.73 1 96.06 90 LEU B O 1
ATOM 2315 N N . GLU B 1 91 ? 15.336 -20.953 -0.843 1 95.62 91 GLU B N 1
ATOM 2316 C CA . GLU B 1 91 ? 15.703 -20.672 0.54 1 95.62 91 GLU B CA 1
ATOM 2317 C C . GLU B 1 91 ? 16.156 -19.219 0.705 1 95.62 91 GLU B C 1
ATOM 2319 O O . GLU B 1 91 ? 15.844 -18.578 1.712 1 95.62 91 GLU B O 1
ATOM 2324 N N . VAL B 1 92 ? 16.875 -18.766 -0.243 1 94.88 92 VAL B N 1
ATOM 2325 C CA . VAL B 1 92 ? 17.328 -17.375 -0.227 1 94.88 92 VAL B CA 1
ATOM 2326 C C . VAL B 1 92 ? 16.109 -16.438 -0.278 1 94.88 92 VAL B C 1
ATOM 2328 O O . VAL B 1 92 ? 16.031 -15.492 0.503 1 94.88 92 VAL B O 1
ATOM 2331 N N . LEU B 1 93 ? 15.195 -16.734 -1.146 1 96.06 93 LEU B N 1
ATOM 2332 C CA . LEU B 1 93 ? 14.008 -15.906 -1.291 1 96.06 93 LEU B CA 1
ATOM 2333 C C . LEU B 1 93 ? 13.156 -15.953 -0.028 1 96.06 93 LEU B C 1
ATOM 2335 O O . LEU B 1 93 ? 12.586 -14.938 0.381 1 96.06 93 LEU B O 1
ATOM 2339 N N . ARG B 1 94 ? 13.102 -17.094 0.612 1 96.69 94 ARG B N 1
ATOM 2340 C CA . ARG B 1 94 ? 12.406 -17.203 1.891 1 96.69 94 ARG B CA 1
ATOM 2341 C C . ARG B 1 94 ? 13.047 -16.312 2.947 1 96.69 94 ARG B C 1
ATOM 2343 O O . ARG B 1 94 ? 12.344 -15.594 3.666 1 96.69 94 ARG B O 1
ATOM 2350 N N . GLN B 1 95 ? 14.305 -16.328 3.023 1 94.88 95 GLN B N 1
ATOM 2351 C CA . GLN B 1 95 ? 15.031 -15.547 4.012 1 94.88 95 GLN B CA 1
ATOM 2352 C C . GLN B 1 95 ? 14.859 -14.047 3.768 1 94.88 95 GLN B C 1
ATOM 2354 O O . GLN B 1 95 ? 14.625 -13.281 4.707 1 94.88 95 GLN B O 1
ATOM 2359 N N . VAL B 1 96 ? 14.984 -13.664 2.555 1 95.12 96 VAL B N 1
ATOM 2360 C CA . VAL B 1 96 ? 14.844 -12.258 2.191 1 95.12 96 VAL B CA 1
ATOM 2361 C C . VAL B 1 96 ? 13.43 -11.781 2.504 1 95.12 96 VAL B C 1
ATOM 2363 O O . VAL B 1 96 ? 13.234 -10.695 3.057 1 95.12 96 VAL B O 1
ATOM 2366 N N . GLY B 1 97 ? 12.438 -12.594 2.09 1 96.69 97 GLY B N 1
ATOM 2367 C CA . GLY B 1 97 ? 11.055 -12.258 2.391 1 96.69 97 GLY B CA 1
ATOM 2368 C C . GLY B 1 97 ? 10.773 -12.148 3.879 1 96.69 97 GLY B C 1
ATOM 2369 O O . GLY B 1 97 ? 10.094 -11.219 4.32 1 96.69 97 GLY B O 1
ATOM 2370 N N . THR B 1 98 ? 11.305 -13.07 4.648 1 96.19 98 THR B N 1
ATOM 2371 C CA . THR B 1 98 ? 11.133 -13.086 6.094 1 96.19 98 THR B CA 1
ATOM 2372 C C . THR B 1 98 ? 11.773 -11.859 6.73 1 96.19 98 THR B C 1
ATOM 2374 O O . THR B 1 98 ? 11.164 -11.188 7.566 1 96.19 98 THR B O 1
ATOM 2377 N N . ARG B 1 99 ? 12.945 -11.531 6.316 1 94.44 99 ARG B N 1
ATOM 2378 C CA . ARG B 1 99 ? 13.641 -10.352 6.82 1 94.44 99 ARG B CA 1
ATOM 2379 C C . ARG B 1 99 ? 12.883 -9.078 6.477 1 94.44 99 ARG B C 1
ATOM 2381 O O . ARG B 1 99 ? 12.797 -8.156 7.293 1 94.44 99 ARG B O 1
ATOM 2388 N N . ALA B 1 100 ? 12.414 -9.016 5.289 1 95 100 ALA B N 1
ATOM 2389 C CA . ALA B 1 100 ? 11.664 -7.84 4.848 1 95 100 ALA B CA 1
ATOM 2390 C C . ALA B 1 100 ? 10.445 -7.605 5.734 1 95 100 ALA B C 1
ATOM 2392 O O . ALA B 1 100 ? 10.211 -6.488 6.199 1 95 100 ALA B O 1
ATOM 2393 N N 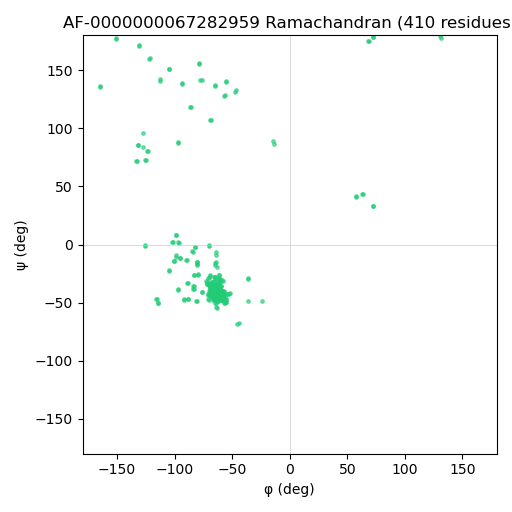. LEU B 1 101 ? 9.68 -8.656 5.988 1 95 101 LEU B N 1
ATOM 2394 C CA . LEU B 1 101 ? 8.5 -8.531 6.836 1 95 101 LEU B CA 1
ATOM 2395 C C . LEU B 1 101 ? 8.883 -8.125 8.25 1 95 101 LEU B C 1
ATOM 2397 O O . LEU B 1 101 ? 8.234 -7.27 8.852 1 95 101 LEU B O 1
ATOM 2401 N N . GLU B 1 102 ? 9.898 -8.711 8.75 1 93.44 102 GLU B N 1
ATOM 2402 C CA . GLU B 1 102 ? 10.367 -8.406 10.102 1 93.44 102 GLU B CA 1
ATOM 2403 C C . GLU B 1 102 ? 10.797 -6.945 10.219 1 93.44 102 GLU B C 1
ATOM 2405 O O . GLU B 1 102 ? 10.461 -6.27 11.188 1 93.44 102 GLU B O 1
ATOM 2410 N N . GLN B 1 103 ? 11.508 -6.523 9.242 1 91.38 103 GLN B N 1
ATOM 2411 C CA . GLN B 1 103 ? 12.008 -5.152 9.266 1 91.38 103 GLN B CA 1
ATOM 2412 C C . GLN B 1 103 ? 10.859 -4.148 9.133 1 91.38 103 GLN B C 1
ATOM 2414 O O . GLN B 1 103 ? 10.875 -3.098 9.773 1 91.38 103 GLN B O 1
ATOM 2419 N N . MET B 1 104 ? 9.914 -4.43 8.336 1 91.81 104 MET B N 1
ATOM 2420 C CA . MET B 1 104 ? 8.758 -3.545 8.203 1 91.81 104 MET B CA 1
ATOM 2421 C C . MET B 1 104 ? 7.949 -3.504 9.492 1 91.81 104 MET B C 1
ATOM 2423 O O . MET B 1 104 ? 7.438 -2.451 9.875 1 91.81 104 MET B O 1
ATOM 2427 N N . SER B 1 105 ? 7.887 -4.562 10.18 1 90.75 105 SER B N 1
ATOM 2428 C CA . SER B 1 105 ? 7.051 -4.676 11.367 1 90.75 105 SER B CA 1
ATOM 2429 C C . SER B 1 105 ? 7.719 -4.031 12.578 1 90.75 105 SER B C 1
ATOM 2431 O O . SER B 1 105 ? 7.039 -3.576 13.5 1 90.75 105 SER B O 1
ATOM 2433 N N . THR B 1 106 ? 8.977 -3.959 12.586 1 89.69 106 THR B N 1
ATOM 2434 C CA . THR B 1 106 ? 9.672 -3.523 13.789 1 89.69 106 THR B CA 1
ATOM 2435 C C . THR B 1 106 ? 10.086 -2.057 13.672 1 89.69 106 THR B C 1
ATOM 2437 O O . THR B 1 106 ? 10.422 -1.422 14.672 1 89.69 106 THR B O 1
ATOM 2440 N N . ASP B 1 107 ? 10.031 -1.553 12.523 1 87.88 107 ASP B N 1
ATOM 2441 C CA . ASP B 1 107 ? 10.477 -0.18 12.305 1 87.88 107 ASP B CA 1
ATOM 2442 C C . ASP B 1 107 ? 9.289 0.788 12.32 1 87.88 107 ASP B C 1
ATOM 2444 O O . ASP B 1 107 ? 8.82 1.223 11.273 1 87.88 107 ASP B O 1
ATOM 2448 N N . GLN B 1 108 ? 8.953 1.242 13.484 1 86 108 GLN B N 1
ATOM 2449 C CA . GLN B 1 108 ? 7.789 2.098 13.672 1 86 108 GLN B CA 1
ATOM 2450 C C . GLN B 1 108 ? 8.008 3.477 13.055 1 86 108 GLN B C 1
ATOM 2452 O O . GLN B 1 108 ? 7.07 4.098 12.555 1 86 108 GLN B O 1
ATOM 2457 N N . GLU B 1 109 ? 9.164 3.865 13.141 1 85.38 109 GLU B N 1
ATOM 2458 C CA . GLU B 1 109 ? 9.492 5.164 12.555 1 85.38 109 GLU B CA 1
ATOM 2459 C C . GLU B 1 109 ? 9.289 5.156 11.047 1 85.38 109 GLU B C 1
ATOM 2461 O O . GLU B 1 109 ? 8.781 6.125 10.477 1 85.38 109 GLU B O 1
ATOM 2466 N N . HIS B 1 110 ? 9.688 4.082 10.508 1 84.75 110 HIS B N 1
ATOM 2467 C CA . HIS B 1 110 ? 9.5 3.943 9.07 1 84.75 110 HIS B CA 1
ATOM 2468 C C . HIS B 1 110 ? 8.023 3.93 8.703 1 84.75 110 HIS B C 1
ATOM 2470 O O . HIS B 1 110 ? 7.602 4.609 7.766 1 84.75 110 HIS B O 1
ATOM 2476 N N . SER B 1 111 ? 7.234 3.254 9.453 1 88 111 SER B N 1
ATOM 2477 C CA . SER B 1 111 ? 5.797 3.191 9.203 1 88 111 SER B CA 1
ATOM 2478 C C . SER B 1 111 ? 5.152 4.566 9.336 1 88 111 SER B C 1
ATOM 2480 O O . SER B 1 111 ? 4.312 4.945 8.516 1 88 111 SER B O 1
ATOM 2482 N N . ALA B 1 112 ? 5.578 5.238 10.344 1 88.5 112 ALA B N 1
ATOM 2483 C CA . ALA B 1 112 ? 5.055 6.586 10.562 1 88.5 112 ALA B CA 1
ATOM 2484 C C . ALA B 1 112 ? 5.438 7.512 9.414 1 88.5 112 ALA B C 1
ATOM 2486 O O . ALA B 1 112 ? 4.621 8.32 8.961 1 88.5 112 ALA B O 1
ATOM 2487 N N . PHE B 1 113 ? 6.629 7.355 9.008 1 86.94 113 PHE B N 1
ATOM 2488 C CA . PHE B 1 113 ? 7.109 8.203 7.926 1 86.94 113 PHE B CA 1
ATOM 2489 C C . PHE B 1 113 ? 6.379 7.895 6.629 1 86.94 113 PHE B C 1
ATOM 2491 O O . PHE B 1 113 ? 6.023 8.805 5.875 1 86.94 113 PHE B O 1
ATOM 2498 N N . MET B 1 114 ? 6.062 6.613 6.355 1 88.44 114 MET B N 1
ATOM 2499 C CA . MET B 1 114 ? 5.332 6.207 5.16 1 88.44 114 MET B CA 1
ATOM 2500 C C . MET B 1 114 ? 3.908 6.75 5.18 1 88.44 114 MET B C 1
ATOM 2502 O O . MET B 1 114 ? 3.369 7.133 4.141 1 88.44 114 MET B O 1
ATOM 2506 N N . ARG B 1 115 ? 3.34 6.82 6.309 1 89.12 115 ARG B N 1
ATOM 2507 C CA . ARG B 1 115 ? 2.016 7.414 6.445 1 89.12 115 ARG B CA 1
ATOM 2508 C C . ARG B 1 115 ? 2.02 8.867 5.988 1 89.12 115 ARG B C 1
ATOM 2510 O O . ARG B 1 115 ? 1.147 9.289 5.227 1 89.12 115 ARG B O 1
ATOM 2517 N N . VAL B 1 116 ? 3.008 9.547 6.477 1 87.25 116 VAL B N 1
ATOM 2518 C CA . VAL B 1 116 ? 3.117 10.961 6.137 1 87.25 116 VAL B CA 1
ATOM 2519 C C . VAL B 1 116 ? 3.33 11.117 4.633 1 87.25 116 VAL B C 1
ATOM 2521 O O . VAL B 1 116 ? 2.674 11.938 3.99 1 87.25 116 VAL B O 1
ATOM 2524 N N . LEU B 1 117 ? 4.207 10.312 4.137 1 90.69 117 LEU B N 1
ATOM 2525 C CA . LEU B 1 117 ? 4.562 10.406 2.727 1 90.69 117 LEU B CA 1
ATOM 2526 C C . LEU B 1 117 ? 3.359 10.102 1.842 1 90.69 117 LEU B C 1
ATOM 2528 O O . LEU B 1 117 ? 3.047 10.867 0.926 1 90.69 117 LEU B O 1
ATOM 2532 N N . ILE B 1 118 ? 2.65 9.039 2.109 1 91.88 118 ILE B N 1
ATOM 2533 C CA . ILE B 1 118 ? 1.488 8.648 1.316 1 91.88 118 ILE B CA 1
ATOM 2534 C C . ILE B 1 118 ? 0.388 9.703 1.464 1 91.88 118 ILE B C 1
ATOM 2536 O O . ILE B 1 118 ? -0.211 10.125 0.473 1 91.88 118 ILE B O 1
ATOM 2540 N N . GLY B 1 119 ? 0.223 10.125 2.631 1 88.44 119 GLY B N 1
ATOM 2541 C CA . GLY B 1 119 ? -0.798 11.125 2.895 1 88.44 119 GLY B CA 1
ATOM 2542 C C . GLY B 1 119 ? -0.568 12.43 2.145 1 88.44 119 GLY B C 1
ATOM 2543 O O . GLY B 1 119 ? -1.523 13.094 1.743 1 88.44 119 GLY B O 1
ATOM 2544 N N . GLU B 1 120 ? 0.687 12.695 1.908 1 86.75 120 GLU B N 1
ATOM 2545 C CA . GLU B 1 120 ? 1.028 13.977 1.289 1 86.75 120 GLU B CA 1
ATOM 2546 C C . GLU B 1 120 ? 1.324 13.805 -0.198 1 86.75 120 GLU B C 1
ATOM 2548 O O . GLU B 1 120 ? 1.603 14.781 -0.896 1 86.75 120 GLU B O 1
ATOM 2553 N N . SER B 1 121 ? 1.199 12.688 -0.656 1 92.12 121 SER B N 1
ATOM 2554 C CA . SER B 1 121 ? 1.634 12.383 -2.016 1 92.12 121 SER B CA 1
ATOM 2555 C C . SER B 1 121 ? 0.795 13.133 -3.045 1 92.12 121 SER B C 1
ATOM 2557 O O . SER B 1 121 ? 1.275 13.445 -4.137 1 92.12 121 SER B O 1
ATOM 2559 N N . GLY B 1 122 ? -0.437 13.383 -2.754 1 89.31 122 GLY B N 1
ATOM 2560 C CA . GLY B 1 122 ? -1.276 14.141 -3.668 1 89.31 122 GLY B CA 1
ATOM 2561 C C . GLY B 1 122 ? -0.834 15.586 -3.824 1 89.31 122 GLY B C 1
ATOM 2562 O O . GLY B 1 122 ? -0.85 16.125 -4.93 1 89.31 122 GLY B O 1
ATOM 2563 N N . ARG B 1 123 ? -0.441 16.156 -2.734 1 88 123 ARG B N 1
ATOM 2564 C CA . ARG B 1 123 ? -0.032 17.562 -2.711 1 88 123 ARG B CA 1
ATOM 2565 C C . ARG B 1 123 ? 1.424 17.719 -3.139 1 88 123 ARG B C 1
ATOM 2567 O O . ARG B 1 123 ? 1.812 18.75 -3.68 1 88 123 ARG B O 1
ATOM 2574 N N . PHE B 1 124 ? 2.193 16.734 -2.957 1 90.62 124 PHE B N 1
ATOM 2575 C CA . PHE B 1 124 ? 3.623 16.797 -3.238 1 90.62 124 PHE B CA 1
ATOM 2576 C C . PHE B 1 124 ? 4.066 15.562 -4.023 1 90.62 124 PHE B C 1
ATOM 2578 O O . PHE B 1 124 ? 4.848 14.75 -3.527 1 90.62 124 PHE B O 1
ATOM 2585 N N . PRO B 1 125 ? 3.686 15.508 -5.23 1 93.69 125 PRO B N 1
ATOM 2586 C CA . PRO B 1 125 ? 4.027 14.344 -6.055 1 93.69 125 PRO B CA 1
ATOM 2587 C C . PRO B 1 125 ? 5.535 14.117 -6.156 1 93.69 125 PRO B C 1
ATOM 2589 O O . PRO B 1 125 ? 5.984 12.969 -6.234 1 93.69 125 PRO B O 1
ATOM 2592 N N . GLU B 1 126 ? 6.281 15.125 -6.105 1 92.88 126 GLU B N 1
ATOM 2593 C CA . GLU B 1 126 ? 7.727 15.016 -6.242 1 92.88 126 GLU B CA 1
ATOM 2594 C C . GLU B 1 126 ? 8.336 14.273 -5.059 1 92.88 126 GLU B C 1
ATOM 2596 O O . GLU B 1 126 ? 9.312 13.531 -5.215 1 92.88 126 GLU B O 1
ATOM 2601 N N . LEU B 1 127 ? 7.809 14.492 -3.904 1 90.75 127 LEU B N 1
ATOM 2602 C CA . LEU B 1 127 ? 8.289 13.805 -2.713 1 90.75 127 LEU B CA 1
ATOM 2603 C C . LEU B 1 127 ? 7.969 12.312 -2.785 1 90.75 127 LEU B C 1
ATOM 2605 O O . LEU B 1 127 ? 8.789 11.477 -2.395 1 90.75 127 LEU B O 1
ATOM 2609 N N . ALA B 1 128 ? 6.789 12.047 -3.277 1 94.25 128 ALA B N 1
ATOM 2610 C CA . ALA B 1 128 ? 6.398 10.648 -3.465 1 94.25 128 ALA B CA 1
ATOM 2611 C C . ALA B 1 128 ? 7.316 9.961 -4.469 1 94.25 128 ALA B C 1
ATOM 2613 O O . ALA B 1 128 ? 7.727 8.812 -4.258 1 94.25 128 ALA B O 1
ATOM 2614 N N . GLN B 1 129 ? 7.68 10.68 -5.465 1 96.44 129 GLN B N 1
ATOM 2615 C CA . GLN B 1 129 ? 8.539 10.125 -6.504 1 96.44 129 GLN B CA 1
ATOM 2616 C C . GLN B 1 129 ? 9.938 9.828 -5.961 1 96.44 129 GLN B C 1
ATOM 2618 O O . GLN B 1 129 ? 10.594 8.875 -6.391 1 96.44 129 GLN B O 1
ATOM 2623 N N . ILE B 1 130 ? 10.336 10.594 -5.059 1 93.38 130 ILE B N 1
ATOM 2624 C CA . ILE B 1 130 ? 11.625 10.344 -4.426 1 93.38 130 ILE B CA 1
ATOM 2625 C C . ILE B 1 130 ? 11.594 8.992 -3.709 1 93.38 130 ILE B C 1
ATOM 2627 O O . ILE B 1 130 ? 12.555 8.227 -3.77 1 93.38 130 ILE B O 1
ATOM 2631 N N . CYS B 1 131 ? 10.539 8.727 -3.043 1 93.38 131 CYS B N 1
ATOM 2632 C CA . CYS B 1 131 ? 10.383 7.441 -2.373 1 93.38 131 CYS B CA 1
ATOM 2633 C C . CYS B 1 131 ? 10.422 6.293 -3.377 1 93.38 131 CYS B C 1
ATOM 2635 O O . CYS B 1 131 ? 11.125 5.305 -3.168 1 93.38 131 CYS B O 1
ATOM 2637 N N . VAL B 1 132 ? 9.703 6.453 -4.473 1 96.75 132 VAL B N 1
ATOM 2638 C CA . VAL B 1 132 ? 9.68 5.422 -5.504 1 96.75 132 VAL B CA 1
ATOM 2639 C C . VAL B 1 132 ? 11.094 5.207 -6.047 1 96.75 132 VAL B C 1
ATOM 2641 O O . VAL B 1 132 ? 11.555 4.066 -6.156 1 96.75 132 VAL B O 1
ATOM 2644 N N . ASN B 1 133 ? 11.781 6.246 -6.266 1 96.38 133 ASN B N 1
ATOM 2645 C CA . ASN B 1 133 ? 13.109 6.199 -6.879 1 96.38 133 ASN B CA 1
ATOM 2646 C C . ASN B 1 133 ? 14.148 5.621 -5.922 1 96.38 133 ASN B C 1
ATOM 2648 O O . ASN B 1 133 ? 15.07 4.926 -6.348 1 96.38 133 ASN B O 1
ATOM 2652 N N . SER B 1 134 ? 13.953 5.895 -4.691 1 94 134 SER B N 1
ATOM 2653 C CA . SER B 1 134 ? 15.047 5.625 -3.764 1 94 134 SER B CA 1
ATOM 2654 C C . SER B 1 134 ? 14.766 4.379 -2.926 1 94 134 SER B C 1
ATOM 2656 O O . SER B 1 134 ? 15.688 3.766 -2.389 1 94 134 SER B O 1
ATOM 2658 N N . MET B 1 135 ? 13.547 4.055 -2.809 1 93.5 135 MET B N 1
ATOM 2659 C CA . MET B 1 135 ? 13.203 2.953 -1.915 1 93.5 135 MET B CA 1
ATOM 2660 C C . MET B 1 135 ? 12.633 1.776 -2.697 1 93.5 135 MET B C 1
ATOM 2662 O O . MET B 1 135 ? 13.172 0.668 -2.643 1 93.5 135 MET B O 1
ATOM 2666 N N . ILE B 1 136 ? 11.68 1.982 -3.533 1 96.12 136 ILE B N 1
ATOM 2667 C CA . ILE B 1 136 ? 10.945 0.906 -4.191 1 96.12 136 ILE B CA 1
ATOM 2668 C C . ILE B 1 136 ? 11.758 0.383 -5.379 1 96.12 136 ILE B C 1
ATOM 2670 O O . ILE B 1 136 ? 12.016 -0.818 -5.48 1 96.12 136 ILE B O 1
ATOM 2674 N N . LYS B 1 137 ? 12.234 1.282 -6.184 1 97.25 137 LYS B N 1
ATOM 2675 C CA . LYS B 1 137 ? 12.898 0.913 -7.43 1 97.25 137 LYS B CA 1
ATOM 2676 C C . LYS B 1 137 ? 14.148 0.082 -7.156 1 97.25 137 LYS B C 1
ATOM 2678 O O . LYS B 1 137 ? 14.32 -0.996 -7.73 1 97.25 137 LYS B O 1
ATOM 2683 N N . PRO B 1 138 ? 15.008 0.484 -6.266 1 95.5 138 PRO B N 1
ATOM 2684 C CA . PRO B 1 138 ? 16.203 -0.334 -6.035 1 95.5 138 PRO B CA 1
ATOM 2685 C C . PRO B 1 138 ? 15.859 -1.74 -5.547 1 95.5 138 PRO B C 1
ATOM 2687 O O . PRO B 1 138 ? 16.531 -2.705 -5.914 1 95.5 138 PRO B O 1
ATOM 2690 N N . THR B 1 139 ? 14.844 -1.863 -4.734 1 95.5 139 THR B N 1
ATOM 2691 C CA . THR B 1 139 ? 14.422 -3.166 -4.238 1 95.5 139 THR B CA 1
ATOM 2692 C C . THR B 1 139 ? 13.906 -4.039 -5.379 1 95.5 139 THR B C 1
ATOM 2694 O O . THR B 1 139 ? 14.281 -5.203 -5.5 1 95.5 139 THR B O 1
ATOM 2697 N N . LEU B 1 140 ? 13.133 -3.459 -6.219 1 97.19 140 LEU B N 1
ATOM 2698 C CA . LEU B 1 140 ? 12.578 -4.184 -7.352 1 97.19 140 LEU B CA 1
ATOM 2699 C C . LEU B 1 140 ? 13.672 -4.586 -8.336 1 97.19 140 LEU B C 1
ATOM 2701 O O . LEU B 1 140 ? 13.648 -5.691 -8.883 1 97.19 140 LEU B O 1
ATOM 2705 N N . VAL B 1 141 ? 14.602 -3.68 -8.555 1 96.5 141 VAL B N 1
ATOM 2706 C CA . VAL B 1 141 ? 15.711 -3.959 -9.453 1 96.5 141 VAL B CA 1
ATOM 2707 C C . VAL B 1 141 ? 16.547 -5.117 -8.906 1 96.5 141 VAL B C 1
ATOM 2709 O O . VAL B 1 141 ? 16.906 -6.035 -9.648 1 96.5 141 VAL B O 1
ATOM 2712 N N . ALA B 1 142 ? 16.812 -5.105 -7.625 1 94.5 142 ALA B N 1
ATOM 2713 C CA . ALA B 1 142 ? 17.594 -6.176 -6.996 1 94.5 142 ALA B CA 1
ATOM 2714 C C . ALA B 1 142 ? 16.859 -7.508 -7.082 1 94.5 142 ALA B C 1
ATOM 2716 O O . ALA B 1 142 ? 17.453 -8.539 -7.41 1 94.5 142 ALA B O 1
ATOM 2717 N N . LEU B 1 143 ? 15.57 -7.535 -6.801 1 95.44 143 LEU B N 1
ATOM 2718 C CA . LEU B 1 143 ? 14.773 -8.75 -6.844 1 95.44 143 LEU B CA 1
ATOM 2719 C C . LEU B 1 143 ? 14.672 -9.289 -8.266 1 95.44 143 LEU B C 1
ATOM 2721 O O . LEU B 1 143 ? 14.82 -10.492 -8.492 1 95.44 143 LEU B O 1
ATOM 2725 N N . LYS B 1 144 ? 14.398 -8.375 -9.18 1 96.69 144 LYS B N 1
ATOM 2726 C CA . LYS B 1 144 ? 14.336 -8.75 -10.586 1 96.69 144 LYS B CA 1
ATOM 2727 C C . LYS B 1 144 ? 15.641 -9.398 -11.039 1 96.69 144 LYS B C 1
ATOM 2729 O O . LYS B 1 144 ? 15.625 -10.438 -11.703 1 96.69 144 LYS B O 1
ATOM 2734 N N . LYS B 1 145 ? 16.734 -8.742 -10.742 1 95.56 145 LYS B N 1
ATOM 2735 C CA . LYS B 1 145 ? 18.047 -9.258 -11.125 1 95.56 145 LYS B CA 1
ATOM 2736 C C . LYS B 1 145 ? 18.281 -10.641 -10.523 1 95.56 145 LYS B C 1
ATOM 2738 O O . LYS B 1 145 ? 18.781 -11.547 -11.211 1 95.56 145 LYS B O 1
ATOM 2743 N N . TYR B 1 146 ? 17.938 -10.82 -9.289 1 94.75 146 TYR B N 1
ATOM 2744 C CA . TYR B 1 146 ? 18.109 -12.109 -8.633 1 94.75 146 TYR B CA 1
ATOM 2745 C C . TYR B 1 146 ? 17.266 -13.18 -9.305 1 94.75 146 TYR B C 1
ATOM 2747 O O . TYR B 1 146 ? 17.766 -14.266 -9.617 1 94.75 146 TYR B O 1
ATOM 2755 N N . LEU B 1 147 ? 16.031 -12.922 -9.547 1 95.5 147 LEU B N 1
ATOM 2756 C CA . LEU B 1 147 ? 15.117 -13.867 -10.172 1 95.5 147 LEU B CA 1
ATOM 2757 C C . LEU B 1 147 ? 15.594 -14.234 -11.578 1 95.5 147 LEU B C 1
ATOM 2759 O O . LEU B 1 147 ? 15.562 -15.398 -11.969 1 95.5 147 LEU B O 1
ATOM 2763 N N . ALA B 1 148 ? 16.062 -13.242 -12.289 1 95.56 148 ALA B N 1
ATOM 2764 C CA . ALA B 1 148 ? 16.516 -13.438 -13.656 1 95.56 148 ALA B CA 1
ATOM 2765 C C . ALA B 1 148 ? 17.812 -14.258 -13.695 1 95.56 148 ALA B C 1
ATOM 2767 O O . ALA B 1 148 ? 18.078 -14.961 -14.68 1 95.56 148 ALA B O 1
ATOM 2768 N N . SER B 1 149 ? 18.578 -14.211 -12.664 1 95 149 SER B N 1
ATOM 2769 C CA . SER B 1 149 ? 19.859 -14.914 -12.617 1 95 149 SER B CA 1
ATOM 2770 C C . SER B 1 149 ? 19.672 -16.375 -12.242 1 95 149 SER B C 1
ATOM 2772 O O . SER B 1 149 ? 20.641 -17.141 -12.227 1 95 149 SER B O 1
ATOM 2774 N N . HIS B 1 150 ? 18.531 -16.812 -11.977 1 94.56 150 HIS B N 1
ATOM 2775 C CA . HIS B 1 150 ? 18.219 -18.188 -11.641 1 94.56 150 HIS B CA 1
ATOM 2776 C C . HIS B 1 150 ? 17.172 -18.766 -12.578 1 94.56 150 HIS B C 1
ATOM 2778 O O . HIS B 1 150 ? 16.016 -18.953 -12.188 1 94.56 150 HIS B O 1
ATOM 2784 N N . PRO B 1 151 ? 17.641 -19.156 -13.711 1 93.12 151 PRO B N 1
ATOM 2785 C CA . PRO B 1 151 ? 16.719 -19.656 -14.734 1 93.12 151 PRO B CA 1
ATOM 2786 C C . PRO B 1 151 ? 15.992 -20.922 -14.312 1 93.12 151 PRO B C 1
ATOM 2788 O O . PRO B 1 151 ? 14.953 -21.266 -14.883 1 93.12 151 PRO B O 1
ATOM 2791 N N . GLU B 1 152 ? 16.484 -21.594 -13.375 1 91.88 152 GLU B N 1
ATOM 2792 C CA . GLU B 1 152 ? 15.859 -22.812 -12.883 1 91.88 152 GLU B CA 1
ATOM 2793 C C . GLU B 1 152 ? 14.492 -22.531 -12.266 1 91.88 152 GLU B C 1
ATOM 2795 O O . GLU B 1 152 ? 13.672 -23.438 -12.109 1 91.88 152 GLU B O 1
ATOM 2800 N N . LEU B 1 153 ? 14.18 -21.297 -11.969 1 93 153 LEU B N 1
ATOM 2801 C CA . LEU B 1 153 ? 12.898 -20.906 -11.391 1 93 153 LEU B CA 1
ATOM 2802 C C . LEU B 1 153 ? 11.82 -20.812 -12.469 1 93 153 LEU B C 1
ATOM 2804 O O . LEU B 1 153 ? 10.633 -20.766 -12.156 1 93 153 LEU B O 1
ATOM 2808 N N . LYS B 1 154 ? 12.219 -20.734 -13.727 1 93 154 LYS B N 1
ATOM 2809 C CA . LYS B 1 154 ? 11.328 -20.75 -14.883 1 93 154 LYS B CA 1
ATOM 2810 C C . LYS B 1 154 ? 10.305 -19.609 -14.797 1 93 154 LYS B C 1
ATOM 2812 O O . LYS B 1 154 ? 9.109 -19.828 -15.023 1 93 154 LYS B O 1
ATOM 2817 N N . ILE B 1 155 ? 10.82 -18.516 -14.383 1 93.88 155 ILE B N 1
ATOM 2818 C CA . ILE B 1 155 ? 9.984 -17.312 -14.312 1 93.88 155 ILE B CA 1
ATOM 2819 C C . ILE B 1 155 ? 9.969 -16.609 -15.664 1 93.88 155 ILE B C 1
ATOM 2821 O O . ILE B 1 155 ? 11.008 -16.172 -16.156 1 93.88 155 ILE B O 1
ATOM 2825 N N . ARG B 1 156 ? 8.75 -16.516 -16.266 1 94.38 156 ARG B N 1
ATOM 2826 C CA . ARG B 1 156 ? 8.602 -15.945 -17.594 1 94.38 156 ARG B CA 1
ATOM 2827 C C . ARG B 1 156 ? 8.859 -14.445 -17.578 1 94.38 156 ARG B C 1
ATOM 2829 O O . ARG B 1 156 ? 9.484 -13.906 -18.5 1 94.38 156 ARG B O 1
ATOM 2836 N N . ASP B 1 157 ? 8.453 -13.711 -16.594 1 97.25 157 ASP B N 1
ATOM 2837 C CA . ASP B 1 157 ? 8.578 -12.258 -16.438 1 97.25 157 ASP B CA 1
ATOM 2838 C C . ASP B 1 157 ? 9.125 -11.898 -15.062 1 97.25 157 ASP B C 1
ATOM 2840 O O . ASP B 1 157 ? 8.367 -11.539 -14.164 1 97.25 157 ASP B O 1
ATOM 2844 N N . PRO B 1 158 ? 10.453 -11.898 -14.922 1 97.38 158 PRO B N 1
ATOM 2845 C CA . PRO B 1 158 ? 11.062 -11.648 -13.617 1 97.38 158 PRO B CA 1
ATOM 2846 C C . PRO B 1 158 ? 10.711 -10.281 -13.047 1 97.38 158 PRO B C 1
ATOM 2848 O O . PRO B 1 158 ? 10.641 -10.109 -11.82 1 97.38 158 PRO B O 1
ATOM 2851 N N . GLU B 1 159 ? 10.508 -9.297 -13.891 1 98.19 159 GLU B N 1
ATOM 2852 C CA . GLU B 1 159 ? 10.133 -7.965 -13.414 1 98.19 159 GLU B CA 1
ATOM 2853 C C . GLU B 1 159 ? 8.75 -7.977 -12.773 1 98.19 159 GLU B C 1
ATOM 2855 O O . GLU B 1 159 ? 8.562 -7.445 -11.68 1 98.19 159 GLU B O 1
ATOM 2860 N N . ALA B 1 160 ? 7.793 -8.578 -13.43 1 98.31 160 ALA B N 1
ATOM 2861 C CA . ALA B 1 160 ? 6.441 -8.68 -12.891 1 98.31 160 ALA B CA 1
ATOM 2862 C C . ALA B 1 160 ? 6.414 -9.531 -11.625 1 98.31 160 ALA B C 1
ATOM 2864 O O . ALA B 1 160 ? 5.691 -9.227 -10.672 1 98.31 160 ALA B O 1
ATOM 2865 N N . MET B 1 161 ? 7.219 -10.594 -11.641 1 97.88 161 MET B N 1
ATOM 2866 C CA . MET B 1 161 ? 7.301 -11.453 -10.461 1 97.88 161 MET B CA 1
ATOM 2867 C C . MET B 1 161 ? 7.832 -10.672 -9.266 1 97.88 161 MET B C 1
ATOM 2869 O O . MET B 1 161 ? 7.309 -10.805 -8.156 1 97.88 161 MET B O 1
ATOM 2873 N N . ALA B 1 162 ? 8.828 -9.859 -9.484 1 97.94 162 ALA B N 1
ATOM 2874 C CA . ALA B 1 162 ? 9.383 -9.023 -8.422 1 97.94 162 ALA B CA 1
ATOM 2875 C C . ALA B 1 162 ? 8.312 -8.109 -7.832 1 97.94 162 ALA B C 1
ATOM 2877 O O . ALA B 1 162 ? 8.242 -7.941 -6.613 1 97.94 162 ALA B O 1
ATOM 2878 N N . ARG B 1 163 ? 7.453 -7.559 -8.672 1 98.31 163 ARG B N 1
ATOM 2879 C CA . ARG B 1 163 ? 6.371 -6.684 -8.234 1 98.31 163 ARG B CA 1
ATOM 2880 C C . ARG B 1 163 ? 5.355 -7.445 -7.387 1 98.31 163 ARG B C 1
ATOM 2882 O O . ARG B 1 163 ? 4.848 -6.918 -6.395 1 98.31 163 ARG B O 1
ATOM 2889 N N . ILE B 1 164 ? 5.062 -8.625 -7.805 1 98.31 164 ILE B N 1
ATOM 2890 C CA . ILE B 1 164 ? 4.086 -9.438 -7.094 1 98.31 164 ILE B CA 1
ATOM 2891 C C . ILE B 1 164 ? 4.617 -9.781 -5.703 1 98.31 164 ILE B C 1
ATOM 2893 O O . ILE B 1 164 ? 3.912 -9.609 -4.703 1 98.31 164 ILE B O 1
ATOM 2897 N N . LEU B 1 165 ? 5.871 -10.219 -5.637 1 98.06 165 LEU B N 1
ATOM 2898 C CA . LEU B 1 165 ? 6.465 -10.609 -4.367 1 98.06 165 LEU B CA 1
ATOM 2899 C C . LEU B 1 165 ? 6.57 -9.422 -3.42 1 98.06 165 LEU B C 1
ATOM 2901 O O . LEU B 1 165 ? 6.082 -9.477 -2.289 1 98.06 165 LEU B O 1
ATOM 2905 N N . LEU B 1 166 ? 7.117 -8.352 -3.891 1 97.56 166 LEU B N 1
ATOM 2906 C CA . LEU B 1 166 ? 7.266 -7.16 -3.068 1 97.56 166 LEU B CA 1
ATOM 2907 C C . LEU B 1 166 ? 5.902 -6.59 -2.684 1 97.56 166 LEU B C 1
ATOM 2909 O O . LEU B 1 166 ? 5.672 -6.25 -1.521 1 97.56 166 LEU B O 1
ATOM 2913 N N . GLY B 1 167 ? 5.059 -6.496 -3.684 1 97.94 167 GLY B N 1
ATOM 2914 C CA . GLY B 1 167 ? 3.744 -5.922 -3.455 1 97.94 167 GLY B CA 1
ATOM 2915 C C . GLY B 1 167 ? 2.938 -6.676 -2.414 1 97.94 167 GLY B C 1
ATOM 2916 O O . GLY B 1 167 ? 2.256 -6.066 -1.587 1 97.94 167 GLY B O 1
ATOM 2917 N N . SER B 1 168 ? 3.006 -7.965 -2.438 1 98.06 168 SER B N 1
ATOM 2918 C CA . SER B 1 168 ? 2.309 -8.797 -1.461 1 98.06 168 SER B CA 1
ATOM 2919 C C . SER B 1 168 ? 2.793 -8.508 -0.044 1 98.06 168 SER B C 1
ATOM 2921 O O . SER B 1 168 ? 1.985 -8.336 0.872 1 98.06 168 SER B O 1
ATOM 2923 N N . LEU B 1 169 ? 4.062 -8.398 0.126 1 97.75 169 LEU B N 1
ATOM 2924 C CA . LEU B 1 169 ? 4.633 -8.203 1.454 1 97.75 169 LEU B CA 1
ATOM 2925 C C . LEU B 1 169 ? 4.324 -6.805 1.976 1 97.75 169 LEU B C 1
ATOM 2927 O O . LEU B 1 169 ? 3.963 -6.637 3.143 1 97.75 169 LEU B O 1
ATOM 2931 N N . VAL B 1 170 ? 4.461 -5.852 1.127 1 96.38 170 VAL B N 1
ATOM 2932 C CA . VAL B 1 170 ? 4.23 -4.469 1.532 1 96.38 170 VAL B CA 1
ATOM 2933 C C . VAL B 1 170 ? 2.752 -4.266 1.857 1 96.38 170 VAL B C 1
ATOM 2935 O O . VAL B 1 170 ? 2.412 -3.639 2.863 1 96.38 170 VAL B O 1
ATOM 2938 N N . HIS B 1 171 ? 1.915 -4.781 0.991 1 96.81 171 HIS B N 1
ATOM 2939 C CA . HIS B 1 171 ? 0.487 -4.652 1.26 1 96.81 171 HIS B CA 1
ATOM 2940 C C . HIS B 1 171 ? 0.103 -5.367 2.551 1 96.81 171 HIS B C 1
ATOM 2942 O O . HIS B 1 171 ? -0.767 -4.898 3.289 1 96.81 171 HIS B O 1
ATOM 2948 N N . PHE B 1 172 ? 0.661 -6.516 2.793 1 97.62 172 PHE B N 1
ATOM 2949 C CA . PHE B 1 172 ? 0.429 -7.227 4.047 1 97.62 172 PHE B CA 1
ATOM 2950 C C . PHE B 1 172 ? 0.778 -6.348 5.238 1 97.62 172 PHE B C 1
ATOM 2952 O O . PHE B 1 172 ? -0.017 -6.215 6.172 1 97.62 172 PHE B O 1
ATOM 2959 N N . HIS B 1 173 ? 1.918 -5.77 5.18 1 95.94 173 HIS B N 1
ATOM 2960 C CA . HIS B 1 173 ? 2.373 -4.887 6.25 1 95.94 173 HIS B CA 1
ATOM 2961 C C . HIS B 1 173 ? 1.424 -3.707 6.43 1 95.94 173 HIS B C 1
ATOM 2963 O O . HIS B 1 173 ? 1.047 -3.377 7.555 1 95.94 173 HIS B O 1
ATOM 2969 N N . ILE B 1 174 ? 1.058 -3.086 5.367 1 94.88 174 ILE B N 1
ATOM 2970 C CA . ILE B 1 174 ? 0.163 -1.936 5.422 1 94.88 174 ILE B CA 1
ATOM 2971 C C . ILE B 1 174 ? -1.159 -2.34 6.07 1 94.88 174 ILE B C 1
ATOM 2973 O O . ILE B 1 174 ? -1.637 -1.671 6.988 1 94.88 174 ILE B O 1
ATOM 2977 N N . THR B 1 175 ? -1.748 -3.436 5.66 1 96.12 175 THR B N 1
ATOM 2978 C CA . THR B 1 175 ? -3.049 -3.879 6.152 1 96.12 175 THR B CA 1
ATOM 2979 C C . THR B 1 175 ? -2.967 -4.262 7.629 1 96.12 175 THR B C 1
ATOM 2981 O O . THR B 1 175 ? -3.803 -3.84 8.43 1 96.12 175 THR B O 1
ATOM 2984 N N . GLN B 1 176 ? -1.943 -4.965 7.973 1 95.62 176 GLN B N 1
ATOM 2985 C CA . GLN B 1 176 ? -1.829 -5.504 9.32 1 95.62 176 GLN B CA 1
ATOM 2986 C C . GLN B 1 176 ? -1.431 -4.418 10.32 1 95.62 176 GLN B C 1
ATOM 2988 O O . GLN B 1 176 ? -1.983 -4.344 11.414 1 95.62 176 GLN B O 1
ATOM 2993 N N . GLU B 1 177 ? -0.506 -3.539 9.906 1 93.81 177 GLU B N 1
ATOM 2994 C CA . GLU B 1 177 ? 0.118 -2.678 10.906 1 93.81 177 GLU B CA 1
ATOM 2995 C C . GLU B 1 177 ? -0.22 -1.211 10.664 1 93.81 177 GLU B C 1
ATOM 2997 O O . GLU B 1 177 ? -0.634 -0.501 11.578 1 93.81 177 GLU B O 1
ATOM 3002 N N . VAL B 1 178 ? -0.101 -0.748 9.453 1 93.25 178 VAL B N 1
ATOM 3003 C CA . VAL B 1 178 ? -0.33 0.662 9.148 1 93.25 178 VAL B CA 1
ATOM 3004 C C . VAL B 1 178 ? -1.812 0.991 9.32 1 93.25 178 VAL B C 1
ATOM 3006 O O . VAL B 1 178 ? -2.166 1.996 9.938 1 93.25 178 VAL B O 1
ATOM 3009 N N . LEU B 1 179 ? -2.689 0.091 8.844 1 94.69 179 LEU B N 1
ATOM 3010 C CA . LEU B 1 179 ? -4.129 0.308 8.922 1 94.69 179 LEU B CA 1
ATOM 3011 C C . LEU B 1 179 ? -4.723 -0.397 10.133 1 94.69 179 LEU B C 1
ATOM 3013 O O . LEU B 1 179 ? -5.945 -0.463 10.289 1 94.69 179 LEU B O 1
ATOM 3017 N N . HIS B 1 180 ? -3.865 -1.034 10.906 1 95.56 180 HIS B N 1
ATOM 3018 C CA . HIS B 1 180 ? -4.27 -1.632 12.172 1 95.56 180 HIS B CA 1
ATOM 3019 C C . HIS B 1 180 ? -5.293 -2.742 11.953 1 95.56 180 HIS B C 1
ATOM 3021 O O . HIS B 1 180 ? -6.285 -2.83 12.688 1 95.56 180 HIS B O 1
ATOM 3027 N N . GLY B 1 181 ? -5.043 -3.584 10.945 1 97.19 181 GLY B N 1
ATOM 3028 C CA . GLY B 1 181 ? -6.008 -4.609 10.578 1 97.19 181 GLY B CA 1
ATOM 3029 C C . GLY B 1 181 ? -5.684 -5.973 11.156 1 97.19 181 GLY B C 1
ATOM 3030 O O . GLY B 1 181 ? -6.379 -6.949 10.883 1 97.19 181 GLY B O 1
ATOM 3031 N N . GLU B 1 182 ? -4.699 -6.07 12.031 1 96.44 182 GLU B N 1
ATOM 3032 C CA . GLU B 1 182 ? -4.199 -7.359 12.492 1 96.44 182 GLU B CA 1
ATOM 3033 C C . GLU B 1 182 ? -5.285 -8.141 13.227 1 96.44 182 GLU B C 1
ATOM 3035 O O . GLU B 1 182 ? -5.371 -9.367 13.094 1 96.44 182 GLU B O 1
ATOM 3040 N N . ASN B 1 183 ? -6.141 -7.461 13.93 1 96.69 183 ASN B N 1
ATOM 3041 C CA . ASN B 1 183 ? -7.176 -8.148 14.695 1 96.69 183 ASN B CA 1
ATOM 3042 C C . ASN B 1 183 ? -8.438 -8.359 13.867 1 96.69 183 ASN B C 1
ATOM 3044 O O . ASN B 1 183 ? -9.328 -9.117 14.258 1 96.69 183 ASN B O 1
ATOM 3048 N N . ILE B 1 184 ? -8.539 -7.738 12.812 1 97.75 184 ILE B N 1
ATOM 3049 C CA . ILE B 1 184 ? -9.711 -7.84 11.938 1 97.75 184 ILE B CA 1
ATOM 3050 C C . ILE B 1 184 ? -9.523 -8.992 10.953 1 97.75 184 ILE B C 1
ATOM 3052 O O . ILE B 1 184 ? -10.438 -9.781 10.734 1 97.75 184 ILE B O 1
ATOM 3056 N N . ILE B 1 185 ? -8.359 -9.023 10.359 1 97.56 185 ILE B N 1
ATOM 3057 C CA . ILE B 1 185 ? -7.984 -10.117 9.461 1 97.56 185 ILE B CA 1
ATOM 3058 C C . ILE B 1 185 ? -6.668 -10.742 9.93 1 97.56 185 ILE B C 1
ATOM 3060 O O . ILE B 1 185 ? -5.637 -10.594 9.266 1 97.56 185 ILE B O 1
ATOM 3064 N N . PRO B 1 186 ? -6.742 -11.453 10.984 1 97.19 186 PRO B N 1
ATOM 3065 C CA . PRO B 1 186 ? -5.504 -12.008 11.547 1 97.19 186 PRO B CA 1
ATOM 3066 C C . PRO B 1 186 ? -4.84 -13.016 10.617 1 97.19 186 PRO B C 1
ATOM 3068 O O . PRO B 1 186 ? -5.523 -13.844 10 1 97.19 186 PRO B O 1
ATOM 3071 N N . MET B 1 187 ? -3.541 -12.898 10.492 1 97.5 187 MET B N 1
ATOM 3072 C CA . MET B 1 187 ? -2.713 -13.836 9.734 1 97.5 187 MET B CA 1
ATOM 3073 C C . MET B 1 187 ? -1.238 -13.656 10.078 1 97.5 187 MET B C 1
ATOM 3075 O O . MET B 1 187 ? -0.742 -12.531 10.133 1 97.5 187 MET B O 1
ATOM 3079 N N . LYS B 1 188 ? -0.594 -14.781 10.242 1 96.69 188 LYS B N 1
ATOM 3080 C CA . LYS B 1 188 ? 0.854 -14.711 10.414 1 96.69 188 LYS B CA 1
ATOM 3081 C C . LYS B 1 188 ? 1.553 -14.492 9.07 1 96.69 188 LYS B C 1
ATOM 3083 O O . LYS B 1 188 ? 1.149 -15.055 8.055 1 96.69 188 LYS B O 1
ATOM 3088 N N . GLY B 1 189 ? 2.625 -13.648 9.125 1 97 189 GLY B N 1
ATOM 3089 C CA . GLY B 1 189 ? 3.373 -13.328 7.918 1 97 189 GLY B CA 1
ATOM 3090 C C . GLY B 1 189 ? 4.02 -14.539 7.277 1 97 189 GLY B C 1
ATOM 3091 O O . GLY B 1 189 ? 4.219 -14.578 6.062 1 97 189 GLY B O 1
ATOM 3092 N N . ASP B 1 190 ? 4.312 -15.562 8.047 1 97.31 190 ASP B N 1
ATOM 3093 C CA . ASP B 1 190 ? 4.953 -16.766 7.535 1 97.31 190 ASP B CA 1
ATOM 3094 C C . ASP B 1 190 ? 4.066 -17.469 6.504 1 97.31 190 ASP B C 1
ATOM 3096 O O . ASP B 1 190 ? 4.566 -18.094 5.578 1 97.31 190 ASP B O 1
ATOM 3100 N N . ARG B 1 191 ? 2.787 -17.375 6.684 1 98.06 191 ARG B N 1
ATOM 3101 C CA . ARG B 1 191 ? 1.873 -18.016 5.738 1 98.06 191 ARG B CA 1
ATOM 3102 C C . ARG B 1 191 ? 1.979 -17.375 4.359 1 98.06 191 ARG B C 1
ATOM 3104 O O . ARG B 1 191 ? 1.849 -18.047 3.34 1 98.06 191 ARG B O 1
ATOM 3111 N N . ILE B 1 192 ? 2.16 -16.062 4.293 1 98.06 192 ILE B N 1
ATOM 3112 C CA . ILE B 1 192 ? 2.354 -15.367 3.027 1 98.06 192 ILE B CA 1
ATOM 3113 C C . ILE B 1 192 ? 3.641 -15.852 2.363 1 98.06 192 ILE B C 1
ATOM 3115 O O . ILE B 1 192 ? 3.646 -16.188 1.176 1 98.06 192 ILE B O 1
ATOM 3119 N N . ILE B 1 193 ? 4.676 -15.93 3.148 1 98.06 193 ILE B N 1
ATOM 3120 C CA . ILE B 1 193 ? 5.977 -16.359 2.648 1 98.06 193 ILE B CA 1
ATOM 3121 C C . ILE B 1 193 ? 5.891 -17.797 2.148 1 98.06 193 ILE B C 1
ATOM 3123 O O . ILE B 1 193 ? 6.371 -18.109 1.057 1 98.06 193 ILE B O 1
ATOM 3127 N N . ASP B 1 194 ? 5.273 -18.641 2.918 1 97.88 194 ASP B N 1
ATOM 3128 C CA . ASP B 1 194 ? 5.117 -20.047 2.539 1 97.88 194 ASP B CA 1
ATOM 3129 C C . ASP B 1 194 ? 4.379 -20.172 1.209 1 97.88 194 ASP B C 1
ATOM 3131 O O . ASP B 1 194 ? 4.766 -20.969 0.354 1 97.88 194 ASP B O 1
ATOM 3135 N N . THR B 1 195 ? 3.346 -19.469 1.066 1 97.44 195 THR B N 1
ATOM 3136 C CA . THR B 1 195 ? 2.535 -19.531 -0.145 1 97.44 195 THR B CA 1
ATOM 3137 C C . THR B 1 195 ? 3.32 -19.016 -1.349 1 97.44 195 THR B C 1
ATOM 3139 O O . THR B 1 195 ? 3.229 -19.578 -2.443 1 97.44 195 THR B O 1
ATOM 3142 N N . MET B 1 196 ? 4.07 -17.938 -1.165 1 96.88 196 MET B N 1
ATOM 3143 C CA . MET B 1 196 ? 4.922 -17.422 -2.232 1 96.88 196 MET B CA 1
ATOM 3144 C C . MET B 1 196 ? 5.941 -18.469 -2.674 1 96.88 196 MET B C 1
ATOM 3146 O O . MET B 1 196 ? 6.133 -18.688 -3.871 1 96.88 196 MET B O 1
ATOM 3150 N N . ILE B 1 197 ? 6.566 -19.094 -1.709 1 96.19 197 ILE B N 1
ATOM 3151 C CA . ILE B 1 197 ? 7.582 -20.094 -1.996 1 96.19 197 ILE B CA 1
ATOM 3152 C C . ILE B 1 197 ? 6.941 -21.297 -2.682 1 96.19 197 ILE B C 1
ATOM 3154 O O . ILE B 1 197 ? 7.512 -21.859 -3.619 1 96.19 197 ILE B O 1
ATOM 3158 N N . ASP B 1 198 ? 5.785 -21.672 -2.232 1 94.5 198 ASP B N 1
ATOM 3159 C CA . ASP B 1 198 ? 5.043 -22.766 -2.857 1 94.5 198 ASP B CA 1
ATOM 3160 C C . ASP B 1 198 ? 4.777 -22.469 -4.332 1 94.5 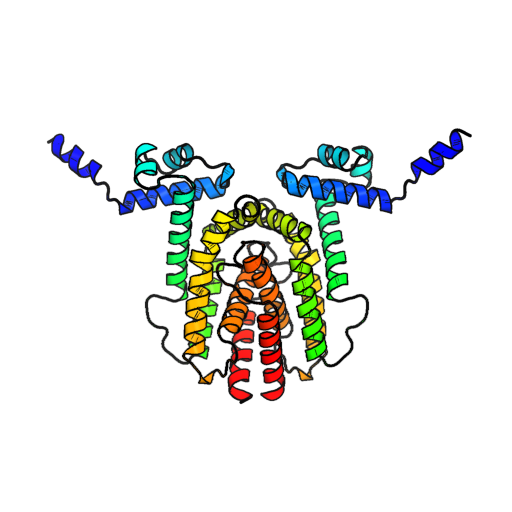198 ASP B C 1
ATOM 3162 O O . ASP B 1 198 ? 4.926 -23.359 -5.184 1 94.5 198 ASP B O 1
ATOM 3166 N N . LEU B 1 199 ? 4.395 -21.281 -4.652 1 92.12 199 LEU B N 1
ATOM 3167 C CA . LEU B 1 199 ? 4.113 -20.891 -6.027 1 92.12 199 LEU B CA 1
ATOM 3168 C C . LEU B 1 199 ? 5.375 -20.969 -6.883 1 92.12 199 LEU B C 1
ATOM 3170 O O . LEU B 1 199 ? 5.332 -21.453 -8.016 1 92.12 199 LEU B O 1
ATOM 3174 N N . LEU B 1 200 ? 6.438 -20.484 -6.324 1 93.06 200 LEU B N 1
ATOM 3175 C CA . LEU B 1 200 ? 7.703 -20.516 -7.047 1 93.06 200 LEU B CA 1
ATOM 3176 C C . LEU B 1 200 ? 8.18 -21.953 -7.25 1 93.06 200 LEU B C 1
ATOM 3178 O O . LEU B 1 200 ? 8.734 -22.281 -8.305 1 93.06 200 LEU B O 1
ATOM 3182 N N . GLU B 1 201 ? 7.949 -22.734 -6.25 1 91.38 201 GLU B N 1
ATOM 3183 C CA . GLU B 1 201 ? 8.336 -24.125 -6.34 1 91.38 201 GLU B CA 1
ATOM 3184 C C . GLU B 1 201 ? 7.547 -24.844 -7.434 1 91.38 201 GLU B C 1
ATOM 3186 O O . GLU B 1 201 ? 8.109 -25.656 -8.188 1 91.38 201 GLU B O 1
ATOM 3191 N N . LYS B 1 202 ? 6.34 -24.672 -7.488 1 86.12 202 LYS B N 1
ATOM 3192 C CA . LYS B 1 202 ? 5.496 -25.297 -8.5 1 86.12 202 LYS B CA 1
ATOM 3193 C C . LYS B 1 202 ? 5.879 -24.844 -9.898 1 86.12 202 LYS B C 1
ATOM 3195 O O . LYS B 1 202 ? 5.727 -25.594 -10.867 1 86.12 202 LYS B O 1
ATOM 3200 N N . SER B 1 203 ? 6.289 -23.578 -9.977 1 79.5 203 SER B N 1
ATOM 3201 C CA . SER B 1 203 ? 6.77 -23.078 -11.266 1 79.5 203 SER B CA 1
ATOM 3202 C C . SER B 1 203 ? 7.973 -23.875 -11.75 1 79.5 203 SER B C 1
ATOM 3204 O O . SER B 1 203 ? 8.133 -24.094 -12.953 1 79.5 203 SER B O 1
ATOM 3206 N N . VAL B 1 204 ? 8.773 -24.266 -10.852 1 78.75 204 VAL B N 1
ATOM 3207 C CA . VAL B 1 204 ? 9.961 -25.047 -11.164 1 78.75 204 VAL B CA 1
ATOM 3208 C C . VAL B 1 204 ? 9.555 -26.438 -11.633 1 78.75 204 VAL B C 1
ATOM 3210 O O . VAL B 1 204 ? 10.117 -26.969 -12.594 1 78.75 204 VAL B O 1
ATOM 3213 N N . ARG B 1 205 ? 8.5 -26.922 -11.031 1 76.06 205 ARG B N 1
ATOM 3214 C CA . ARG B 1 205 ? 8.102 -28.312 -11.289 1 76.06 205 ARG B CA 1
ATOM 3215 C C . ARG B 1 205 ? 7.258 -28.406 -12.562 1 76.06 205 ARG B C 1
ATOM 3217 O O . ARG B 1 205 ? 7.211 -29.453 -13.203 1 76.06 205 ARG B O 1
ATOM 3224 N N . ALA B 1 206 ? 6.367 -27.406 -12.797 1 66.69 206 ALA B N 1
ATOM 3225 C CA . ALA B 1 206 ? 5.434 -27.453 -13.922 1 66.69 206 ALA B CA 1
ATOM 3226 C C . ALA B 1 206 ? 6.18 -27.422 -15.258 1 66.69 206 ALA B C 1
ATOM 3228 O O . ALA B 1 206 ? 5.602 -27.719 -16.312 1 66.69 206 ALA B O 1
ATOM 3229 N N . SER B 1 207 ? 7.594 -27.219 -15.414 1 52.31 207 SER B N 1
ATOM 3230 C CA . SER B 1 207 ? 8.289 -27.344 -16.688 1 52.31 207 SER B CA 1
ATOM 3231 C C . SER B 1 207 ? 8.672 -28.797 -16.953 1 52.31 207 SER B C 1
ATOM 3233 O O . SER B 1 207 ? 8.992 -29.547 -16.031 1 52.31 207 SER B O 1
#

Sequence (414 aa):
MIRAKTNEMERESSPEKVEQILQGAMQEFLAHGFAGTSMDRVAAAAGVSKATVYSHFADKEGLFKALIERLARKKFQLIFGSEPLEGEPLEVLRQVGTRALEQMSTDQEHSAFMRVLIGESGRFPELAQICVNSMIKPTLVALKKYLASHPELKIRDPEAMARILLGSLVHFHITQEVLHGENIIPMKGDRIIDTMIDLLEKSVRASMIRAKTNEMERESSPEKVEQILQGAMQEFLAHGFAGTSMDRVAAAAGVSKATVYSHFADKEGLFKALIERLARKKFQLIFGSEPLEGEPLEVLRQVGTRALEQMSTDQEHSAFMRVLIGESGRFPELAQICVNSMIKPTLVALKKYLASHPELKIRDPEAMARILLGSLVHFHITQEVLHGENIIPMKGDRIIDTMIDLLEKSVRAS